Protein AF-F0W422-F1 (afdb_monomer_lite)

Sequence (513 aa):
MQECSKELQTQLQALGIQSTDQAFGTGSGKFDVDGLHSRIPQHVHFMNAELRRCEVEGVGMIVCLFSGSGHVYEFVRTLRKCIYGKVKHAVQLQLTARGTLVRTNVEVAIKIMSKEIIQEGN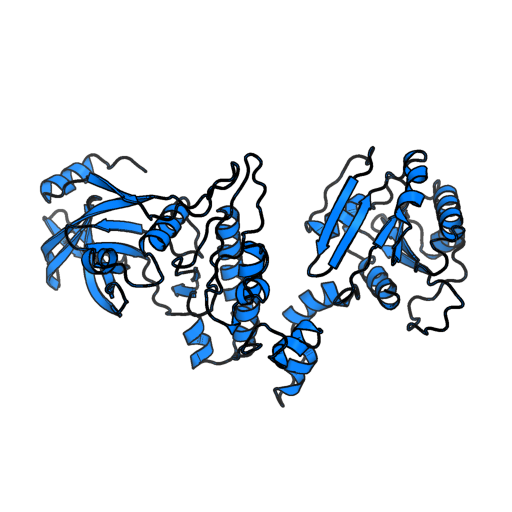LQENPLIELAAQQYLSDPGHPYVLTLIACLHDNNFIYAVLPFCNGGELFSIVETGGAMGENEARYWFAQILAGLSYLQSRFICHRDMSLENVLLHGDISKIIDFGLAIGIPVDAHGMTYSLPPAGAVGKIFYMPPEIYRNQVPFNGFSADIWSAGVMLFIMVTGVPPFERPDDADPRFRMIAAGRLSEMLDSNSHEQFETMFVFDWFYNVLGYLGLYHKNAKILFLGLDNAGKTTLLHMLKDDRVAVHQPTLHPNFEELIIGKLCLRTFDLGGHETARRLWRDYFATVDAVVFVVDALDRERFPESKRELDTLLGYDELTSVPFLVLGNKIDVARAASEEELRRALGLHETYGKQARGDRDGSIRPIELYMCSVVRRMGYADGFSWLAQFL

Foldseek 3Di:
DDPQDPVQVVLCVVVPHAWDKDKDFLPPPDPPPDQWDFLQDRIFIATAKDWDWDQEPPPGTDTWIATSSGKIKDFDAWPAADQFGTKTKIFIWDQDPVRHIYTDPFIKIKDKGWPVSQVVPPDDWRVRSQLSVLASCVVVHDQAAKHFPHWYDDPTIIITITGDFDQAFQLVCCVPVNADDPVVLCQQLVSVVVQLVSCVVSQKQQQADASNQWTHHPSYIHGHDSRVMTGFIAHPVRDTDFAQLPALDYQFLLFAPCNNVSHGTHDRSVRNVSSSVQRSVCNHGVDGQWNHCDPVTPSNVCVLVVNSVVVVVVPDPDDPPDDVVCCVVCCQCVLLLNPDDAFAEEEAEAWPLCSVQLVVCLAPVDGDDDDFDPDWDFDFGCDPPYGYGYIPQGRDPVSLVCVVVPLPRHQAYEYGGAQLCLVCLLVRLVSVVVVCPDPSCVQHAYQYEHEDVVDVNGHDPVRSCVSNVVPDAPDLPDQDDPPRPDHHYDYWYYYSVVVDTVSSSSSSNSSRD

InterPro domains:
  IPR000719 Protein kinase domain [PF00069] (102-304)
  IPR000719 Protein kinase domain [PS50011] (73-447)
  IPR005225 Small GTP-binding domain [TIGR00231] (341-461)
  IPR006687 Small GTPase superfamily, SAR1-type [PTHR45684] (323-512)
  IPR006689 Small GTPase superfamily, ARF/SAR type [PF00025] (330-511)
  IPR006689 Small GTPase superfamily, ARF/SAR type [PR00328] (344-367)
  IPR006689 Small GTPase superfamily, ARF/SAR type [PR00328] (372-396)
  IPR006689 Small GTPase superfamily, ARF/SAR type [PR00328] (399-424)
  IPR006689 Small GTPase superfamily, ARF/SAR type [PR00328] (444-465)
  IPR006689 Small GTPase superfamily, ARF/SAR type [PR00328] (487-511)
  IPR006689 Small GTPase superfamily, ARF/SAR type [SM00178] (326-513)
  IPR008266 Tyrosine-protein kinase, active site [PS00109] (204-216)
  IPR011009 Protein kinase-like domain superfamily [SSF56112] (73-304)
  IPR027417 P-loop containing nucleoside triphosphate hydrolase [G3DSA:3.40.50.300] (324-513)
  IPR027417 P-loop containing nucleoside triphosphate hydrolase [SSF52540] (339-512)

Organism: NCBI:txid890382

Radius of gyration: 29.95 Å; chains: 1; bounding box: 70×55×85 Å

pLDDT: mean 77.09, std 19.08, range [27.17, 98.56]

Structure (mmCIF, N/CA/C/O backbone):
data_AF-F0W422-F1
#
_entry.id   AF-F0W422-F1
#
loop_
_atom_site.group_PDB
_atom_site.id
_atom_site.type_symbol
_atom_site.label_atom_id
_atom_site.label_alt_id
_atom_site.label_comp_id
_atom_site.label_asym_id
_atom_site.label_entity_id
_atom_site.label_seq_id
_atom_site.pdbx_PDB_ins_code
_atom_site.Cartn_x
_atom_site.Cartn_y
_atom_site.Cartn_z
_atom_site.occupancy
_atom_site.B_iso_or_equiv
_atom_site.auth_seq_id
_atom_site.auth_comp_id
_atom_site.auth_asym_id
_atom_site.auth_atom_id
_atom_site.pdbx_PDB_model_num
ATOM 1 N N . MET A 1 1 ? -6.542 18.572 15.216 1.00 36.31 1 MET A N 1
ATOM 2 C CA . MET A 1 1 ? -7.451 18.230 16.335 1.00 36.31 1 MET A CA 1
ATOM 3 C C . MET A 1 1 ? -8.503 19.319 16.471 1.00 36.31 1 MET A C 1
ATOM 5 O O . MET A 1 1 ? -8.130 20.470 16.652 1.00 36.31 1 MET A O 1
ATOM 9 N N . GLN A 1 2 ? -9.786 18.982 16.321 1.00 29.45 2 GLN A N 1
ATOM 10 C CA . GLN A 1 2 ? -10.891 19.894 16.642 1.00 29.45 2 GLN A CA 1
ATOM 11 C C . GLN A 1 2 ? -11.059 19.960 18.165 1.00 29.45 2 GLN A C 1
ATOM 13 O O . GLN A 1 2 ? -11.023 18.924 18.827 1.00 29.45 2 GLN A O 1
ATOM 18 N N . GLU A 1 3 ? -11.226 21.164 18.717 1.00 35.56 3 GLU A N 1
ATOM 19 C CA . GLU A 1 3 ? -11.607 21.345 20.120 1.00 35.56 3 GLU A CA 1
ATOM 20 C C . GLU A 1 3 ? -12.898 20.568 20.418 1.00 35.56 3 GLU A C 1
ATOM 22 O O . GLU A 1 3 ? -13.874 20.635 19.668 1.00 35.56 3 GLU A O 1
ATOM 27 N N . CYS A 1 4 ? -12.892 19.818 21.520 1.00 45.69 4 CYS A N 1
ATOM 28 C CA . CYS A 1 4 ? -14.058 19.104 22.029 1.00 45.69 4 CYS A CA 1
ATOM 29 C C . CYS A 1 4 ? -15.208 20.105 22.248 1.00 45.69 4 CYS A C 1
ATOM 31 O O . CYS A 1 4 ? -15.040 21.089 22.972 1.00 45.69 4 CYS A O 1
ATOM 33 N N . SER A 1 5 ? -16.364 19.890 21.608 1.00 47.94 5 SER A N 1
ATOM 34 C CA . SER A 1 5 ? -17.501 20.809 21.734 1.00 47.94 5 SER A CA 1
ATOM 35 C C . SER A 1 5 ? -17.973 20.894 23.194 1.00 47.94 5 SER A C 1
ATOM 37 O O . SER A 1 5 ? -17.895 19.924 23.950 1.00 47.94 5 SER A O 1
ATOM 39 N N . LYS A 1 6 ? -18.498 22.053 23.617 1.00 52.44 6 LYS A N 1
ATOM 40 C CA . LYS A 1 6 ? -19.024 22.243 24.987 1.00 52.44 6 LYS A CA 1
ATOM 41 C C . LYS A 1 6 ? -20.118 21.229 25.352 1.00 52.44 6 LYS A C 1
ATOM 43 O O . LYS A 1 6 ? -20.248 20.841 26.511 1.00 52.44 6 LYS A O 1
ATOM 48 N N . GLU A 1 7 ? -20.882 20.779 24.360 1.00 46.41 7 GLU A N 1
ATOM 49 C CA . GLU A 1 7 ? -21.883 19.719 24.505 1.00 46.41 7 GLU A CA 1
ATOM 50 C C . GLU A 1 7 ? -21.237 18.376 24.854 1.00 46.41 7 GLU A C 1
ATOM 52 O O . GLU A 1 7 ? -21.654 17.721 25.810 1.00 46.41 7 GLU A O 1
ATOM 57 N N . LEU A 1 8 ? -20.164 18.012 24.150 1.00 45.91 8 LEU A N 1
ATOM 58 C CA . LEU A 1 8 ? -19.414 16.785 24.393 1.00 45.91 8 LEU A CA 1
ATOM 59 C C . LEU A 1 8 ? -18.713 16.811 25.761 1.00 45.91 8 LEU A C 1
ATOM 61 O O . LEU A 1 8 ? -18.757 15.823 26.486 1.00 45.91 8 LEU A O 1
ATOM 65 N N . GLN A 1 9 ? -18.161 17.956 26.180 1.00 53.53 9 GLN A N 1
ATOM 66 C CA . GLN A 1 9 ? -17.609 18.133 27.535 1.00 53.53 9 GLN A CA 1
ATOM 67 C C . GLN A 1 9 ? -18.665 17.952 28.635 1.00 53.53 9 GLN A C 1
ATOM 69 O O . GLN A 1 9 ? -18.384 17.348 29.671 1.00 53.53 9 GLN A O 1
ATOM 74 N N . THR A 1 10 ? -19.891 18.430 28.408 1.00 62.16 10 THR A N 1
ATOM 75 C CA . THR A 1 10 ? -21.000 18.271 29.363 1.00 62.16 10 THR A CA 1
ATOM 76 C C . THR A 1 10 ? -21.443 16.807 29.457 1.00 62.16 10 THR A C 1
ATOM 78 O O . THR A 1 10 ? -21.673 16.298 30.553 1.00 62.16 10 THR A O 1
ATOM 81 N N . GLN A 1 11 ? -21.498 16.098 28.324 1.00 55.12 11 GLN A N 1
ATOM 82 C CA . GLN A 1 11 ? -21.787 14.659 28.277 1.00 55.12 11 GLN A CA 1
ATOM 83 C C . GLN A 1 11 ? -20.692 13.832 28.963 1.00 55.12 11 GLN A C 1
ATOM 85 O O . GLN A 1 11 ? -20.997 12.937 29.749 1.00 55.12 11 GLN A O 1
ATOM 90 N N . LEU A 1 12 ? -19.423 14.170 28.725 1.00 53.41 12 LEU A N 1
ATOM 91 C CA . LEU A 1 12 ? -18.267 13.562 29.383 1.00 53.41 12 LEU A CA 1
ATOM 92 C C . LEU A 1 12 ? -18.317 13.746 30.905 1.00 53.41 12 LEU A C 1
ATOM 94 O O . LEU A 1 12 ? -18.121 12.777 31.633 1.00 53.41 12 LEU A O 1
ATOM 98 N N . GLN A 1 13 ? -18.650 14.946 31.395 1.00 64.31 13 GLN A N 1
ATOM 99 C CA . GLN A 1 13 ? -18.821 15.206 32.831 1.00 64.31 13 GLN A CA 1
ATOM 100 C C . GLN A 1 13 ? -20.015 14.464 33.436 1.00 64.31 13 GLN A C 1
ATOM 102 O O . GLN A 1 13 ? -19.880 13.901 34.521 1.00 64.31 13 GLN A O 1
ATOM 107 N N . ALA A 1 14 ? -21.160 14.414 32.747 1.00 62.31 14 ALA A N 1
ATOM 108 C CA . ALA A 1 14 ? -22.325 13.645 33.195 1.00 62.31 14 ALA A CA 1
ATOM 109 C C . ALA A 1 14 ? -22.014 12.144 33.301 1.00 62.31 14 ALA A C 1
ATOM 111 O O . ALA A 1 14 ? -22.524 11.453 34.181 1.00 62.31 14 ALA A O 1
ATOM 112 N N . LEU A 1 15 ? -21.128 11.657 32.432 1.00 56.47 15 LEU A N 1
ATOM 113 C CA . LEU A 1 15 ? -20.589 10.306 32.470 1.00 56.47 15 LEU A CA 1
ATOM 114 C C . LEU A 1 15 ? -19.340 10.192 33.352 1.00 56.47 15 LEU A C 1
ATOM 116 O O . LEU A 1 15 ? -18.777 9.114 33.411 1.00 56.47 15 LEU A O 1
ATOM 120 N N . GLY A 1 16 ? -18.873 11.233 34.044 1.00 58.62 16 GLY A N 1
ATOM 121 C CA . GLY A 1 16 ? -17.685 11.186 34.906 1.00 58.62 16 GLY A CA 1
ATOM 122 C C . GLY A 1 16 ? -16.379 10.785 34.201 1.00 58.62 16 GLY A C 1
ATOM 123 O O . GLY A 1 16 ? -15.548 10.131 34.826 1.00 58.62 16 GLY A O 1
ATOM 124 N N . ILE A 1 17 ? -16.213 11.103 32.915 1.00 58.44 17 ILE A N 1
ATOM 125 C CA . ILE A 1 17 ? -15.037 10.777 32.092 1.00 58.44 17 ILE A CA 1
ATOM 126 C C . ILE A 1 17 ? -14.112 12.000 32.021 1.00 58.44 17 ILE A C 1
ATOM 128 O O . ILE A 1 17 ? -14.562 13.108 31.731 1.00 58.44 17 ILE A O 1
ATOM 132 N N . GLN A 1 18 ? -12.810 11.808 32.255 1.00 61.25 18 GLN A N 1
ATOM 133 C CA . GLN A 1 18 ? -11.805 12.873 32.148 1.00 61.25 18 GLN A CA 1
ATOM 134 C C . GLN A 1 18 ? -11.153 12.890 30.759 1.00 61.25 18 GLN A C 1
ATOM 136 O O . GLN A 1 18 ? -10.519 11.912 30.359 1.00 61.25 18 GLN A O 1
ATOM 141 N N . SER A 1 19 ? -11.247 14.018 30.049 1.00 58.50 19 SER A N 1
ATOM 142 C CA . SER A 1 19 ? -10.512 14.258 28.803 1.00 58.50 19 SER A CA 1
ATOM 143 C C . SER A 1 19 ? -9.082 14.716 29.118 1.00 58.50 19 SER A C 1
ATOM 145 O O . SER A 1 19 ? -8.846 15.903 29.343 1.00 58.50 19 SER A O 1
ATOM 147 N N . THR A 1 20 ? -8.121 13.796 29.166 1.00 63.25 20 THR A N 1
ATOM 148 C CA . THR A 1 20 ? -6.695 14.157 29.162 1.00 63.25 20 THR A CA 1
ATOM 149 C C . THR A 1 20 ? -5.971 13.337 28.113 1.00 63.25 20 THR A C 1
ATOM 151 O O . THR A 1 20 ? -6.170 12.122 28.057 1.00 63.25 20 THR A O 1
ATOM 154 N N . ASP A 1 21 ? -5.120 13.997 27.332 1.00 66.31 21 ASP A N 1
ATOM 155 C CA . ASP A 1 21 ? -4.254 13.333 26.367 1.00 66.31 21 ASP A CA 1
ATOM 156 C C . ASP A 1 21 ? -2.883 13.057 26.989 1.00 66.31 21 ASP A C 1
ATOM 158 O O . ASP A 1 21 ? -2.301 13.910 27.664 1.00 66.31 21 ASP A O 1
ATOM 162 N N . GLN A 1 22 ? -2.355 11.862 26.740 1.00 72.12 22 GLN A N 1
ATOM 163 C CA . GLN A 1 22 ? -0.991 11.476 27.097 1.00 72.12 22 GLN A CA 1
ATOM 164 C C . GLN A 1 22 ? -0.204 11.123 25.836 1.00 72.12 22 GLN A C 1
ATOM 166 O O . GLN A 1 22 ? -0.736 10.509 24.912 1.00 72.12 22 GLN A O 1
ATOM 171 N N . ALA A 1 23 ? 1.076 11.493 25.797 1.00 71.19 23 ALA A N 1
ATOM 172 C CA . ALA A 1 23 ? 1.993 11.107 24.728 1.00 71.19 23 ALA A CA 1
ATOM 173 C C . ALA A 1 23 ? 2.965 10.038 25.242 1.00 71.19 23 ALA A C 1
ATOM 175 O O . ALA A 1 23 ? 3.628 10.245 26.259 1.00 71.19 23 ALA A O 1
ATOM 176 N N . PHE A 1 24 ? 3.077 8.913 24.534 1.00 72.56 24 PHE A N 1
ATOM 177 C CA . PHE A 1 24 ? 4.062 7.868 24.841 1.00 72.56 24 PHE A CA 1
ATOM 178 C C . PHE A 1 24 ? 5.107 7.815 23.733 1.00 72.56 24 PHE A C 1
ATOM 180 O O . PHE A 1 24 ? 4.774 7.883 22.551 1.00 72.56 24 PHE A O 1
ATOM 187 N N . GLY A 1 25 ? 6.380 7.704 24.112 1.00 65.31 25 GLY A N 1
ATOM 188 C CA . GLY A 1 25 ? 7.475 7.534 23.163 1.00 65.31 25 GLY A CA 1
ATOM 189 C C . GLY A 1 25 ? 7.469 6.142 22.535 1.00 65.31 25 GLY A C 1
ATOM 190 O O . GLY A 1 25 ? 7.333 5.139 23.226 1.00 65.31 25 GLY A O 1
ATOM 191 N N . THR A 1 26 ? 7.674 6.090 21.226 1.00 66.75 26 THR A N 1
ATOM 192 C CA . THR A 1 26 ? 7.876 4.856 20.448 1.00 66.75 26 THR A CA 1
ATOM 193 C C . THR A 1 26 ? 9.252 4.229 20.687 1.00 66.75 26 THR A C 1
ATOM 195 O O . THR A 1 26 ? 9.478 3.083 20.320 1.00 66.75 26 THR A O 1
ATOM 198 N N . GLY A 1 27 ? 10.213 4.970 21.253 1.00 57.09 27 GLY A N 1
ATOM 199 C CA . GLY A 1 27 ? 11.599 4.510 21.403 1.00 57.09 27 GLY A CA 1
ATOM 200 C C . GLY A 1 27 ? 12.360 4.341 20.077 1.00 57.09 27 GLY A C 1
ATOM 201 O O . GLY A 1 27 ? 13.504 3.888 20.087 1.00 57.09 27 GLY A O 1
ATOM 202 N N . SER A 1 28 ? 11.771 4.709 18.931 1.00 56.84 28 SER A N 1
ATOM 203 C CA . SER A 1 28 ? 12.393 4.593 17.610 1.00 56.84 28 SER A CA 1
ATOM 204 C C . SER A 1 28 ? 13.162 5.867 17.239 1.00 56.84 28 SER A C 1
ATOM 206 O O . SER A 1 28 ? 12.693 6.688 16.458 1.00 56.84 28 SER A O 1
ATOM 208 N N . GLY A 1 29 ? 14.369 6.031 17.783 1.00 54.94 29 GLY A N 1
ATOM 209 C CA . GLY A 1 29 ? 15.287 7.125 17.415 1.00 54.94 29 GLY A CA 1
ATOM 210 C C . GLY A 1 29 ? 16.180 6.828 16.199 1.00 54.94 29 GLY A C 1
ATOM 211 O O . GLY A 1 29 ? 17.205 7.472 16.025 1.00 54.94 29 GLY A O 1
ATOM 212 N N . LYS A 1 30 ? 15.871 5.794 15.403 1.00 52.41 30 LYS A N 1
ATOM 213 C CA . LYS A 1 30 ? 16.863 5.129 14.533 1.00 52.41 30 LYS A CA 1
ATOM 214 C C . LYS A 1 30 ? 17.145 5.777 13.167 1.00 52.41 30 LYS A C 1
ATOM 216 O O . LYS A 1 30 ? 18.042 5.289 12.492 1.00 52.41 30 LYS A O 1
ATOM 221 N N . PHE A 1 31 ? 16.451 6.841 12.756 1.00 53.19 31 PHE A N 1
ATOM 222 C CA . PHE A 1 31 ? 16.592 7.388 11.391 1.00 53.19 31 PHE A CA 1
ATOM 223 C C . PHE A 1 31 ? 16.548 8.920 11.319 1.00 53.19 31 PHE A C 1
ATOM 225 O O . PHE A 1 31 ? 15.953 9.480 10.404 1.00 53.19 31 PHE A O 1
ATOM 232 N N . ASP A 1 32 ? 17.176 9.585 12.287 1.00 53.94 32 ASP A N 1
ATOM 233 C CA . ASP A 1 32 ? 17.520 11.008 12.190 1.00 53.94 32 ASP A CA 1
ATOM 234 C C . ASP A 1 32 ? 19.017 11.079 11.862 1.00 53.94 32 ASP A C 1
ATOM 236 O O . ASP A 1 32 ? 19.863 10.859 12.731 1.00 53.94 32 ASP A O 1
ATOM 240 N N . VAL A 1 33 ? 19.354 11.257 10.583 1.00 53.81 33 VAL A N 1
ATOM 241 C CA . VAL A 1 33 ? 20.742 11.217 10.089 1.00 53.81 33 VAL A CA 1
ATOM 242 C C . VAL A 1 33 ? 21.008 12.498 9.309 1.00 53.81 33 VAL A C 1
ATOM 244 O O . VAL A 1 33 ? 20.258 12.818 8.394 1.00 53.81 33 VAL A O 1
ATOM 247 N N . ASP A 1 34 ? 22.054 13.239 9.678 1.00 57.53 34 ASP A N 1
ATOM 248 C CA . ASP A 1 34 ? 22.607 14.365 8.907 1.00 57.53 34 ASP A CA 1
ATOM 249 C C . ASP A 1 34 ? 21.587 15.421 8.419 1.00 57.53 34 ASP A C 1
ATOM 251 O O . ASP A 1 34 ? 21.686 15.942 7.311 1.00 57.53 34 ASP A O 1
ATOM 255 N N . GLY A 1 35 ? 20.593 15.763 9.250 1.00 59.75 35 GLY A N 1
ATOM 256 C CA . GLY A 1 35 ? 19.567 16.766 8.919 1.00 59.75 35 GLY A CA 1
ATOM 257 C C . GLY A 1 35 ? 18.397 16.244 8.076 1.00 59.75 35 GLY A C 1
ATOM 258 O O . GLY A 1 35 ? 17.540 17.031 7.674 1.00 59.75 35 GLY A O 1
ATOM 259 N N . LEU A 1 36 ? 18.339 14.933 7.826 1.00 66.50 36 LEU A N 1
ATOM 260 C CA . LEU A 1 36 ? 17.176 14.252 7.269 1.00 66.50 36 LEU A CA 1
ATOM 261 C C . LEU A 1 36 ? 16.268 13.751 8.387 1.00 66.50 36 LEU A C 1
ATOM 263 O O . LEU A 1 36 ? 16.738 13.090 9.313 1.00 66.50 36 LEU A O 1
ATOM 267 N N . HIS A 1 37 ? 14.968 14.002 8.243 1.00 69.88 37 HIS A N 1
ATOM 268 C CA . HIS A 1 37 ? 13.982 13.668 9.265 1.00 69.88 37 HIS A CA 1
ATOM 269 C C . HIS A 1 37 ? 12.978 12.629 8.769 1.00 69.88 37 HIS A C 1
ATOM 271 O O . HIS A 1 37 ? 12.345 12.796 7.722 1.00 69.88 37 HIS A O 1
ATOM 277 N N . SER A 1 38 ? 12.783 11.572 9.561 1.00 79.56 38 SER A N 1
ATOM 278 C CA . SER A 1 38 ? 11.641 10.668 9.399 1.00 79.56 38 SER A CA 1
ATOM 279 C C . SER A 1 38 ? 10.338 11.411 9.696 1.00 79.56 38 SER A C 1
ATOM 281 O O . SER A 1 38 ? 10.216 12.119 10.697 1.00 79.56 38 SER A O 1
ATOM 283 N N . ARG A 1 39 ? 9.331 11.215 8.841 1.00 82.44 39 ARG A N 1
ATOM 284 C CA . ARG A 1 39 ? 7.995 11.801 9.022 1.00 82.44 39 ARG A CA 1
ATOM 285 C C . ARG A 1 39 ? 7.098 11.015 9.975 1.00 82.44 39 ARG A C 1
ATOM 287 O O . ARG A 1 39 ? 6.107 11.577 10.436 1.00 82.44 39 ARG A O 1
ATOM 294 N N . ILE A 1 40 ? 7.436 9.762 10.291 1.00 85.69 40 ILE A N 1
ATOM 295 C CA . ILE A 1 40 ? 6.702 8.992 11.302 1.00 85.69 40 ILE A CA 1
ATOM 296 C C . ILE A 1 40 ? 7.006 9.599 12.681 1.00 85.69 40 ILE A C 1
ATOM 298 O O . ILE A 1 40 ? 8.177 9.638 13.070 1.00 85.69 40 ILE A O 1
ATOM 302 N N . PRO A 1 41 ? 5.989 10.065 13.429 1.00 84.62 41 PRO A N 1
ATOM 303 C CA . PRO A 1 41 ? 6.189 10.652 14.745 1.00 84.62 41 PRO A CA 1
ATOM 304 C C . PRO A 1 41 ? 6.835 9.672 15.722 1.00 84.62 41 PRO A C 1
ATOM 306 O O . PRO A 1 41 ? 6.488 8.495 15.776 1.00 84.62 41 PRO A O 1
ATOM 309 N N . GLN A 1 42 ? 7.725 10.183 16.572 1.00 81.19 42 GLN A N 1
ATOM 310 C CA . GLN A 1 42 ? 8.331 9.387 17.641 1.00 81.19 42 GLN A CA 1
ATOM 311 C C . GLN A 1 42 ? 7.416 9.220 18.861 1.00 81.19 42 GLN A C 1
ATOM 313 O O . GLN A 1 42 ? 7.779 8.510 19.800 1.00 81.19 42 GLN A O 1
ATOM 318 N N . HIS A 1 43 ? 6.235 9.838 18.855 1.00 81.88 43 HIS A N 1
ATOM 319 C CA . HIS A 1 43 ? 5.262 9.765 19.935 1.00 81.88 43 HIS A CA 1
ATOM 320 C C . HIS A 1 43 ? 3.891 9.366 19.401 1.00 81.88 43 HIS A C 1
ATOM 322 O O . HIS A 1 43 ? 3.498 9.784 18.314 1.00 81.88 43 HIS A O 1
ATOM 328 N N . VAL A 1 44 ? 3.158 8.600 20.203 1.00 85.81 44 VAL A N 1
ATOM 329 C CA . VAL A 1 44 ? 1.745 8.291 19.975 1.00 85.81 44 VAL A CA 1
ATOM 330 C C . VAL A 1 44 ? 0.926 9.068 20.992 1.00 85.81 44 VAL A C 1
ATOM 332 O O . VAL A 1 44 ? 1.242 9.048 22.185 1.00 85.81 44 VAL A O 1
ATOM 335 N N . HIS A 1 45 ? -0.118 9.745 20.526 1.00 89.12 45 HIS A N 1
ATOM 336 C CA . HIS A 1 45 ? -1.071 10.442 21.381 1.00 89.12 45 HIS A CA 1
ATOM 337 C C . HIS A 1 45 ? -2.238 9.521 21.721 1.00 89.12 45 HIS A C 1
ATOM 339 O O . HIS A 1 45 ? -2.857 8.940 20.826 1.00 89.12 45 HIS A O 1
ATOM 345 N N . PHE A 1 46 ? -2.556 9.423 23.007 1.00 87.12 46 PHE A N 1
ATOM 346 C CA . PHE A 1 46 ? -3.652 8.610 23.514 1.00 87.12 46 PHE A CA 1
ATOM 347 C C . PHE A 1 46 ? -4.638 9.461 24.292 1.00 87.12 46 PHE A C 1
ATOM 349 O O . PHE A 1 46 ? -4.232 10.340 25.048 1.00 87.12 46 PHE A O 1
ATOM 356 N N . MET A 1 47 ? -5.914 9.111 24.173 1.00 90.44 47 MET A N 1
ATOM 357 C CA . MET A 1 47 ? -6.968 9.600 25.055 1.00 90.44 47 MET A CA 1
ATOM 358 C C . MET A 1 47 ? -7.178 8.607 26.202 1.00 90.44 47 MET A C 1
ATOM 360 O O . MET A 1 47 ? -7.035 7.394 26.023 1.00 90.44 47 MET A O 1
ATOM 364 N N . ASN A 1 48 ? -7.595 9.090 27.369 1.00 89.12 48 ASN A N 1
ATOM 365 C CA . ASN A 1 48 ? -8.028 8.191 28.438 1.00 89.12 48 ASN A CA 1
ATOM 366 C C . ASN A 1 48 ? -9.186 7.293 27.986 1.00 89.12 48 ASN A C 1
ATOM 368 O O . ASN A 1 48 ? -10.057 7.703 27.216 1.00 89.12 48 ASN A O 1
ATOM 372 N N . ALA A 1 49 ? -9.235 6.089 28.537 1.00 91.88 49 ALA A N 1
ATOM 373 C CA . ALA A 1 49 ? -10.381 5.209 28.469 1.00 91.88 49 ALA A CA 1
ATOM 374 C C . ALA A 1 49 ? -10.702 4.602 29.831 1.00 91.88 49 ALA A C 1
ATOM 376 O O . ALA A 1 49 ? -9.845 4.476 30.704 1.00 91.88 49 ALA A O 1
ATOM 377 N N . GLU A 1 50 ? -11.954 4.187 29.984 1.00 91.94 50 GLU A N 1
ATOM 378 C CA . GLU A 1 50 ? -12.423 3.503 31.178 1.00 91.94 50 GLU A CA 1
ATOM 379 C C . GLU A 1 50 ? -13.391 2.376 30.823 1.00 91.94 50 GLU A C 1
ATOM 381 O O . GLU A 1 50 ? -14.277 2.527 29.981 1.00 91.94 50 GLU A O 1
ATOM 386 N N . LEU A 1 51 ? -13.237 1.232 31.489 1.00 92.62 51 LEU A N 1
ATOM 387 C CA . LEU A 1 51 ? -14.190 0.132 31.407 1.00 92.62 51 LEU A CA 1
ATOM 388 C C . LEU A 1 51 ? -15.242 0.290 32.500 1.00 92.62 51 LEU A C 1
ATOM 390 O O . LEU A 1 51 ? -14.915 0.266 33.686 1.00 92.62 51 LEU A O 1
ATOM 394 N N . ARG A 1 52 ? -16.517 0.385 32.117 1.00 91.62 52 ARG A N 1
ATOM 395 C CA . ARG A 1 52 ? -17.626 0.492 33.076 1.00 91.62 52 ARG A CA 1
ATOM 396 C C . ARG A 1 52 ? -18.754 -0.461 32.748 1.00 91.62 52 ARG A C 1
ATOM 398 O O . ARG A 1 52 ? -19.026 -0.741 31.583 1.00 91.62 52 ARG A O 1
ATOM 405 N N . ARG A 1 53 ? -19.433 -0.938 33.794 1.00 91.88 53 ARG A N 1
ATOM 406 C CA . ARG A 1 53 ? -20.704 -1.647 33.644 1.00 91.88 53 ARG A CA 1
ATOM 407 C C . ARG A 1 53 ? -21.829 -0.643 33.420 1.00 91.88 53 ARG A C 1
ATOM 409 O O . ARG A 1 53 ? -22.007 0.249 34.244 1.00 91.88 53 ARG A O 1
ATOM 416 N N . CYS A 1 54 ? -22.591 -0.815 32.351 1.00 89.69 54 CYS A N 1
ATOM 417 C CA . CYS A 1 54 ? -23.760 0.001 32.045 1.00 89.69 54 CYS A CA 1
ATOM 418 C C . CYS A 1 54 ? -24.862 -0.839 31.395 1.00 89.69 54 CYS A C 1
ATOM 420 O O . CYS A 1 54 ? -24.612 -1.930 30.876 1.00 89.69 54 CYS A O 1
ATOM 422 N N . GLU A 1 55 ? -26.088 -0.328 31.465 1.00 91.69 55 GLU A N 1
ATOM 423 C CA . GLU A 1 55 ? -27.245 -0.932 30.816 1.00 91.69 55 GLU A CA 1
ATOM 424 C C . GLU A 1 55 ? -27.301 -0.482 29.356 1.00 91.69 55 GLU A C 1
ATOM 426 O O . GLU A 1 55 ? -27.283 0.718 29.064 1.00 91.69 55 GLU A O 1
ATOM 431 N N . VAL A 1 56 ? -27.357 -1.451 28.443 1.00 94.00 56 VAL A N 1
ATOM 432 C CA . VAL A 1 56 ? -27.518 -1.216 27.007 1.00 94.00 56 VAL A CA 1
ATOM 433 C C . VAL A 1 56 ? -28.866 -1.771 26.572 1.00 94.00 56 VAL A C 1
ATOM 435 O O . VAL A 1 56 ? -29.184 -2.939 26.812 1.00 94.00 56 VAL A O 1
ATOM 438 N N . GLU A 1 57 ? -29.676 -0.926 25.942 1.00 93.38 57 GLU A N 1
ATOM 439 C CA . GLU A 1 57 ? -31.033 -1.268 25.528 1.00 93.38 57 GLU A CA 1
ATOM 440 C C . GLU A 1 57 ? -31.026 -2.480 24.586 1.00 93.38 57 GLU A C 1
ATOM 442 O O . GLU A 1 57 ? -30.259 -2.543 23.625 1.00 93.38 57 GLU A O 1
ATOM 447 N N . GLY A 1 58 ? -31.863 -3.474 24.888 1.00 91.19 58 GLY A N 1
ATOM 448 C CA . GLY A 1 58 ? -31.941 -4.722 24.123 1.00 91.19 58 GLY A CA 1
ATOM 449 C C . GLY A 1 58 ? -30.797 -5.718 24.365 1.00 91.19 58 GLY A C 1
ATOM 450 O O . GLY A 1 58 ? -30.860 -6.827 23.840 1.00 91.19 58 GLY A O 1
ATOM 451 N N . VAL A 1 59 ? -29.786 -5.371 25.169 1.00 92.75 59 VAL A N 1
ATOM 452 C CA . VAL A 1 59 ? -28.648 -6.252 25.505 1.00 92.75 59 VAL A CA 1
ATOM 453 C C . VAL A 1 59 ? -28.595 -6.564 27.005 1.00 92.75 59 VAL A C 1
ATOM 455 O O . VAL A 1 59 ? -28.341 -7.705 27.389 1.00 92.75 59 VAL A O 1
ATOM 458 N N . GLY A 1 60 ? -28.871 -5.574 27.857 1.00 92.62 60 GLY A N 1
ATOM 459 C CA . GLY A 1 60 ? -28.799 -5.668 29.316 1.00 92.62 60 GLY A CA 1
ATOM 460 C C . GLY A 1 60 ? -27.515 -5.069 29.898 1.00 92.62 60 GLY A C 1
ATOM 461 O O . GLY A 1 60 ? -26.855 -4.239 29.275 1.00 92.62 60 GLY A O 1
ATOM 462 N N . MET A 1 61 ? -27.169 -5.469 31.125 1.00 94.12 61 MET A N 1
ATOM 463 C CA . MET A 1 61 ? -25.985 -4.969 31.834 1.00 94.12 61 MET A CA 1
ATOM 464 C C . MET A 1 61 ? -24.699 -5.615 31.315 1.00 94.12 61 MET A C 1
ATOM 466 O O . MET A 1 61 ? -24.452 -6.800 31.550 1.00 94.12 61 MET A O 1
ATOM 470 N N . ILE A 1 62 ? -23.839 -4.821 30.679 1.00 95.12 62 ILE A N 1
ATOM 471 C CA . ILE A 1 62 ? -22.568 -5.272 30.094 1.00 95.12 62 ILE A CA 1
ATOM 472 C C . ILE A 1 62 ? -21.417 -4.321 30.441 1.00 95.12 62 ILE A C 1
ATOM 474 O O . ILE A 1 62 ? -21.637 -3.237 30.971 1.00 95.12 62 ILE A O 1
ATOM 478 N N . VAL A 1 63 ? -20.173 -4.744 30.189 1.00 93.81 63 VAL A N 1
ATOM 479 C CA . VAL A 1 63 ? -18.984 -3.884 30.330 1.00 93.81 63 VAL A CA 1
ATOM 480 C C . VAL A 1 63 ? -18.692 -3.208 28.993 1.00 93.81 63 VAL A C 1
ATOM 482 O O . VAL A 1 63 ? -18.415 -3.896 28.009 1.00 93.81 63 VAL A O 1
ATOM 485 N N . CYS A 1 64 ? -18.691 -1.879 28.986 1.00 95.12 64 CYS A N 1
ATOM 486 C CA . CYS A 1 64 ? -18.409 -1.049 27.819 1.00 95.12 64 CYS A CA 1
ATOM 487 C C . CYS A 1 64 ? -17.114 -0.254 28.007 1.00 95.12 64 CYS A C 1
ATOM 489 O O . CYS A 1 64 ? -16.722 0.056 29.136 1.00 95.12 64 CYS A O 1
ATOM 491 N N . LEU A 1 65 ? -16.460 0.076 26.894 1.00 96.12 65 LEU A N 1
ATOM 492 C CA . LEU A 1 65 ? -15.284 0.943 26.847 1.00 96.12 65 LEU A CA 1
ATOM 493 C C . LEU A 1 65 ? -15.724 2.383 26.586 1.00 96.12 65 LEU A C 1
ATOM 495 O O . LEU A 1 65 ? -16.263 2.678 25.522 1.00 96.12 65 LEU A O 1
ATOM 499 N N . PHE A 1 66 ? -15.476 3.270 27.540 1.00 93.94 66 PHE A N 1
ATOM 500 C CA . PHE A 1 66 ? -15.746 4.699 27.439 1.00 93.94 66 PHE A CA 1
ATOM 501 C C . PHE A 1 66 ? -14.461 5.430 27.059 1.00 93.94 66 PHE A C 1
ATOM 503 O O . PHE A 1 66 ? -13.432 5.236 27.698 1.00 93.94 66 PHE A O 1
ATOM 510 N N . SER A 1 67 ? -14.520 6.259 26.023 1.00 91.19 67 SER A N 1
ATOM 511 C CA . SER A 1 67 ? -13.411 7.083 25.540 1.00 91.19 67 SER A CA 1
ATOM 512 C C . SER A 1 67 ? -13.458 8.486 26.145 1.00 91.19 67 SER A C 1
ATOM 514 O O . SER A 1 67 ? -14.536 9.063 26.290 1.00 91.19 67 SER A O 1
ATOM 516 N N . GLY A 1 68 ? -12.292 9.092 26.376 1.00 82.25 68 GLY A N 1
ATOM 517 C CA . GLY A 1 68 ? -12.130 10.505 26.736 1.00 82.25 68 GLY A CA 1
ATOM 518 C C . GLY A 1 68 ? -12.690 11.491 25.703 1.00 82.25 68 GLY A C 1
ATOM 519 O O . GLY A 1 68 ? -12.903 12.653 26.031 1.00 82.25 68 GLY A O 1
ATOM 520 N N . SER A 1 69 ? -12.984 11.024 24.483 1.00 82.88 69 SER A N 1
ATOM 521 C CA . SER A 1 69 ? -13.717 11.769 23.445 1.00 82.88 69 SER A CA 1
ATOM 522 C C . SER A 1 69 ? -15.240 11.589 23.482 1.00 82.88 69 SER A C 1
ATOM 524 O O . SER A 1 69 ? -15.925 12.092 22.603 1.00 82.88 69 SER A O 1
ATOM 526 N N . GLY A 1 70 ? -15.788 10.856 24.451 1.00 84.44 70 GLY A N 1
ATOM 527 C CA . GLY A 1 70 ? -17.233 10.689 24.666 1.00 84.44 70 GLY A CA 1
ATOM 528 C C . GLY A 1 70 ? -17.854 9.514 23.915 1.00 84.44 70 GLY A C 1
ATOM 529 O O . GLY A 1 70 ? -19.002 9.157 24.164 1.00 84.44 70 GLY A O 1
ATOM 530 N N . HIS A 1 71 ? -17.090 8.860 23.041 1.00 91.19 71 HIS A N 1
ATOM 531 C CA . HIS A 1 71 ? -17.503 7.623 22.388 1.00 91.19 71 HIS A CA 1
ATOM 532 C C . HIS A 1 71 ? -17.567 6.453 23.376 1.00 91.19 71 HIS A C 1
ATOM 534 O O . HIS A 1 71 ? -16.715 6.324 24.256 1.00 91.19 71 HIS A O 1
ATOM 540 N N . VAL A 1 72 ? -18.549 5.571 23.195 1.00 94.88 72 VAL A N 1
ATOM 541 C CA . VAL A 1 72 ? -18.740 4.374 24.020 1.00 94.88 72 VAL A CA 1
ATOM 542 C C . VAL A 1 72 ? -18.811 3.158 23.109 1.00 94.88 72 VAL A C 1
ATOM 544 O O . VAL A 1 72 ? -19.467 3.214 22.073 1.00 94.88 72 VAL A O 1
ATOM 547 N N . TYR A 1 73 ? -18.155 2.063 23.483 1.00 97.25 73 TYR A N 1
ATOM 548 C CA . TYR A 1 73 ? -18.096 0.849 22.672 1.00 97.25 73 TYR A CA 1
ATOM 549 C C . TYR A 1 73 ? -18.515 -0.383 23.468 1.00 97.25 73 TYR A C 1
ATOM 551 O O . TYR A 1 73 ? -17.998 -0.649 24.556 1.00 97.25 73 TYR A O 1
ATOM 559 N N . GLU A 1 74 ? -19.411 -1.172 22.888 1.00 97.12 74 GLU A N 1
ATOM 560 C CA . GLU A 1 74 ? -19.741 -2.518 23.343 1.00 97.12 74 GLU A CA 1
ATOM 561 C C . GLU A 1 74 ? -18.820 -3.535 22.665 1.00 97.12 74 GLU A C 1
ATOM 563 O O . GLU A 1 74 ? -18.757 -3.593 21.440 1.00 97.12 74 GLU A O 1
ATOM 568 N N . PHE A 1 75 ? -18.164 -4.404 23.437 1.00 97.12 75 PHE A N 1
ATOM 569 C CA . PHE A 1 75 ? -17.428 -5.536 22.872 1.00 97.12 75 PHE A CA 1
ATOM 570 C C . PHE A 1 75 ? -18.366 -6.696 22.528 1.00 97.12 75 PHE A C 1
ATOM 572 O O . PHE A 1 75 ? -18.935 -7.311 23.426 1.00 97.12 75 PHE A O 1
ATOM 579 N N . VAL A 1 76 ? -18.433 -7.073 21.252 1.00 95.19 76 VAL A N 1
ATOM 580 C CA . VAL A 1 76 ? -19.327 -8.134 20.766 1.00 95.19 76 VAL A CA 1
ATOM 581 C C . VAL A 1 76 ? -18.651 -9.505 20.804 1.00 95.19 76 VAL A C 1
ATOM 583 O O . VAL A 1 76 ? -19.142 -10.434 21.439 1.00 95.19 76 VAL A O 1
ATOM 586 N N . ARG A 1 77 ? -17.507 -9.663 20.127 1.00 95.56 77 ARG A N 1
ATOM 587 C CA . ARG A 1 77 ? -16.786 -10.949 20.043 1.00 95.56 77 ARG A CA 1
ATOM 588 C C . ARG A 1 77 ? -15.292 -10.758 19.823 1.00 95.56 77 ARG A C 1
ATOM 590 O O . ARG A 1 77 ? -14.861 -9.729 19.315 1.00 95.56 77 ARG A O 1
ATOM 597 N N . THR A 1 78 ? -14.484 -11.753 20.178 1.00 96.25 78 THR A N 1
ATOM 598 C CA . THR A 1 78 ? -13.059 -11.771 19.810 1.00 96.25 78 THR A CA 1
ATOM 599 C C . THR A 1 78 ? -12.908 -12.196 18.353 1.00 96.25 78 THR A C 1
ATOM 601 O O . THR A 1 78 ? -13.453 -13.221 17.962 1.00 96.25 78 THR A O 1
ATOM 604 N N . LEU A 1 79 ? -12.173 -11.400 17.574 1.00 91.69 79 LEU A N 1
ATOM 605 C CA . LEU A 1 79 ? -11.840 -11.686 16.178 1.00 91.69 79 LEU A CA 1
ATOM 606 C C . LEU A 1 79 ? -10.539 -12.483 16.084 1.00 91.69 79 LEU A C 1
ATOM 608 O O . LEU A 1 79 ? -10.476 -13.485 15.384 1.00 91.69 79 LEU A O 1
ATOM 612 N N . ARG A 1 80 ? -9.506 -12.055 16.820 1.00 89.00 80 ARG A N 1
ATOM 613 C CA . ARG A 1 80 ? -8.161 -12.641 16.750 1.00 89.00 80 ARG A CA 1
ATOM 614 C C . ARG A 1 80 ? -7.441 -12.527 18.096 1.00 89.00 80 ARG A C 1
ATOM 616 O O . ARG A 1 80 ? -7.630 -11.550 18.824 1.00 89.00 80 ARG A O 1
ATOM 623 N N . LYS A 1 81 ? -6.616 -13.521 18.437 1.00 88.56 81 LYS A N 1
ATOM 624 C CA . LYS A 1 81 ? -5.634 -13.436 19.534 1.00 88.56 81 LYS A CA 1
ATOM 625 C C . LYS A 1 81 ? -4.301 -12.943 18.970 1.00 88.56 81 LYS A C 1
ATOM 627 O O . LYS A 1 81 ? -3.913 -13.364 17.888 1.00 88.56 81 LYS A O 1
ATOM 632 N N . CYS A 1 82 ? -3.620 -12.068 19.697 1.00 81.94 82 CYS A N 1
ATOM 633 C CA . CYS A 1 82 ? -2.371 -11.433 19.282 1.00 81.94 82 CYS A CA 1
ATOM 634 C C . CYS A 1 82 ? -1.302 -11.626 20.359 1.00 81.94 82 CYS A C 1
ATOM 636 O O . CYS A 1 82 ? -1.630 -11.892 21.513 1.00 81.94 82 CYS A O 1
ATOM 638 N N . ILE A 1 83 ? -0.038 -11.414 19.996 1.00 77.88 83 ILE A N 1
ATOM 639 C CA . ILE A 1 83 ? 1.111 -11.536 20.907 1.00 77.88 83 ILE A CA 1
ATOM 640 C C . ILE A 1 83 ? 0.926 -10.653 22.153 1.00 77.88 83 ILE A C 1
ATOM 642 O O . ILE A 1 83 ? 1.028 -11.132 23.276 1.00 77.88 83 ILE A O 1
ATOM 646 N N . TYR A 1 84 ? 0.551 -9.386 21.956 1.00 76.69 84 TYR A N 1
ATOM 647 C CA . TYR A 1 84 ? 0.358 -8.418 23.044 1.00 76.69 84 TYR A CA 1
ATOM 648 C C . TYR A 1 84 ? -1.068 -8.392 23.617 1.00 76.69 84 TYR A C 1
ATOM 650 O O . TYR A 1 84 ? -1.359 -7.587 24.502 1.00 76.69 84 TYR A O 1
ATOM 658 N N . GLY A 1 85 ? -1.988 -9.224 23.113 1.00 87.00 85 GLY A N 1
ATOM 659 C CA . GLY A 1 85 ? -3.383 -9.205 23.554 1.00 87.00 85 GLY A CA 1
ATOM 660 C C . GLY A 1 85 ? -4.373 -9.797 22.554 1.00 87.00 85 GLY A C 1
ATOM 661 O O . GLY A 1 85 ? -4.311 -10.978 22.219 1.00 87.00 85 GLY A O 1
ATOM 662 N N . LYS A 1 86 ? -5.379 -9.025 22.134 1.00 94.62 86 LYS A N 1
ATOM 663 C CA . LYS A 1 86 ? -6.468 -9.529 21.272 1.00 94.62 86 LYS A CA 1
ATOM 664 C C . LYS A 1 86 ? -7.165 -8.422 20.496 1.00 94.62 86 LYS A C 1
ATOM 666 O O . LYS A 1 86 ? -7.316 -7.315 21.001 1.00 94.62 86 LYS A O 1
ATOM 671 N N . VAL A 1 87 ? -7.691 -8.761 19.326 1.00 94.44 87 VAL A N 1
ATOM 672 C CA . VAL A 1 87 ? -8.602 -7.910 18.552 1.00 94.44 87 VAL A CA 1
ATOM 673 C C . VAL A 1 87 ? -10.035 -8.357 18.806 1.00 94.44 87 VAL A C 1
ATOM 675 O O . VAL A 1 87 ? -10.354 -9.550 18.733 1.00 94.44 87 VAL A O 1
ATOM 678 N N . LYS A 1 88 ? -10.915 -7.409 19.115 1.00 97.38 88 LYS A N 1
ATOM 679 C CA . LYS A 1 88 ? -12.348 -7.645 19.299 1.00 97.38 88 LYS A CA 1
ATOM 680 C C . LYS A 1 88 ? -13.173 -6.854 18.293 1.00 97.38 88 LYS A C 1
ATOM 682 O O . LYS A 1 88 ? -12.872 -5.697 18.037 1.00 97.38 88 LYS A O 1
ATOM 687 N N . HIS A 1 89 ? -14.240 -7.465 17.796 1.00 97.56 89 HIS A N 1
ATOM 688 C CA . HIS A 1 89 ? -15.340 -6.750 17.164 1.00 97.56 89 HIS A CA 1
ATOM 689 C C . HIS A 1 89 ? -16.120 -6.008 18.248 1.00 97.56 89 HIS A C 1
ATOM 691 O O . HIS A 1 89 ? -16.422 -6.590 19.299 1.00 97.56 89 HIS A O 1
ATOM 697 N N . ALA A 1 90 ? -16.437 -4.748 17.994 1.00 98.06 90 ALA A N 1
ATOM 698 C CA . ALA A 1 90 ? -17.203 -3.901 18.882 1.00 98.06 90 ALA A CA 1
ATOM 699 C C . ALA A 1 90 ? -18.164 -3.008 18.091 1.00 98.06 90 ALA A C 1
ATOM 701 O O . ALA A 1 90 ? -17.961 -2.750 16.909 1.00 98.06 90 ALA A O 1
ATOM 702 N N . VAL A 1 91 ? -19.210 -2.539 18.761 1.00 97.50 91 VAL A N 1
ATOM 703 C CA . VAL A 1 91 ? -20.219 -1.640 18.192 1.00 97.50 91 VAL A CA 1
ATOM 704 C C . VAL A 1 91 ? -20.195 -0.342 18.977 1.00 97.50 91 VAL A C 1
ATOM 706 O O . VAL A 1 91 ? -20.179 -0.355 20.212 1.00 97.50 91 VAL A O 1
ATOM 709 N N . GLN A 1 92 ? -20.177 0.785 18.272 1.00 96.75 92 GLN A N 1
ATOM 710 C CA . GLN A 1 92 ? -20.303 2.089 18.904 1.00 96.75 92 GLN A CA 1
ATOM 711 C C . GLN A 1 92 ? -21.724 2.260 19.448 1.00 96.75 92 GLN A C 1
ATOM 713 O O . GLN A 1 92 ? -22.713 1.986 18.763 1.00 96.75 92 GLN A O 1
ATOM 718 N N . LEU A 1 93 ? -21.822 2.733 20.683 1.00 95.31 93 LEU A N 1
ATOM 719 C CA . LEU A 1 93 ? -23.072 3.042 21.357 1.00 95.31 93 LEU A CA 1
ATOM 720 C C . LEU A 1 93 ? -23.336 4.548 21.330 1.00 95.31 93 LEU A C 1
ATOM 722 O O . LEU A 1 93 ? -22.410 5.362 21.314 1.00 95.31 93 LEU A O 1
ATOM 726 N N . GLN A 1 94 ? -24.612 4.909 21.385 1.00 92.06 94 GLN A N 1
ATOM 727 C CA . GLN A 1 94 ? -25.073 6.287 21.501 1.00 92.06 94 GLN A CA 1
ATOM 728 C C . GLN A 1 94 ? -25.952 6.439 22.742 1.00 92.06 94 GLN A C 1
ATOM 730 O O . GLN A 1 94 ? -26.809 5.598 23.012 1.00 92.06 94 GLN A O 1
ATOM 735 N N . LEU A 1 95 ? -25.743 7.519 23.497 1.00 87.38 95 LEU A N 1
ATOM 736 C CA . LEU A 1 95 ? -26.606 7.879 24.618 1.00 87.38 95 LEU A CA 1
ATOM 737 C C . LEU A 1 95 ? -27.887 8.534 24.089 1.00 87.38 95 LEU A C 1
ATOM 739 O O . LEU A 1 95 ? -27.833 9.526 23.360 1.00 87.38 95 LEU A O 1
ATOM 743 N N . THR A 1 96 ? -29.041 7.988 24.454 1.00 85.38 96 THR A N 1
ATOM 744 C CA . THR A 1 96 ? -30.343 8.557 24.098 1.00 85.38 96 THR A CA 1
ATOM 745 C C . THR A 1 96 ? -30.705 9.717 25.024 1.00 85.38 96 THR A C 1
ATOM 747 O O . THR A 1 96 ? -30.193 9.842 26.137 1.00 85.38 96 THR A O 1
ATOM 750 N N . ALA A 1 97 ? -31.682 10.533 24.618 1.00 81.06 97 ALA A N 1
ATOM 751 C CA . ALA A 1 97 ? -32.240 11.593 25.465 1.00 81.06 97 ALA A CA 1
ATOM 752 C C . ALA A 1 97 ? -32.851 11.077 26.786 1.00 81.06 97 ALA A C 1
ATOM 754 O O . ALA A 1 97 ? -33.067 11.854 27.712 1.00 81.06 97 ALA A O 1
ATOM 755 N N . ARG A 1 98 ? -33.138 9.772 26.883 1.00 79.56 98 ARG A N 1
ATOM 756 C CA . ARG A 1 98 ? -33.660 9.118 28.092 1.00 79.56 98 ARG A CA 1
ATOM 757 C C . ARG A 1 98 ? -32.553 8.609 29.021 1.00 79.56 98 ARG A C 1
ATOM 759 O O . ARG A 1 98 ? -32.864 8.019 30.048 1.00 79.56 98 ARG A O 1
ATOM 766 N N . GLY A 1 99 ? -31.283 8.822 28.669 1.00 80.50 99 GLY A N 1
ATOM 767 C CA . GLY A 1 99 ? -30.128 8.380 29.451 1.00 80.50 99 GLY A CA 1
ATOM 768 C C . GLY A 1 99 ? -29.766 6.902 29.274 1.00 80.50 99 GLY A C 1
ATOM 769 O O . GLY A 1 99 ? -28.937 6.400 30.026 1.00 80.50 99 GLY A O 1
ATOM 770 N N . THR A 1 100 ? -30.357 6.201 28.300 1.00 86.31 100 THR A N 1
ATOM 771 C CA . THR A 1 100 ? -30.020 4.804 27.970 1.00 86.31 100 THR A CA 1
ATOM 772 C C . THR A 1 100 ? -29.011 4.738 26.828 1.00 86.31 100 THR A C 1
ATOM 774 O O . THR A 1 100 ? -29.027 5.586 25.936 1.00 86.31 100 THR A O 1
ATOM 777 N N . LEU A 1 101 ? -28.127 3.738 26.836 1.00 93.00 101 LEU A N 1
ATOM 778 C CA . LEU A 1 101 ? -27.214 3.479 25.721 1.00 93.00 101 LEU A CA 1
ATOM 779 C C . LEU A 1 101 ? -27.865 2.529 24.717 1.00 93.00 101 LEU A C 1
ATOM 781 O O . LEU A 1 101 ? -28.402 1.493 25.103 1.00 93.00 101 LEU A O 1
ATOM 785 N N . VAL A 1 102 ? -27.772 2.858 23.431 1.00 94.75 102 VAL A N 1
ATOM 786 C CA . VAL A 1 102 ? -28.279 2.032 22.325 1.00 94.75 102 VAL A CA 1
ATOM 787 C C . VAL A 1 102 ? -27.168 1.740 21.323 1.00 94.75 102 VAL A C 1
ATOM 789 O O . VAL A 1 102 ? -26.271 2.564 21.129 1.00 94.75 102 VAL A O 1
ATOM 792 N N . ARG A 1 103 ? -27.218 0.574 20.672 1.00 95.75 103 ARG A N 1
ATOM 793 C CA . ARG A 1 103 ? -26.299 0.238 19.576 1.00 95.75 103 ARG A CA 1
ATOM 794 C C . ARG A 1 103 ? -26.541 1.149 18.375 1.00 95.75 103 ARG A C 1
ATOM 796 O O . ARG A 1 103 ? -27.684 1.382 17.991 1.00 95.75 103 ARG A O 1
ATOM 803 N N . THR A 1 104 ? -25.459 1.620 17.768 1.00 95.31 104 THR A N 1
ATOM 804 C CA . THR A 1 104 ? -25.490 2.255 16.445 1.00 95.31 104 THR A CA 1
ATOM 805 C C . THR A 1 104 ? -25.150 1.230 15.358 1.00 95.31 104 THR A C 1
ATOM 807 O O . THR A 1 104 ? -24.825 0.083 15.657 1.00 95.31 104 THR A O 1
ATOM 810 N N . ASN A 1 105 ? -25.175 1.655 14.093 1.00 93.62 105 ASN A N 1
ATOM 811 C CA . ASN A 1 105 ? -24.705 0.842 12.965 1.00 93.62 105 ASN A CA 1
ATOM 812 C C . ASN A 1 105 ? -23.186 0.952 12.732 1.00 93.62 105 ASN A C 1
ATOM 814 O O . ASN A 1 105 ? -22.686 0.455 11.726 1.00 93.62 105 ASN A O 1
ATOM 818 N N . VAL A 1 106 ? -22.452 1.644 13.609 1.00 95.38 106 VAL A N 1
ATOM 819 C CA . VAL A 1 106 ? -21.006 1.825 13.459 1.00 95.38 106 VAL A CA 1
ATOM 820 C C . VAL A 1 106 ? -20.282 0.666 14.135 1.00 95.38 106 VAL A C 1
ATOM 822 O O . VAL A 1 106 ? -20.174 0.595 15.363 1.00 95.38 106 VAL A O 1
ATOM 825 N N . GLU A 1 107 ? -19.788 -0.250 13.308 1.00 96.94 107 GLU A N 1
ATOM 826 C CA . GLU A 1 107 ? -18.953 -1.375 13.721 1.00 96.94 107 GLU A CA 1
ATOM 827 C C . GLU A 1 107 ? -17.467 -0.993 13.701 1.00 96.94 107 GLU A C 1
ATOM 829 O O . GLU A 1 107 ? -16.970 -0.351 12.772 1.00 96.94 107 GLU A O 1
ATOM 834 N N . VAL A 1 108 ? -16.736 -1.416 14.731 1.00 97.81 108 VAL A N 1
ATOM 835 C CA . VAL A 1 108 ? -15.300 -1.162 14.887 1.00 97.81 108 VAL A CA 1
ATOM 836 C C . VAL A 1 108 ? -14.555 -2.431 15.301 1.00 97.81 108 VAL A C 1
ATOM 838 O O . VAL A 1 108 ? -15.104 -3.351 15.913 1.00 97.81 108 VAL A O 1
ATOM 841 N N . ALA A 1 109 ? -13.269 -2.483 14.980 1.00 97.75 109 ALA A N 1
ATOM 842 C CA . ALA A 1 109 ? -12.334 -3.448 15.531 1.00 97.75 109 ALA A CA 1
ATOM 843 C C . ALA A 1 109 ? -11.486 -2.752 16.602 1.00 97.75 109 ALA A C 1
ATOM 845 O O . ALA A 1 109 ? -10.883 -1.715 16.347 1.00 97.75 109 ALA A O 1
ATOM 846 N N . ILE A 1 110 ? -11.424 -3.314 17.807 1.00 97.94 110 ILE A N 1
ATOM 847 C CA . ILE A 1 110 ? -10.616 -2.775 18.905 1.00 97.94 110 ILE A CA 1
ATOM 848 C C . ILE A 1 110 ? -9.492 -3.759 19.214 1.00 97.94 110 ILE A C 1
ATOM 850 O O . ILE A 1 110 ? -9.737 -4.854 19.735 1.00 97.94 110 ILE A O 1
ATOM 854 N N . LYS A 1 111 ? -8.256 -3.368 18.892 1.00 95.56 111 LYS A N 1
ATOM 855 C CA . LYS A 1 111 ? -7.031 -4.091 19.263 1.00 95.56 111 LYS A CA 1
ATOM 856 C C . LYS A 1 111 ? -6.645 -3.678 20.684 1.00 95.56 111 LYS A C 1
ATOM 858 O O . LYS A 1 111 ? -6.346 -2.517 20.941 1.00 95.56 111 LYS A O 1
ATOM 863 N N . ILE A 1 112 ? -6.711 -4.635 21.606 1.00 95.44 112 ILE A N 1
ATOM 864 C CA . ILE A 1 112 ? -6.450 -4.468 23.039 1.00 95.44 112 ILE A CA 1
ATOM 865 C C . ILE A 1 112 ? -5.070 -5.049 23.335 1.00 95.44 112 ILE A C 1
ATOM 867 O O . ILE A 1 112 ? -4.845 -6.233 23.068 1.00 95.44 112 ILE A O 1
ATOM 871 N N . MET A 1 113 ? -4.174 -4.241 23.896 1.00 92.06 113 MET A N 1
ATOM 872 C CA . MET A 1 113 ? -2.776 -4.601 24.145 1.00 92.06 113 MET A CA 1
ATOM 873 C C . MET A 1 113 ? -2.402 -4.352 25.607 1.00 92.06 113 MET A C 1
ATOM 875 O O . MET A 1 113 ? -2.710 -3.290 26.144 1.00 92.06 113 MET A O 1
ATOM 879 N N . SER A 1 114 ? -1.762 -5.325 26.257 1.00 90.19 114 SER A N 1
ATOM 880 C CA . SER A 1 114 ? -1.312 -5.210 27.652 1.00 90.19 114 SER A CA 1
ATOM 881 C C . SER A 1 114 ? -0.050 -4.358 27.753 1.00 90.19 114 SER A C 1
ATOM 883 O O . SER A 1 114 ? 0.943 -4.648 27.085 1.00 90.19 114 SER A O 1
ATOM 885 N N . LYS A 1 115 ? -0.063 -3.338 28.617 1.00 87.31 115 LYS A N 1
ATOM 886 C CA . LYS A 1 115 ? 1.118 -2.503 28.886 1.00 87.31 115 LYS A CA 1
ATOM 887 C C . LYS A 1 115 ? 2.234 -3.291 29.566 1.00 87.31 115 LYS A C 1
ATOM 889 O O . LYS A 1 115 ? 3.395 -3.049 29.263 1.00 87.31 115 LYS A O 1
ATOM 894 N N . GLU A 1 116 ? 1.880 -4.245 30.422 1.00 84.81 116 GLU A N 1
ATOM 895 C CA . GLU A 1 116 ? 2.830 -5.132 31.106 1.00 84.81 116 GLU A CA 1
ATOM 896 C C . GLU A 1 116 ? 3.622 -5.969 30.091 1.00 84.81 116 GLU A C 1
ATOM 898 O O . GLU A 1 116 ? 4.844 -5.881 30.047 1.00 84.81 116 GLU A O 1
ATOM 903 N N . ILE A 1 117 ? 2.930 -6.657 29.173 1.00 80.44 117 ILE A N 1
ATOM 904 C CA . ILE A 1 117 ? 3.571 -7.492 28.137 1.00 80.44 117 ILE A CA 1
ATOM 905 C C . ILE A 1 117 ? 4.461 -6.645 27.212 1.00 80.44 117 ILE A C 1
ATOM 907 O O . ILE A 1 117 ? 5.523 -7.092 26.784 1.00 80.44 117 ILE A O 1
ATOM 911 N N . ILE A 1 118 ? 4.046 -5.413 26.897 1.00 78.62 118 ILE A N 1
ATOM 912 C CA . ILE A 1 118 ? 4.858 -4.484 26.096 1.00 78.62 118 ILE A CA 1
ATOM 913 C C . ILE A 1 118 ? 6.143 -4.090 26.846 1.00 78.62 118 ILE A C 1
ATOM 915 O O . ILE A 1 118 ? 7.208 -4.026 26.236 1.00 78.62 118 ILE A O 1
ATOM 919 N N . GLN A 1 119 ? 6.059 -3.834 28.156 1.00 75.56 119 GLN A N 1
ATOM 920 C CA . GLN A 1 119 ? 7.195 -3.422 28.991 1.00 75.56 119 GLN A CA 1
ATOM 921 C C . GLN A 1 119 ? 8.181 -4.559 29.281 1.00 75.56 119 GLN A C 1
ATOM 923 O O . GLN A 1 119 ? 9.379 -4.304 29.379 1.00 75.56 119 GLN A O 1
ATOM 928 N N . GLU A 1 120 ? 7.707 -5.803 29.373 1.00 70.38 120 GLU A N 1
ATOM 929 C CA . GLU A 1 120 ? 8.550 -6.997 29.539 1.00 70.38 120 GLU A CA 1
ATOM 930 C C . GLU A 1 120 ? 9.481 -7.255 28.334 1.00 70.38 120 GLU A C 1
ATOM 932 O O . GLU A 1 120 ? 10.436 -8.024 28.439 1.00 70.38 120 GLU A O 1
ATOM 937 N N . GLY A 1 121 ? 9.263 -6.555 27.212 1.00 56.59 121 GLY A N 1
ATOM 938 C CA . GLY A 1 121 ? 10.334 -6.133 26.303 1.00 56.59 121 GLY A CA 1
ATOM 939 C C . GLY A 1 121 ? 11.027 -7.218 25.479 1.00 56.59 121 GLY A C 1
ATOM 940 O O . GLY A 1 121 ? 12.135 -6.981 25.005 1.00 56.59 121 GLY A O 1
ATOM 941 N N . ASN A 1 122 ? 10.417 -8.389 25.282 1.00 48.72 122 ASN A N 1
ATOM 942 C CA . ASN A 1 122 ? 11.160 -9.556 24.791 1.00 48.72 122 ASN A CA 1
ATOM 943 C C . ASN A 1 122 ? 10.865 -10.030 23.355 1.00 48.72 122 ASN A C 1
ATOM 945 O O . ASN A 1 122 ? 11.142 -11.185 23.045 1.00 48.72 122 ASN A O 1
ATOM 949 N N . LEU A 1 123 ? 10.319 -9.199 22.458 1.00 52.19 123 LEU A N 1
ATOM 950 C CA . LEU A 1 123 ? 10.029 -9.611 21.071 1.00 52.19 123 LEU A CA 1
ATOM 951 C C . LEU A 1 123 ? 10.291 -8.487 20.052 1.00 52.19 123 LEU A C 1
ATOM 953 O O . LEU A 1 123 ? 10.265 -7.309 20.390 1.00 52.19 123 LEU A O 1
ATOM 957 N N . GLN A 1 124 ? 10.577 -8.885 18.808 1.00 53.59 124 GLN A N 1
ATOM 958 C CA . GLN A 1 124 ? 11.180 -8.095 17.719 1.00 53.59 124 GLN A CA 1
ATOM 959 C C . GLN A 1 124 ? 10.392 -6.856 17.237 1.00 53.59 124 GLN A C 1
ATOM 961 O O . GLN A 1 124 ? 10.940 -6.069 16.466 1.00 53.59 124 GLN A O 1
ATOM 966 N N . GLU A 1 125 ? 9.153 -6.651 17.689 1.00 61.88 125 GLU A N 1
ATOM 967 C CA . GLU A 1 125 ? 8.249 -5.606 17.197 1.00 61.88 125 GLU A CA 1
ATOM 968 C C . GLU A 1 125 ? 7.760 -4.706 18.342 1.00 61.88 125 GLU A C 1
ATOM 970 O O . GLU A 1 125 ? 7.403 -5.176 19.422 1.00 61.88 125 GLU A O 1
ATOM 975 N N . ASN A 1 126 ? 7.738 -3.390 18.119 1.00 71.25 126 ASN A N 1
ATOM 976 C CA . ASN A 1 126 ? 7.173 -2.438 19.072 1.00 71.25 126 ASN A CA 1
ATOM 977 C C . ASN A 1 126 ? 5.799 -1.964 18.567 1.00 71.25 126 ASN A C 1
ATOM 979 O O . ASN A 1 126 ? 5.757 -1.203 17.597 1.00 71.25 126 ASN A O 1
ATOM 983 N N . PRO A 1 127 ? 4.682 -2.324 19.232 1.00 79.88 127 PRO A N 1
ATOM 984 C CA . PRO A 1 127 ? 3.343 -1.951 18.774 1.00 79.88 127 PRO A CA 1
ATOM 985 C C . PRO A 1 127 ? 3.110 -0.435 18.755 1.00 79.88 127 PRO A C 1
ATOM 987 O O . PRO A 1 127 ? 2.224 0.041 18.055 1.00 79.88 127 PRO A O 1
ATOM 990 N N . LEU A 1 128 ? 3.907 0.355 19.480 1.00 83.38 128 LEU A N 1
ATOM 991 C CA . LEU A 1 128 ? 3.815 1.814 19.427 1.00 83.38 128 LEU A CA 1
ATOM 992 C C . LEU A 1 128 ? 4.240 2.381 18.064 1.00 83.38 128 LEU A C 1
ATOM 994 O O . LEU A 1 128 ? 3.746 3.440 17.690 1.00 83.38 128 LEU A O 1
ATOM 998 N N . ILE A 1 129 ? 5.110 1.693 17.315 1.00 80.38 129 ILE A N 1
ATOM 999 C CA . ILE A 1 129 ? 5.511 2.114 15.961 1.00 80.38 129 ILE A CA 1
ATOM 1000 C C . ILE A 1 129 ? 4.319 2.004 15.006 1.00 80.38 129 ILE A C 1
ATOM 1002 O O . ILE A 1 129 ? 4.007 2.966 14.304 1.00 80.38 129 ILE A O 1
ATOM 1006 N N . GLU A 1 130 ? 3.606 0.873 15.047 1.00 88.44 130 GLU A N 1
ATOM 1007 C CA . GLU A 1 130 ? 2.381 0.650 14.269 1.00 88.44 130 GLU A CA 1
ATOM 1008 C C . GLU A 1 130 ? 1.347 1.750 14.559 1.00 88.44 130 GLU A C 1
ATOM 1010 O O . GLU A 1 130 ? 0.819 2.374 13.637 1.00 88.44 130 GLU A O 1
ATOM 1015 N N . LEU A 1 131 ? 1.110 2.050 15.842 1.00 91.12 131 LEU A N 1
ATOM 1016 C CA . LEU A 1 131 ? 0.157 3.085 16.248 1.00 91.12 131 LEU A CA 1
ATOM 1017 C C . LEU A 1 131 ? 0.588 4.488 15.813 1.00 91.12 131 LEU A C 1
ATOM 1019 O O . LEU A 1 131 ? -0.258 5.271 15.382 1.00 91.12 131 LEU A O 1
ATOM 1023 N N . ALA A 1 132 ? 1.882 4.810 15.895 1.00 90.19 132 ALA A N 1
ATOM 1024 C CA . ALA A 1 132 ? 2.407 6.102 15.455 1.00 90.19 132 ALA A CA 1
ATOM 1025 C C . ALA A 1 132 ? 2.203 6.300 13.953 1.00 90.19 132 ALA A C 1
ATOM 1027 O O . ALA A 1 132 ? 1.722 7.353 13.529 1.00 90.19 132 ALA A O 1
ATOM 1028 N N . ALA A 1 133 ? 2.509 5.276 13.153 1.00 91.69 133 ALA A N 1
ATOM 1029 C CA . ALA A 1 133 ? 2.286 5.298 11.714 1.00 91.69 133 ALA A CA 1
ATOM 1030 C C . ALA A 1 133 ? 0.793 5.456 11.390 1.00 91.69 133 ALA A C 1
ATOM 1032 O O . ALA A 1 133 ? 0.417 6.371 10.659 1.00 91.69 133 ALA A O 1
ATOM 1033 N N . GLN A 1 134 ? -0.081 4.637 11.981 1.00 94.62 134 GLN A N 1
ATOM 1034 C CA . GLN A 1 134 ? -1.522 4.702 11.712 1.00 94.62 134 GLN A CA 1
ATOM 1035 C C . GLN A 1 134 ? -2.171 6.013 12.172 1.00 94.62 134 GLN A C 1
ATOM 1037 O O . GLN A 1 134 ? -3.117 6.474 11.532 1.00 94.62 134 GLN A O 1
ATOM 1042 N N . GLN A 1 135 ? -1.685 6.617 13.262 1.00 93.50 135 GLN A N 1
ATOM 1043 C CA . GLN A 1 135 ? -2.139 7.932 13.722 1.00 93.50 135 GLN A CA 1
ATOM 1044 C C . GLN A 1 135 ? -1.640 9.047 12.798 1.00 93.50 135 GLN A C 1
ATOM 1046 O O . GLN A 1 135 ? -2.386 9.963 12.478 1.00 93.50 135 GLN A O 1
ATOM 1051 N N . TYR A 1 136 ? -0.401 8.970 12.317 1.00 93.94 136 TYR A N 1
ATOM 1052 C CA . TYR A 1 136 ? 0.144 9.937 11.361 1.00 93.94 136 TYR A CA 1
ATOM 1053 C C . TYR A 1 136 ? -0.530 9.876 9.981 1.00 93.94 136 TYR A C 1
ATOM 1055 O O . TYR A 1 136 ? -0.643 10.888 9.280 1.00 93.94 136 TYR A O 1
ATOM 1063 N N . LEU A 1 137 ? -0.977 8.683 9.593 1.00 95.69 137 LEU A N 1
ATOM 1064 C CA . LEU A 1 137 ? -1.721 8.435 8.366 1.00 95.69 137 LEU A CA 1
ATOM 1065 C C . LEU A 1 137 ? -3.212 8.774 8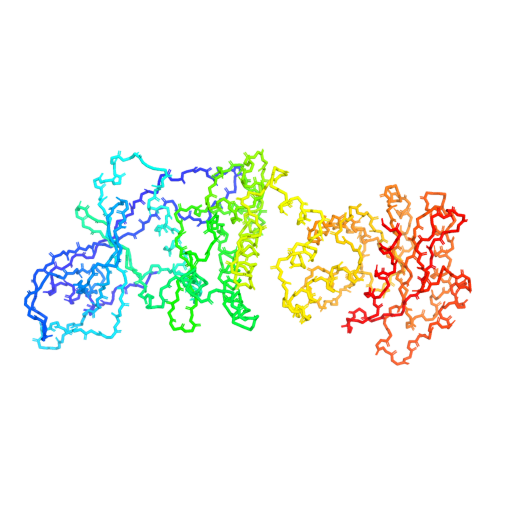.496 1.00 95.69 137 LEU A C 1
ATOM 1067 O O . LEU A 1 137 ? -3.889 8.819 7.479 1.00 95.69 137 LEU A O 1
ATOM 1071 N N . SER A 1 138 ? -3.761 9.007 9.695 1.00 94.94 138 SER A N 1
ATOM 1072 C CA . SER A 1 138 ? -5.206 9.240 9.852 1.00 94.94 138 SER A CA 1
ATOM 1073 C C . SER A 1 138 ? -5.670 10.640 9.443 1.00 94.94 138 SER A C 1
ATOM 1075 O O . SER A 1 138 ? -6.861 10.820 9.204 1.00 94.94 138 SER A O 1
ATOM 1077 N N . ASP A 1 139 ? -4.754 11.604 9.303 1.00 90.88 139 ASP A N 1
ATOM 1078 C CA . ASP A 1 139 ? -5.050 12.978 8.887 1.00 90.88 139 ASP A CA 1
ATOM 1079 C C . ASP A 1 139 ? -4.215 13.357 7.642 1.00 90.88 139 ASP A C 1
ATOM 1081 O O . ASP A 1 139 ? -2.985 13.470 7.732 1.00 90.88 139 ASP A O 1
ATOM 1085 N N . PRO A 1 140 ? -4.836 13.497 6.452 1.00 93.12 140 PRO A N 1
ATOM 1086 C CA . PRO A 1 140 ? -6.284 13.449 6.194 1.00 93.12 140 PRO A CA 1
ATOM 1087 C C . PRO A 1 140 ? -6.883 12.032 6.053 1.00 93.12 140 PRO A C 1
ATOM 1089 O O . PRO A 1 140 ? -8.089 11.907 5.852 1.00 93.12 140 PRO A O 1
ATOM 1092 N N . GLY A 1 141 ? -6.077 10.965 6.116 1.00 94.62 141 GLY A N 1
ATOM 1093 C CA . GLY A 1 141 ? -6.536 9.602 5.828 1.00 94.62 141 GLY A CA 1
ATOM 1094 C C . GLY A 1 141 ? -6.605 9.270 4.334 1.00 94.62 141 GLY A C 1
ATOM 1095 O O . GLY A 1 141 ? -6.456 10.134 3.469 1.00 94.62 141 GLY A O 1
ATOM 1096 N N . HIS A 1 142 ? -6.830 7.988 4.025 1.00 97.25 142 HIS A N 1
ATOM 1097 C CA . HIS A 1 142 ? -7.009 7.497 2.657 1.00 97.25 142 HIS A CA 1
ATOM 1098 C C . HIS A 1 142 ? -7.934 6.266 2.620 1.00 97.25 142 HIS A C 1
ATOM 1100 O O . HIS A 1 142 ? -7.828 5.407 3.497 1.00 97.25 142 HIS A O 1
ATOM 1106 N N . PRO A 1 143 ? -8.830 6.118 1.620 1.00 96.94 143 PRO A N 1
ATOM 1107 C CA . PRO A 1 143 ? -9.797 5.017 1.572 1.00 96.94 143 PRO A CA 1
ATOM 1108 C C . PRO A 1 143 ? -9.162 3.621 1.555 1.00 96.94 143 PRO A C 1
ATOM 1110 O O . PRO A 1 143 ? -9.743 2.708 2.138 1.00 96.94 143 PRO A O 1
ATOM 1113 N N . TYR A 1 144 ? -7.976 3.462 0.962 1.00 98.25 144 TYR A N 1
ATOM 1114 C CA . TYR A 1 144 ? -7.302 2.160 0.822 1.00 98.25 144 TYR A CA 1
ATOM 1115 C C . TYR A 1 144 ? -6.208 1.894 1.864 1.00 98.25 144 TYR A C 1
ATOM 1117 O O . TYR A 1 144 ? -5.410 0.973 1.717 1.00 98.25 144 TYR A O 1
ATOM 1125 N N . VAL A 1 145 ? -6.157 2.694 2.931 1.00 98.19 145 VAL A N 1
ATOM 1126 C CA . VAL A 1 145 ? -5.241 2.493 4.060 1.00 98.19 145 VAL A CA 1
ATOM 1127 C C . VAL A 1 145 ? -6.047 2.479 5.355 1.00 98.19 145 VAL A C 1
ATOM 1129 O O . VAL A 1 145 ? -6.886 3.352 5.581 1.00 98.19 145 VAL A O 1
ATOM 1132 N N . LEU A 1 146 ? -5.843 1.469 6.203 1.00 97.12 146 LEU A N 1
ATOM 1133 C CA . LEU A 1 146 ? -6.520 1.386 7.495 1.00 97.12 146 LEU A CA 1
ATOM 1134 C C . LEU A 1 146 ? -5.809 2.277 8.517 1.00 97.12 146 LEU A C 1
ATOM 1136 O O . LEU A 1 146 ? -4.661 2.033 8.887 1.00 97.12 146 LEU A O 1
ATOM 1140 N N . THR A 1 147 ? -6.517 3.293 8.995 1.00 95.88 147 THR A N 1
ATOM 1141 C CA . THR A 1 147 ? -6.017 4.266 9.969 1.00 95.88 147 THR A CA 1
ATOM 1142 C C . THR A 1 147 ? -6.820 4.204 11.268 1.00 95.88 147 THR A C 1
ATOM 1144 O O . THR A 1 147 ? -7.909 3.622 11.325 1.00 95.88 147 THR A O 1
ATOM 1147 N N . LEU A 1 148 ? -6.268 4.778 12.340 1.00 94.50 148 LEU A N 1
ATOM 1148 C CA . LEU A 1 148 ? -6.925 4.806 13.648 1.00 94.50 148 LEU A CA 1
ATOM 1149 C C . LEU A 1 148 ? -8.128 5.755 13.638 1.00 94.50 148 LEU A C 1
ATOM 1151 O O . LEU A 1 148 ? -8.004 6.915 13.251 1.00 94.50 148 LEU A O 1
ATOM 1155 N N . ILE A 1 149 ? -9.261 5.280 14.161 1.00 94.75 149 ILE A N 1
ATOM 1156 C CA . ILE A 1 149 ? -10.378 6.140 14.584 1.00 94.75 149 ILE A CA 1
ATOM 1157 C C . ILE A 1 149 ? -9.995 6.832 15.894 1.00 94.75 149 ILE A C 1
ATOM 1159 O O . ILE A 1 149 ? -10.184 8.035 16.056 1.00 94.75 149 ILE A O 1
ATOM 1163 N N . ALA A 1 150 ? -9.452 6.063 16.840 1.00 93.19 150 ALA A N 1
ATOM 1164 C CA . ALA A 1 150 ? -8.973 6.570 18.116 1.00 93.19 150 ALA A CA 1
ATOM 1165 C C . ALA A 1 150 ? -7.890 5.657 18.700 1.00 93.19 150 ALA A C 1
ATOM 1167 O O . ALA A 1 150 ? -7.912 4.440 18.510 1.00 93.19 150 ALA A O 1
ATOM 1168 N N . CYS A 1 151 ? -6.975 6.251 19.460 1.00 93.69 151 CYS A N 1
ATOM 1169 C CA . CYS A 1 151 ? -5.990 5.537 20.258 1.00 93.69 151 CYS A CA 1
ATOM 1170 C C . CYS A 1 151 ? -6.248 5.864 21.728 1.00 93.69 151 CYS A C 1
ATOM 1172 O O . CYS A 1 151 ? -6.209 7.034 22.111 1.00 93.69 151 CYS A O 1
ATOM 1174 N N . LEU A 1 152 ? -6.578 4.857 22.534 1.00 95.00 152 LEU A N 1
ATOM 1175 C CA . LEU A 1 152 ? -7.003 5.034 23.920 1.00 95.00 152 LEU A CA 1
ATOM 1176 C C . LEU A 1 152 ? -6.126 4.237 24.883 1.00 95.00 152 LEU A C 1
ATOM 1178 O O . LEU A 1 152 ? -5.467 3.274 24.487 1.00 95.00 152 LEU A O 1
ATOM 1182 N N . HIS A 1 153 ? -6.159 4.581 26.166 1.00 93.62 153 HIS A N 1
ATOM 1183 C CA . HIS A 1 153 ? -5.495 3.790 27.198 1.00 93.62 153 HIS A CA 1
ATOM 1184 C C . HIS A 1 153 ? -6.173 3.890 28.564 1.00 93.62 153 HIS A C 1
ATOM 1186 O O . HIS A 1 153 ? -6.768 4.906 28.902 1.00 93.62 153 HIS A O 1
ATOM 1192 N N . ASP A 1 154 ? -5.997 2.856 29.382 1.00 90.56 154 ASP A N 1
ATOM 1193 C CA . ASP A 1 154 ? -6.246 2.906 30.825 1.00 90.56 154 ASP A CA 1
ATOM 1194 C C . ASP A 1 154 ? -4.943 2.601 31.594 1.00 90.56 154 ASP A C 1
ATOM 1196 O O . ASP A 1 154 ? -3.841 2.763 31.053 1.00 90.56 154 ASP A O 1
ATOM 1200 N N . ASN A 1 155 ? -5.035 2.200 32.863 1.00 87.62 155 ASN A N 1
ATOM 1201 C CA . ASN A 1 155 ? -3.865 1.860 33.678 1.00 87.62 155 ASN A CA 1
ATOM 1202 C C . ASN A 1 155 ? -3.111 0.618 33.170 1.00 87.62 155 ASN A C 1
ATOM 1204 O O . ASN A 1 155 ? -1.894 0.552 33.307 1.00 87.62 155 ASN A O 1
ATOM 1208 N N . ASN A 1 156 ? -3.810 -0.335 32.552 1.00 89.31 156 ASN A N 1
ATOM 1209 C CA . ASN A 1 156 ? -3.295 -1.667 32.233 1.00 89.31 156 ASN A CA 1
ATOM 1210 C C . ASN A 1 156 ? -3.185 -1.924 30.723 1.00 89.31 156 ASN A C 1
ATOM 1212 O O . ASN A 1 156 ? -2.341 -2.707 30.289 1.00 89.31 156 ASN A O 1
ATOM 1216 N N . PHE A 1 157 ? -4.026 -1.280 29.913 1.00 93.00 157 PHE A N 1
ATOM 1217 C CA . PHE A 1 157 ? -4.196 -1.592 28.498 1.00 93.00 157 PHE A CA 1
ATOM 1218 C C . PHE A 1 157 ? -4.101 -0.362 27.596 1.00 93.00 157 PHE A C 1
ATOM 1220 O O . PHE A 1 157 ? -4.397 0.770 27.985 1.00 93.00 157 PHE A O 1
ATOM 1227 N N . ILE A 1 158 ? -3.706 -0.627 26.355 1.00 93.06 158 ILE A N 1
ATOM 1228 C CA . ILE A 1 158 ? -3.836 0.259 25.200 1.00 93.06 158 ILE A CA 1
ATOM 1229 C C . ILE A 1 158 ? -4.942 -0.297 24.296 1.00 93.06 158 ILE A C 1
ATOM 1231 O O . ILE A 1 158 ? -5.025 -1.509 24.081 1.00 93.06 158 ILE A O 1
ATOM 1235 N N . TYR A 1 159 ? -5.765 0.591 23.742 1.00 96.06 159 TYR A N 1
ATOM 1236 C CA . TYR A 1 159 ? -6.872 0.273 22.848 1.00 96.06 159 TYR A CA 1
ATOM 1237 C C . TYR A 1 159 ? -6.722 1.043 21.534 1.00 96.06 159 TYR A C 1
ATOM 1239 O O . TYR A 1 159 ? -6.878 2.261 21.500 1.00 96.06 159 TYR A O 1
ATOM 1247 N N . ALA A 1 160 ? -6.468 0.336 20.441 1.00 95.88 160 ALA A N 1
ATOM 1248 C CA . ALA A 1 160 ? -6.505 0.906 19.100 1.00 95.88 160 ALA A CA 1
ATOM 1249 C C . ALA A 1 160 ? -7.873 0.635 18.472 1.00 95.88 160 ALA A C 1
ATOM 1251 O O . ALA A 1 160 ? -8.225 -0.521 18.225 1.00 95.88 160 ALA A O 1
ATOM 1252 N N . VAL A 1 161 ? -8.653 1.696 18.266 1.00 97.56 161 VAL A N 1
ATOM 1253 C CA . VAL A 1 161 ? -9.983 1.645 17.649 1.00 97.56 161 VAL A CA 1
ATOM 1254 C C . VAL A 1 161 ? -9.823 1.852 16.147 1.00 97.56 161 VAL A C 1
ATOM 1256 O O . VAL A 1 161 ? -9.355 2.900 15.702 1.00 97.56 161 VAL A O 1
ATOM 1259 N N . LEU A 1 162 ? -10.214 0.847 15.372 1.00 96.81 162 LEU A N 1
ATOM 1260 C CA . LEU A 1 162 ? -10.044 0.759 13.924 1.00 96.81 162 LEU A CA 1
ATOM 1261 C C . LEU A 1 162 ? -11.407 0.531 13.251 1.00 96.81 162 LEU A C 1
ATOM 1263 O O . LEU A 1 162 ? -12.290 -0.082 13.860 1.00 96.81 162 LEU A O 1
ATOM 1267 N N . PRO A 1 163 ? -11.594 0.951 11.990 1.00 96.19 163 PRO A N 1
ATOM 1268 C CA . PRO A 1 163 ? -12.759 0.548 11.207 1.00 96.19 163 PRO A CA 1
ATOM 1269 C C . PRO A 1 163 ? -12.873 -0.981 11.120 1.00 96.19 163 PRO A C 1
ATOM 1271 O O . PRO A 1 163 ? -11.870 -1.671 10.917 1.00 96.19 163 PRO A O 1
ATOM 1274 N N . PHE A 1 164 ? -14.082 -1.530 11.261 1.00 96.56 164 PHE A N 1
ATOM 1275 C CA . PHE A 1 164 ? -14.295 -2.968 11.100 1.00 96.56 164 PHE A CA 1
ATOM 1276 C C . PHE A 1 164 ? -14.374 -3.360 9.616 1.00 96.56 164 PHE A C 1
ATOM 1278 O O . PHE A 1 164 ? -15.223 -2.877 8.870 1.00 96.56 164 PHE A O 1
ATOM 1285 N N . CYS A 1 165 ? -13.497 -4.271 9.192 1.00 95.50 165 CYS A N 1
ATOM 1286 C CA . CYS A 1 165 ? -13.506 -4.854 7.850 1.00 95.50 165 CYS A CA 1
ATOM 1287 C C . CYS A 1 165 ? -14.136 -6.251 7.913 1.00 95.50 165 CYS A C 1
ATOM 1289 O O . CYS A 1 165 ? -13.637 -7.123 8.625 1.00 95.50 165 CYS A O 1
ATOM 1291 N N . ASN A 1 166 ? -15.250 -6.454 7.209 1.00 93.50 166 ASN A N 1
ATOM 1292 C CA . ASN A 1 166 ? -16.071 -7.664 7.308 1.00 93.50 166 ASN A CA 1
ATOM 1293 C C . ASN A 1 166 ? -15.790 -8.701 6.206 1.00 93.50 166 ASN A C 1
ATOM 1295 O O . ASN A 1 166 ? -16.296 -9.816 6.300 1.00 93.50 166 ASN A O 1
ATOM 1299 N N . GLY A 1 167 ? -14.995 -8.352 5.191 1.00 93.06 167 GLY A N 1
ATOM 1300 C CA . GLY A 1 167 ? -14.657 -9.207 4.049 1.00 93.06 167 GLY A CA 1
ATOM 1301 C C . GLY A 1 167 ? -13.447 -10.117 4.267 1.00 93.06 167 GLY A C 1
ATOM 1302 O O . GLY A 1 167 ? -13.128 -10.910 3.390 1.00 93.06 167 GLY A O 1
ATOM 1303 N N . GLY A 1 168 ? -12.786 -10.036 5.426 1.00 93.56 168 GLY A N 1
ATOM 1304 C CA . GLY A 1 168 ? -11.597 -10.840 5.719 1.00 93.56 168 GLY A CA 1
ATOM 1305 C C . GLY A 1 168 ? -10.349 -10.358 4.976 1.00 93.56 168 GLY A C 1
ATOM 1306 O O . GLY A 1 168 ? -10.268 -9.199 4.572 1.00 93.56 168 GLY A O 1
ATOM 1307 N N . GLU A 1 169 ? -9.359 -11.239 4.861 1.00 93.12 169 GLU A N 1
ATOM 1308 C CA . GLU A 1 169 ? -8.074 -10.977 4.202 1.00 93.12 169 GLU A CA 1
ATOM 1309 C C . GLU A 1 169 ? -8.168 -11.307 2.709 1.00 93.12 169 GLU A C 1
ATOM 1311 O O . GLU A 1 169 ? -8.773 -12.311 2.330 1.00 93.12 169 GLU A O 1
ATOM 1316 N N . LEU A 1 170 ? -7.525 -10.504 1.857 1.00 94.88 170 LEU A N 1
ATOM 1317 C CA . LEU A 1 170 ? -7.462 -10.767 0.415 1.00 94.88 170 LEU A CA 1
ATOM 1318 C C . LEU A 1 170 ? -6.796 -12.120 0.118 1.00 94.88 170 LEU A C 1
ATOM 1320 O O . LEU A 1 170 ? -7.198 -12.816 -0.814 1.00 94.88 170 LEU A O 1
ATOM 1324 N N . PHE A 1 171 ? -5.835 -12.530 0.952 1.00 90.81 171 PHE A N 1
ATOM 1325 C CA . PHE A 1 171 ? -5.221 -13.856 0.879 1.00 90.81 171 PHE A CA 1
ATOM 1326 C C . PHE A 1 171 ? -6.252 -14.988 0.952 1.00 90.81 171 PHE A C 1
ATOM 1328 O O . PHE A 1 171 ? -6.164 -15.929 0.171 1.00 90.81 171 PHE A O 1
ATOM 1335 N N . SER A 1 172 ? -7.265 -14.881 1.820 1.00 86.12 172 SER A N 1
ATOM 1336 C CA . SER A 1 172 ? -8.291 -15.920 1.963 1.00 86.12 172 SER A CA 1
ATOM 1337 C C . SER A 1 172 ? -9.114 -16.117 0.688 1.00 86.12 172 SER A C 1
ATOM 1339 O O . SER A 1 172 ? -9.588 -17.227 0.445 1.00 86.12 172 SER A O 1
ATOM 1341 N N . ILE A 1 173 ? -9.266 -15.080 -0.146 1.00 88.94 173 ILE A N 1
ATOM 1342 C CA . ILE A 1 173 ? -9.927 -15.217 -1.452 1.00 88.94 173 ILE A CA 1
ATOM 1343 C C . ILE A 1 173 ? -9.088 -16.102 -2.375 1.00 88.94 173 ILE A C 1
ATOM 1345 O O . ILE A 1 173 ? -9.622 -17.050 -2.943 1.00 88.94 173 ILE A O 1
ATOM 1349 N N . VAL A 1 174 ? -7.780 -15.845 -2.478 1.00 80.69 174 VAL A N 1
ATOM 1350 C CA . VAL A 1 174 ? -6.880 -16.655 -3.318 1.00 80.69 174 VAL A CA 1
ATOM 1351 C C . VAL A 1 174 ? -6.719 -18.071 -2.758 1.00 80.69 174 VAL A C 1
ATOM 1353 O O . VAL A 1 174 ? -6.740 -19.041 -3.506 1.00 80.69 174 VAL A O 1
ATOM 1356 N N . GLU A 1 175 ? -6.603 -18.216 -1.437 1.00 80.19 175 GLU A N 1
ATOM 1357 C CA . GLU A 1 175 ? -6.428 -19.515 -0.775 1.00 80.19 175 GLU A CA 1
ATOM 1358 C C . GLU A 1 175 ? -7.629 -20.447 -0.991 1.00 80.19 175 GLU A C 1
ATOM 1360 O O . GLU A 1 175 ? -7.455 -21.647 -1.199 1.00 80.19 175 GLU A O 1
ATOM 1365 N N . THR A 1 176 ? -8.851 -19.908 -0.955 1.00 81.38 176 THR A N 1
ATOM 1366 C CA . THR A 1 176 ? -10.077 -20.711 -1.098 1.00 81.38 176 THR A CA 1
ATOM 1367 C C . THR A 1 176 ? -10.565 -20.826 -2.540 1.00 81.38 176 THR A C 1
ATOM 1369 O O . THR A 1 176 ? -11.082 -21.876 -2.921 1.00 81.38 176 THR A O 1
ATOM 1372 N N . GLY A 1 177 ? -10.422 -19.762 -3.332 1.00 75.31 177 GLY A N 1
ATOM 1373 C CA . GLY A 1 177 ? -10.907 -19.677 -4.710 1.00 75.31 177 GLY A CA 1
ATOM 1374 C C . GLY A 1 177 ? -9.871 -20.040 -5.774 1.00 75.31 177 GLY A C 1
ATOM 1375 O O . GLY A 1 177 ? -10.249 -20.304 -6.913 1.00 75.31 177 GLY A O 1
ATOM 1376 N N . GLY A 1 178 ? -8.585 -20.088 -5.420 1.00 77.62 178 GLY A N 1
ATOM 1377 C CA . GLY A 1 178 ? -7.485 -20.219 -6.372 1.00 77.62 178 GLY A CA 1
ATOM 1378 C C . GLY A 1 178 ? -7.168 -18.899 -7.079 1.00 77.62 178 GLY A C 1
ATOM 1379 O O . GLY A 1 178 ? -7.391 -17.811 -6.547 1.00 77.62 178 GLY A O 1
ATOM 1380 N N . ALA A 1 179 ? -6.615 -18.997 -8.288 1.00 74.25 179 ALA A N 1
ATOM 1381 C CA . ALA A 1 179 ? -6.294 -17.835 -9.109 1.00 74.25 179 ALA A CA 1
ATOM 1382 C C . ALA A 1 179 ? -7.547 -16.998 -9.430 1.00 74.25 179 ALA A C 1
ATOM 1384 O O . ALA A 1 179 ? -8.581 -17.523 -9.843 1.00 74.25 179 ALA A O 1
ATOM 1385 N N . MET A 1 180 ? -7.430 -15.683 -9.282 1.00 83.44 180 MET A N 1
ATOM 1386 C CA . MET A 1 180 ? -8.443 -14.706 -9.663 1.00 83.44 180 MET A CA 1
ATOM 1387 C C . MET A 1 180 ? -8.400 -14.433 -11.167 1.00 83.44 180 MET A C 1
ATOM 1389 O O . MET A 1 180 ? -7.340 -14.433 -11.799 1.00 83.44 180 MET A O 1
ATOM 1393 N N . GLY A 1 181 ? -9.558 -14.090 -11.731 1.00 79.25 181 GLY A N 1
ATOM 1394 C CA . GLY A 1 181 ? -9.625 -13.544 -13.083 1.00 79.25 181 GLY A CA 1
ATOM 1395 C C . GLY A 1 181 ? -8.947 -12.173 -13.167 1.00 79.25 181 GLY A C 1
ATOM 1396 O O . GLY A 1 181 ? -8.988 -11.379 -12.228 1.00 79.25 181 GLY A O 1
ATOM 1397 N N . GLU A 1 182 ? -8.372 -11.844 -14.324 1.00 75.81 182 GLU A N 1
ATOM 1398 C CA . GLU A 1 182 ? -7.581 -10.618 -14.512 1.00 75.81 182 GLU A CA 1
ATOM 1399 C C . GLU A 1 182 ? -8.341 -9.334 -14.137 1.00 75.81 182 GLU A C 1
ATOM 1401 O O . GLU A 1 182 ? -7.775 -8.419 -13.544 1.00 75.81 182 GLU A O 1
ATOM 1406 N N . ASN A 1 183 ? -9.637 -9.256 -14.453 1.00 79.44 183 ASN A N 1
ATOM 1407 C CA . ASN A 1 183 ? -10.457 -8.090 -14.117 1.00 79.44 183 ASN A CA 1
ATOM 1408 C C . ASN A 1 183 ? -10.600 -7.892 -12.604 1.00 79.44 183 ASN A C 1
ATOM 1410 O O . ASN A 1 183 ? -10.556 -6.757 -12.134 1.00 79.44 183 ASN A O 1
ATOM 1414 N N . GLU A 1 184 ? -10.742 -8.985 -11.858 1.00 87.38 184 GLU A N 1
ATOM 1415 C CA . GLU A 1 184 ? -10.835 -8.969 -10.400 1.00 87.38 184 GLU A CA 1
ATOM 1416 C C . GLU A 1 184 ? -9.477 -8.641 -9.771 1.00 87.38 184 GLU A C 1
ATOM 1418 O O . GLU A 1 184 ? -9.381 -7.735 -8.943 1.00 87.38 184 GLU A O 1
ATOM 1423 N N . ALA A 1 185 ? -8.401 -9.283 -10.239 1.00 83.94 185 ALA A N 1
ATOM 1424 C CA . ALA A 1 185 ? -7.046 -8.977 -9.789 1.00 83.94 185 ALA A CA 1
ATOM 1425 C C . ALA A 1 185 ? -6.691 -7.502 -10.045 1.00 83.94 185 ALA A C 1
ATOM 1427 O O . ALA A 1 185 ? -6.186 -6.821 -9.155 1.00 83.94 185 ALA A O 1
ATOM 1428 N N . ARG A 1 186 ? -7.020 -6.964 -11.229 1.00 83.62 186 ARG A N 1
ATOM 1429 C CA . ARG A 1 186 ? -6.815 -5.547 -11.578 1.00 83.62 186 ARG A CA 1
ATOM 1430 C C . ARG A 1 186 ? -7.603 -4.617 -10.664 1.00 83.62 186 ARG A C 1
ATOM 1432 O O . ARG A 1 186 ? -7.083 -3.574 -10.274 1.00 83.62 186 ARG A O 1
ATOM 1439 N N . TYR A 1 187 ? -8.842 -4.982 -10.342 1.00 89.81 187 TYR A N 1
ATOM 1440 C CA . TYR A 1 187 ? -9.706 -4.197 -9.471 1.00 89.81 187 TYR A CA 1
ATOM 1441 C C . TYR A 1 187 ? -9.088 -4.016 -8.080 1.00 89.81 187 TYR A C 1
ATOM 1443 O O . TYR A 1 187 ? -8.912 -2.880 -7.635 1.00 89.81 187 TYR A O 1
ATOM 1451 N N . TRP A 1 188 ? -8.672 -5.109 -7.434 1.00 94.19 188 TRP A N 1
ATOM 1452 C CA . TRP A 1 188 ? -8.013 -5.046 -6.127 1.00 94.19 188 TRP A CA 1
ATOM 1453 C C . TRP A 1 188 ? -6.633 -4.392 -6.205 1.00 94.19 188 TRP A C 1
ATOM 1455 O O . TRP A 1 188 ? -6.295 -3.538 -5.383 1.00 94.19 188 TRP A O 1
ATOM 1465 N N . PHE A 1 189 ? -5.851 -4.721 -7.234 1.00 95.12 189 PHE A N 1
ATOM 1466 C CA . PHE A 1 189 ? -4.502 -4.190 -7.405 1.00 95.12 189 PHE A CA 1
ATOM 1467 C C . PHE A 1 189 ? -4.479 -2.670 -7.599 1.00 95.12 189 PHE A C 1
ATOM 1469 O O . PHE A 1 189 ? -3.637 -1.993 -7.013 1.00 95.12 189 PHE A O 1
ATOM 1476 N N . ALA A 1 190 ? -5.431 -2.104 -8.347 1.00 88.88 190 ALA A N 1
ATOM 1477 C CA . ALA A 1 190 ? -5.540 -0.655 -8.524 1.00 88.88 190 ALA A CA 1
ATOM 1478 C C . ALA A 1 190 ? -5.756 0.082 -7.190 1.00 88.88 190 ALA A C 1
ATOM 1480 O O . ALA A 1 190 ? -5.179 1.148 -6.963 1.00 88.88 190 ALA A O 1
ATOM 1481 N N . GLN A 1 191 ? -6.550 -0.496 -6.288 1.00 97.00 191 GLN A N 1
ATOM 1482 C CA . GLN A 1 191 ? -6.784 0.064 -4.958 1.00 97.00 191 GLN A CA 1
ATOM 1483 C C . GLN A 1 191 ? -5.539 -0.043 -4.067 1.00 97.00 191 GLN A C 1
ATOM 1485 O O . GLN A 1 191 ? -5.173 0.932 -3.407 1.00 97.00 191 GLN A O 1
ATOM 1490 N N . ILE A 1 192 ? -4.843 -1.186 -4.104 1.00 97.25 192 ILE A N 1
ATOM 1491 C CA . ILE A 1 192 ? -3.564 -1.389 -3.403 1.00 97.25 192 ILE A CA 1
ATOM 1492 C C . ILE A 1 192 ? -2.533 -0.356 -3.870 1.00 97.25 192 ILE A C 1
ATOM 1494 O O . ILE A 1 192 ? -1.918 0.311 -3.039 1.00 97.25 192 ILE A O 1
ATOM 1498 N N . LEU A 1 193 ? -2.387 -0.151 -5.183 1.00 93.25 193 LEU A N 1
ATOM 1499 C CA . LEU A 1 193 ? -1.478 0.854 -5.742 1.00 93.25 193 LEU A CA 1
ATOM 1500 C C . LEU A 1 193 ? -1.846 2.278 -5.313 1.00 93.25 193 LEU A C 1
ATOM 1502 O O . LEU A 1 193 ? -0.963 3.064 -4.974 1.00 93.25 193 LEU A O 1
ATOM 1506 N N . ALA A 1 194 ? -3.135 2.616 -5.272 1.00 90.25 194 ALA A N 1
ATOM 1507 C CA . ALA A 1 194 ? -3.581 3.907 -4.757 1.00 90.25 194 ALA A CA 1
ATOM 1508 C C . ALA A 1 194 ? -3.267 4.066 -3.254 1.00 90.25 194 ALA A C 1
ATOM 1510 O O . ALA A 1 194 ? -2.856 5.142 -2.820 1.00 90.25 194 ALA A O 1
ATOM 1511 N N . GLY A 1 195 ? -3.389 2.998 -2.457 1.00 96.94 195 GLY A N 1
ATOM 1512 C CA . GLY A 1 195 ? -2.939 2.969 -1.062 1.00 96.94 195 GLY A CA 1
ATOM 1513 C C . GLY A 1 195 ? -1.426 3.171 -0.917 1.00 96.94 195 GLY A C 1
ATOM 1514 O O . GLY A 1 195 ? -0.997 3.997 -0.114 1.00 96.94 195 GLY A O 1
ATOM 1515 N N . LEU A 1 196 ? -0.617 2.489 -1.731 1.00 95.12 196 LEU A N 1
ATOM 1516 C CA . LEU A 1 196 ? 0.843 2.644 -1.750 1.00 95.12 196 LEU A CA 1
ATOM 1517 C C . LEU A 1 196 ? 1.276 4.046 -2.187 1.00 95.12 196 LEU A C 1
ATOM 1519 O O . LEU A 1 196 ? 2.173 4.622 -1.579 1.00 95.12 196 LEU A O 1
ATOM 1523 N N . SER A 1 197 ? 0.605 4.636 -3.178 1.00 91.69 197 SER A N 1
ATOM 1524 C CA . SER A 1 197 ? 0.846 6.023 -3.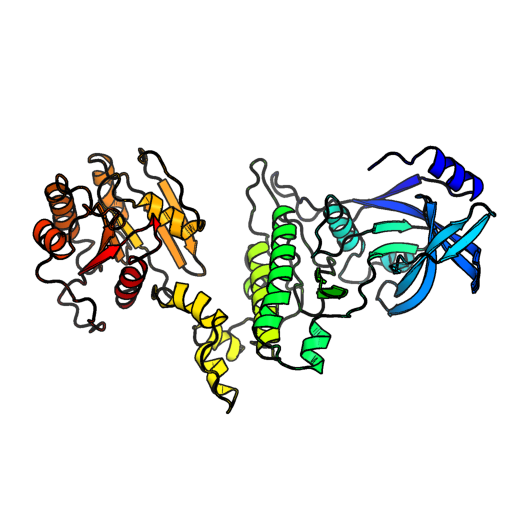592 1.00 91.69 197 SER A CA 1
ATOM 1525 C C . SER A 1 197 ? 0.566 7.011 -2.453 1.00 91.69 197 SER A C 1
ATOM 1527 O O . SER A 1 197 ? 1.333 7.954 -2.239 1.00 91.69 197 SER A O 1
ATOM 1529 N N . TYR A 1 198 ? -0.478 6.762 -1.654 1.00 96.44 198 TYR A N 1
ATOM 1530 C CA . TYR A 1 198 ? -0.716 7.528 -0.436 1.00 96.44 198 TYR A CA 1
ATOM 1531 C C . TYR A 1 198 ? 0.427 7.363 0.573 1.00 96.44 198 TYR A C 1
ATOM 1533 O O . TYR A 1 198 ? 0.980 8.375 1.000 1.00 96.44 198 TYR A O 1
ATOM 1541 N N . LEU A 1 199 ? 0.849 6.136 0.904 1.00 95.81 199 LEU A N 1
ATOM 1542 C CA . LEU A 1 199 ? 1.996 5.913 1.801 1.00 95.81 199 LEU A CA 1
ATOM 1543 C C . LEU A 1 199 ? 3.267 6.610 1.296 1.00 95.81 199 LEU A C 1
ATOM 1545 O O . LEU A 1 199 ? 3.973 7.251 2.077 1.00 95.81 199 LEU A O 1
ATOM 1549 N N . GLN A 1 200 ? 3.500 6.576 -0.016 1.00 90.12 200 GLN A N 1
ATOM 1550 C CA . GLN A 1 200 ? 4.610 7.260 -0.665 1.00 90.12 200 GLN A CA 1
ATOM 1551 C C . GLN A 1 200 ? 4.560 8.776 -0.449 1.00 90.12 200 GLN A C 1
ATOM 1553 O O . GLN A 1 200 ? 5.550 9.369 -0.025 1.00 90.12 200 GLN A O 1
ATOM 1558 N N . SER A 1 201 ? 3.396 9.403 -0.652 1.00 89.56 201 SER A N 1
ATOM 1559 C CA . SER A 1 201 ? 3.188 10.839 -0.381 1.00 89.56 201 SER A CA 1
ATOM 1560 C C . SER A 1 201 ? 3.360 11.224 1.095 1.00 89.56 201 SER A C 1
ATOM 1562 O O . SER A 1 201 ? 3.546 12.395 1.430 1.00 89.56 201 SER A O 1
ATOM 1564 N N . ARG A 1 202 ? 3.289 10.234 1.990 1.00 92.50 202 ARG A N 1
ATOM 1565 C CA . ARG A 1 202 ? 3.507 10.364 3.435 1.00 92.50 202 ARG A CA 1
ATOM 1566 C C . ARG A 1 202 ? 4.915 9.936 3.850 1.00 92.50 202 ARG A C 1
ATOM 1568 O O . ARG A 1 202 ? 5.222 9.977 5.038 1.00 92.50 202 ARG A O 1
ATOM 1575 N N . PHE A 1 203 ? 5.768 9.587 2.884 1.00 91.06 203 PHE A N 1
ATOM 1576 C CA . PHE A 1 203 ? 7.141 9.130 3.080 1.00 91.06 203 PHE A CA 1
ATOM 1577 C C . PHE A 1 203 ? 7.227 7.925 4.021 1.00 91.06 203 PHE A C 1
ATOM 1579 O O . PHE A 1 203 ? 8.056 7.890 4.927 1.00 91.06 203 PHE A O 1
ATOM 1586 N N . ILE A 1 204 ? 6.352 6.939 3.825 1.00 92.38 204 ILE A N 1
ATOM 1587 C CA . ILE A 1 204 ? 6.360 5.679 4.572 1.00 92.38 204 ILE A CA 1
ATOM 1588 C C . ILE A 1 204 ? 6.636 4.527 3.616 1.00 92.38 204 ILE A C 1
ATOM 1590 O O . ILE A 1 204 ? 6.005 4.423 2.567 1.00 92.38 204 ILE A O 1
ATOM 1594 N N . CYS A 1 205 ? 7.557 3.656 4.017 1.00 92.81 205 CYS A N 1
ATOM 1595 C CA . CYS A 1 205 ? 7.737 2.329 3.444 1.00 92.81 205 CYS A CA 1
ATOM 1596 C C . CYS A 1 205 ? 7.100 1.300 4.383 1.00 92.81 205 CYS A C 1
ATOM 1598 O O . CYS A 1 205 ? 7.406 1.286 5.578 1.00 92.81 205 CYS A O 1
ATOM 1600 N N . HIS A 1 206 ? 6.213 0.464 3.853 1.00 95.31 206 HIS A N 1
ATOM 1601 C CA . HIS A 1 206 ? 5.451 -0.527 4.608 1.00 95.31 206 HIS A CA 1
ATOM 1602 C C . HIS A 1 206 ? 6.296 -1.750 4.990 1.00 95.31 206 HIS A C 1
ATOM 1604 O O . HIS A 1 206 ? 6.222 -2.221 6.122 1.00 95.31 206 HIS A O 1
ATOM 1610 N N . ARG A 1 207 ? 7.118 -2.253 4.058 1.00 93.81 207 ARG A N 1
ATOM 1611 C CA . ARG A 1 207 ? 8.057 -3.389 4.203 1.00 93.81 207 ARG A CA 1
ATOM 1612 C C . ARG A 1 207 ? 7.463 -4.781 4.403 1.00 93.81 207 ARG A C 1
ATOM 1614 O O . ARG A 1 207 ? 8.196 -5.745 4.224 1.00 93.81 207 ARG A O 1
ATOM 1621 N N . ASP A 1 208 ? 6.175 -4.912 4.712 1.00 94.88 208 ASP A N 1
ATOM 1622 C CA . ASP A 1 208 ? 5.483 -6.218 4.738 1.00 94.88 208 ASP A CA 1
ATOM 1623 C C . ASP A 1 208 ? 4.225 -6.252 3.856 1.00 94.88 208 ASP A C 1
ATOM 1625 O O . ASP A 1 208 ? 3.169 -6.749 4.244 1.00 94.88 208 ASP A O 1
ATOM 1629 N N . MET A 1 209 ? 4.300 -5.662 2.660 1.00 97.88 209 MET A N 1
ATOM 1630 C CA . MET A 1 209 ? 3.203 -5.763 1.694 1.00 97.88 209 MET A CA 1
ATOM 1631 C C . MET A 1 209 ? 2.990 -7.225 1.286 1.00 97.88 209 MET A C 1
ATOM 1633 O O . MET A 1 209 ? 3.910 -7.895 0.823 1.00 97.88 209 MET A O 1
ATOM 1637 N N . SER A 1 210 ? 1.772 -7.718 1.498 1.00 96.69 210 SER A N 1
ATOM 1638 C CA . SER A 1 210 ? 1.360 -9.102 1.248 1.00 96.69 210 SER A CA 1
ATOM 1639 C C . SER A 1 210 ? -0.167 -9.177 1.175 1.00 96.69 210 SER A C 1
ATOM 1641 O O . SER A 1 210 ? -0.848 -8.252 1.625 1.00 96.69 210 SER A O 1
ATOM 1643 N N . LEU A 1 211 ? -0.728 -10.252 0.613 1.00 92.12 211 LEU A N 1
ATOM 1644 C CA . LEU A 1 211 ? -2.188 -10.417 0.515 1.00 92.12 211 LEU A CA 1
ATOM 1645 C C . LEU A 1 211 ? -2.855 -10.560 1.896 1.00 92.12 211 LEU A C 1
ATOM 1647 O O . LEU A 1 211 ? -4.019 -10.207 2.071 1.00 92.12 211 LEU A O 1
ATOM 1651 N N . GLU A 1 212 ? -2.107 -11.053 2.877 1.00 94.44 212 GLU A N 1
ATOM 1652 C CA . GLU A 1 212 ? -2.498 -11.196 4.280 1.00 94.44 212 GLU A CA 1
ATOM 1653 C C . GLU A 1 212 ? -2.649 -9.832 4.969 1.00 94.44 212 GLU A C 1
ATOM 1655 O O . GLU A 1 212 ? -3.480 -9.665 5.859 1.00 94.44 212 GLU A O 1
ATOM 1660 N N . ASN A 1 213 ? -1.885 -8.835 4.511 1.00 97.00 213 ASN A N 1
ATOM 1661 C CA . ASN A 1 213 ? -1.899 -7.471 5.041 1.00 97.00 213 ASN A CA 1
ATOM 1662 C C . ASN A 1 213 ? -2.803 -6.532 4.220 1.00 97.00 213 ASN A C 1
ATOM 1664 O O . ASN A 1 213 ? -2.623 -5.311 4.208 1.00 97.00 213 ASN A O 1
ATOM 1668 N N . VAL A 1 214 ? -3.815 -7.098 3.554 1.00 98.06 214 VAL A N 1
ATOM 1669 C CA . VAL A 1 214 ? -4.895 -6.361 2.892 1.00 98.06 214 VAL A CA 1
ATOM 1670 C C . VAL A 1 214 ? -6.237 -6.912 3.365 1.00 98.06 214 VAL A C 1
ATOM 1672 O O . VAL A 1 214 ? -6.582 -8.058 3.084 1.00 98.06 214 VAL A O 1
ATOM 1675 N N . LEU A 1 215 ? -7.013 -6.086 4.073 1.00 97.06 215 LEU A N 1
ATOM 1676 C CA . LEU A 1 215 ? -8.375 -6.425 4.494 1.00 97.06 215 LEU A CA 1
ATOM 1677 C C . LEU A 1 215 ? -9.416 -5.901 3.515 1.00 97.06 215 LEU A C 1
ATOM 1679 O O . LEU A 1 215 ? -9.238 -4.847 2.907 1.00 97.06 215 LEU A O 1
ATOM 1683 N N . LEU A 1 216 ? -10.540 -6.602 3.435 1.00 97.00 216 LEU A N 1
ATOM 1684 C CA . LEU A 1 216 ? -11.660 -6.262 2.570 1.00 97.00 216 LEU A CA 1
ATOM 1685 C C . LEU A 1 216 ? -12.867 -5.791 3.385 1.00 97.00 216 LEU A C 1
ATOM 1687 O O . LEU A 1 216 ? -13.186 -6.327 4.451 1.00 97.00 216 LEU A O 1
ATOM 1691 N N . HIS A 1 217 ? -13.562 -4.782 2.877 1.00 94.38 217 HIS A N 1
ATOM 1692 C CA . HIS A 1 217 ? -14.825 -4.288 3.413 1.00 94.38 217 HIS A CA 1
ATOM 1693 C C . HIS A 1 217 ? -15.745 -3.918 2.248 1.00 94.38 217 HIS A C 1
ATOM 1695 O O . HIS A 1 217 ? -15.604 -2.848 1.652 1.00 94.38 217 HIS A O 1
ATOM 1701 N N . GLY A 1 218 ? -16.664 -4.825 1.906 1.00 92.81 218 GLY A N 1
ATOM 1702 C CA . GLY A 1 218 ? -17.417 -4.737 0.654 1.00 92.81 218 GLY A CA 1
ATOM 1703 C C . GLY A 1 218 ? -16.468 -4.653 -0.545 1.00 92.81 218 GLY A C 1
ATOM 1704 O O . GLY A 1 218 ? -15.580 -5.485 -0.692 1.00 92.81 218 GLY A O 1
ATOM 1705 N N . ASP A 1 219 ? -16.622 -3.597 -1.335 1.00 93.69 219 ASP A N 1
ATOM 1706 C CA . ASP A 1 219 ? -15.868 -3.317 -2.563 1.00 93.69 219 ASP A CA 1
ATOM 1707 C C . ASP A 1 219 ? -14.540 -2.560 -2.321 1.00 93.69 219 ASP A C 1
ATOM 1709 O O . ASP A 1 219 ? -13.917 -2.027 -3.238 1.00 93.69 219 ASP A O 1
ATOM 1713 N N . ILE A 1 220 ? -14.089 -2.461 -1.068 1.00 96.69 220 ILE A N 1
ATOM 1714 C CA . ILE A 1 220 ? -12.902 -1.683 -0.695 1.00 96.69 220 ILE A CA 1
ATOM 1715 C C . ILE A 1 220 ? -11.852 -2.591 -0.062 1.00 96.69 220 ILE A C 1
ATOM 1717 O O . ILE A 1 220 ? -12.126 -3.291 0.912 1.00 96.69 220 ILE A O 1
ATOM 1721 N N . SER A 1 221 ? -10.626 -2.502 -0.569 1.00 97.44 221 SER A N 1
ATOM 1722 C CA . SER A 1 221 ? -9.422 -3.074 0.030 1.00 97.44 221 SER A CA 1
ATOM 1723 C C . SER A 1 221 ? -8.693 -2.040 0.885 1.00 97.44 221 SER A C 1
ATOM 1725 O O . SER A 1 221 ? -8.650 -0.854 0.560 1.00 97.44 221 SER A O 1
ATOM 1727 N N . LYS A 1 222 ? -8.129 -2.468 2.012 1.00 98.19 222 LYS A N 1
ATOM 1728 C CA . LYS A 1 222 ? -7.388 -1.609 2.936 1.00 98.19 222 LYS A CA 1
ATOM 1729 C C . LYS A 1 222 ? -6.071 -2.260 3.313 1.00 98.19 222 LYS A C 1
ATOM 1731 O O . LYS A 1 222 ? -6.072 -3.358 3.862 1.00 98.19 222 LYS A O 1
ATOM 1736 N N . ILE A 1 223 ? -4.972 -1.552 3.074 1.00 98.56 223 ILE A N 1
ATOM 1737 C CA . ILE A 1 223 ? -3.643 -1.923 3.571 1.00 98.56 223 ILE A CA 1
ATOM 1738 C C . ILE A 1 223 ? -3.648 -1.817 5.100 1.00 98.56 223 ILE A C 1
ATOM 1740 O O . ILE A 1 223 ? -4.121 -0.815 5.654 1.00 98.56 223 ILE A O 1
ATOM 1744 N N . ILE A 1 224 ? -3.144 -2.853 5.766 1.00 95.44 224 ILE A N 1
ATOM 1745 C CA . ILE A 1 224 ? -3.070 -2.971 7.225 1.00 95.44 224 ILE A CA 1
ATOM 1746 C C . ILE A 1 224 ? -1.655 -3.346 7.680 1.00 95.44 224 ILE A C 1
ATOM 1748 O O . ILE A 1 224 ? -0.837 -3.744 6.869 1.00 95.44 224 ILE A O 1
ATOM 1752 N N . ASP A 1 225 ? -1.436 -3.308 8.997 1.00 90.38 225 ASP A N 1
ATOM 1753 C CA . ASP A 1 225 ? -0.233 -3.799 9.687 1.00 90.38 225 ASP A CA 1
ATOM 1754 C C . ASP A 1 225 ? 1.073 -3.035 9.396 1.00 90.38 225 ASP A C 1
ATOM 1756 O O . ASP A 1 225 ? 1.966 -3.463 8.672 1.00 90.38 225 ASP A O 1
ATOM 1760 N N . PHE A 1 226 ? 1.211 -1.889 10.063 1.00 91.94 226 PHE A N 1
ATOM 1761 C CA . PHE A 1 226 ? 2.387 -1.022 9.981 1.00 91.94 226 PHE A CA 1
ATOM 1762 C C . PHE A 1 226 ? 3.483 -1.387 10.998 1.00 91.94 226 PHE A C 1
ATOM 1764 O O . PHE A 1 226 ? 4.337 -0.550 11.297 1.00 91.94 226 PHE A O 1
ATOM 1771 N N . GLY A 1 227 ? 3.476 -2.602 11.561 1.00 85.94 227 GLY A N 1
ATOM 1772 C CA . GLY A 1 227 ? 4.442 -3.022 12.587 1.00 85.94 227 GLY A CA 1
ATOM 1773 C C . GLY A 1 227 ? 5.903 -2.995 12.122 1.00 85.94 227 GLY A C 1
ATOM 1774 O O . GLY A 1 227 ? 6.803 -2.732 12.920 1.00 85.94 227 GLY A O 1
ATOM 1775 N N . LEU A 1 228 ? 6.131 -3.197 10.820 1.00 87.88 228 LEU A N 1
ATOM 1776 C CA . LEU A 1 228 ? 7.453 -3.181 10.179 1.00 87.88 228 LEU A CA 1
ATOM 1777 C C . LEU A 1 228 ? 7.729 -1.901 9.373 1.00 87.88 228 LEU A C 1
ATOM 1779 O O . LEU A 1 228 ? 8.797 -1.771 8.762 1.00 87.88 228 LEU A O 1
ATOM 1783 N N . ALA A 1 229 ? 6.788 -0.954 9.387 1.00 90.88 229 ALA A N 1
ATOM 1784 C CA . ALA A 1 229 ? 6.880 0.259 8.598 1.00 90.88 229 ALA A CA 1
ATOM 1785 C C . ALA A 1 229 ? 8.007 1.178 9.090 1.00 90.88 229 ALA A C 1
ATOM 1787 O O . ALA A 1 229 ? 8.322 1.270 10.278 1.00 90.88 229 ALA A O 1
ATOM 1788 N N . ILE A 1 230 ? 8.606 1.899 8.149 1.00 88.69 230 ILE A N 1
ATOM 1789 C CA . ILE A 1 230 ? 9.692 2.847 8.391 1.00 88.69 230 ILE A CA 1
ATOM 1790 C C . ILE A 1 230 ? 9.413 4.153 7.653 1.00 88.69 230 ILE A C 1
ATOM 1792 O O . ILE A 1 230 ? 8.947 4.161 6.513 1.00 88.69 230 ILE A O 1
ATOM 1796 N N . GLY A 1 231 ? 9.721 5.268 8.312 1.00 89.25 231 GLY A N 1
ATOM 1797 C CA . GLY A 1 231 ? 9.693 6.577 7.681 1.00 89.25 231 GLY A CA 1
ATOM 1798 C C . GLY A 1 231 ? 10.904 6.748 6.775 1.00 89.25 231 GLY A C 1
ATOM 1799 O O . GLY A 1 231 ? 12.041 6.524 7.189 1.00 89.25 231 GLY A O 1
ATOM 1800 N N . ILE A 1 232 ? 10.654 7.149 5.537 1.00 86.94 232 ILE A N 1
ATOM 1801 C CA . ILE A 1 232 ? 11.697 7.477 4.579 1.00 86.94 232 ILE A CA 1
ATOM 1802 C C . ILE A 1 232 ? 12.193 8.895 4.888 1.00 86.94 232 ILE A C 1
ATOM 1804 O O . ILE A 1 232 ? 11.381 9.824 4.941 1.00 86.94 232 ILE A O 1
ATOM 1808 N N . PRO A 1 233 ? 13.506 9.071 5.113 1.00 83.31 233 PRO A N 1
ATOM 1809 C CA . PRO A 1 233 ? 14.086 10.377 5.368 1.00 83.31 233 PRO A CA 1
ATOM 1810 C C . PRO A 1 233 ? 13.901 11.303 4.165 1.00 83.31 233 PRO A C 1
ATOM 1812 O O . PRO A 1 233 ? 14.117 10.905 3.015 1.00 83.31 233 PRO A O 1
ATOM 1815 N N . VAL A 1 234 ? 13.536 12.550 4.460 1.00 80.88 234 VAL A N 1
ATOM 1816 C CA . VAL A 1 234 ? 13.395 13.626 3.475 1.00 80.88 234 VAL A CA 1
ATOM 1817 C C . VAL A 1 234 ? 14.205 14.844 3.875 1.00 80.88 234 VAL A C 1
ATOM 1819 O O . VAL A 1 234 ? 14.289 15.168 5.062 1.00 80.88 234 VAL A O 1
ATOM 1822 N N . ASP A 1 235 ? 14.785 15.521 2.888 1.00 78.75 235 ASP A N 1
ATOM 1823 C CA . ASP A 1 235 ? 15.460 16.799 3.109 1.00 78.75 235 ASP A CA 1
ATOM 1824 C C . ASP A 1 235 ? 14.477 17.984 3.097 1.00 78.75 235 ASP A C 1
ATOM 1826 O O . ASP A 1 235 ? 13.265 17.842 2.893 1.00 78.75 235 ASP A O 1
ATOM 1830 N N . ALA A 1 236 ? 15.016 19.188 3.300 1.00 75.12 236 ALA A N 1
ATOM 1831 C CA . ALA A 1 236 ? 14.251 20.433 3.275 1.00 75.12 236 ALA A CA 1
ATOM 1832 C C . ALA A 1 236 ? 13.571 20.725 1.919 1.00 75.12 236 ALA A C 1
ATOM 1834 O O . ALA A 1 236 ? 12.643 21.532 1.871 1.00 75.12 236 ALA A O 1
ATOM 1835 N N . HIS A 1 237 ? 14.007 20.075 0.836 1.00 72.62 237 HIS A N 1
ATOM 1836 C CA . HIS A 1 237 ? 13.483 20.244 -0.520 1.00 72.62 237 HIS A CA 1
ATOM 1837 C C . HIS A 1 237 ? 12.487 19.140 -0.910 1.00 72.62 237 HIS A C 1
ATOM 1839 O O . HIS A 1 237 ? 11.911 19.196 -1.995 1.00 72.62 237 HIS A O 1
ATOM 1845 N N . GLY A 1 238 ? 12.250 18.156 -0.034 1.00 70.38 238 GLY A N 1
ATOM 1846 C CA . GLY A 1 238 ? 11.349 17.030 -0.282 1.00 70.38 238 GLY A CA 1
ATOM 1847 C C . GLY A 1 238 ? 11.977 15.878 -1.070 1.00 70.38 238 GLY A C 1
ATOM 1848 O O . GLY A 1 238 ? 11.248 14.998 -1.527 1.00 70.38 238 GLY A O 1
ATOM 1849 N N . MET A 1 239 ? 13.303 15.857 -1.223 1.00 72.69 239 MET A N 1
ATOM 1850 C CA . MET A 1 239 ? 14.023 14.751 -1.851 1.00 72.69 239 MET A CA 1
ATOM 1851 C C . MET A 1 239 ? 14.125 13.569 -0.886 1.00 72.69 239 MET A C 1
ATOM 1853 O O . MET A 1 239 ? 14.459 13.733 0.287 1.00 72.69 239 MET A O 1
ATOM 1857 N N . THR A 1 240 ? 13.835 12.368 -1.390 1.00 77.12 240 THR A N 1
ATOM 1858 C CA . THR A 1 240 ? 13.907 11.117 -0.622 1.00 77.12 240 THR A CA 1
ATOM 1859 C C . THR A 1 240 ? 15.242 10.415 -0.818 1.00 77.12 240 THR A C 1
ATOM 1861 O O . THR A 1 240 ? 15.792 10.439 -1.920 1.00 77.12 240 THR A O 1
ATOM 1864 N N . TYR A 1 241 ? 15.703 9.696 0.202 1.00 73.12 241 TYR A N 1
ATOM 1865 C CA . TYR A 1 241 ? 16.979 8.981 0.168 1.00 73.12 241 TYR A CA 1
ATOM 1866 C C . TYR A 1 241 ? 16.795 7.478 0.351 1.00 73.12 241 TYR A C 1
ATOM 1868 O O . TYR A 1 241 ? 15.839 7.021 0.982 1.00 73.12 241 TYR A O 1
ATOM 1876 N N . SER A 1 242 ? 17.738 6.704 -0.191 1.00 81.69 242 SER A N 1
ATOM 1877 C CA . SER A 1 242 ? 17.810 5.270 0.074 1.00 81.69 242 SER A CA 1
ATOM 1878 C C . SER A 1 242 ? 18.016 5.019 1.564 1.00 81.69 242 SER A C 1
ATOM 1880 O O . SER A 1 242 ? 18.838 5.663 2.218 1.00 81.69 242 SER A O 1
ATOM 1882 N N . LEU A 1 243 ? 17.279 4.051 2.090 1.00 81.62 243 LEU A N 1
ATOM 1883 C CA . LEU A 1 243 ? 17.394 3.603 3.465 1.00 81.62 243 LEU A CA 1
ATOM 1884 C C . LEU A 1 243 ? 18.618 2.690 3.599 1.00 81.62 243 LEU A C 1
ATOM 1886 O O . LEU A 1 243 ? 18.855 1.873 2.706 1.00 81.62 243 LEU A O 1
ATOM 1890 N N . PRO A 1 244 ? 19.396 2.781 4.690 1.00 82.25 244 PRO A N 1
ATOM 1891 C CA . PRO A 1 244 ? 20.453 1.812 4.956 1.00 82.25 244 PRO A CA 1
ATOM 1892 C C . PRO A 1 244 ? 19.851 0.416 5.200 1.00 82.25 244 PRO A C 1
ATOM 1894 O O . PRO A 1 244 ? 18.650 0.307 5.466 1.00 82.25 244 PRO A O 1
ATOM 1897 N N . PRO A 1 245 ? 20.667 -0.653 5.172 1.00 85.38 245 PRO A N 1
ATOM 1898 C CA . PRO A 1 245 ? 20.228 -1.988 5.567 1.00 85.38 245 PRO A CA 1
ATOM 1899 C C . PRO A 1 245 ? 19.476 -1.964 6.907 1.00 85.38 245 PRO A C 1
ATOM 1901 O O . PRO A 1 245 ? 20.037 -1.614 7.946 1.00 85.38 245 PRO A O 1
ATOM 1904 N N . ALA A 1 246 ? 18.188 -2.308 6.873 1.00 85.88 246 ALA A N 1
ATOM 1905 C CA . ALA A 1 246 ? 17.264 -2.169 8.001 1.00 85.88 246 ALA A CA 1
ATOM 1906 C C . ALA A 1 246 ? 16.675 -3.517 8.456 1.00 85.88 246 ALA A C 1
ATOM 1908 O O . ALA A 1 246 ? 15.619 -3.555 9.092 1.00 85.88 246 ALA A O 1
ATOM 1909 N N .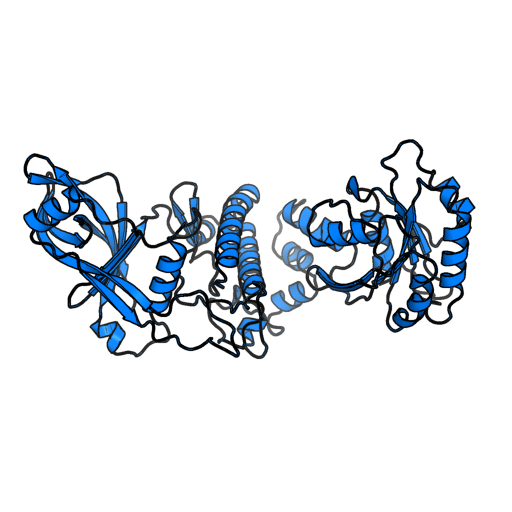 GLY A 1 247 ? 17.342 -4.621 8.119 1.00 85.62 247 GLY A N 1
ATOM 1910 C CA . GLY A 1 247 ? 16.932 -5.992 8.420 1.00 85.62 247 GLY A CA 1
ATOM 1911 C C . GLY A 1 247 ? 16.168 -6.654 7.271 1.00 85.62 247 GLY A C 1
ATOM 1912 O O . GLY A 1 247 ? 15.397 -6.001 6.568 1.00 85.62 247 GLY A O 1
ATOM 1913 N N . ALA A 1 248 ? 16.349 -7.968 7.128 1.00 87.75 248 ALA A N 1
ATOM 1914 C CA . ALA A 1 248 ? 15.498 -8.808 6.292 1.00 87.75 248 ALA A CA 1
ATOM 1915 C C . ALA A 1 248 ? 14.190 -9.079 7.052 1.00 87.75 248 ALA A C 1
ATOM 1917 O O . ALA A 1 248 ? 14.124 -9.986 7.882 1.00 87.75 248 ALA A O 1
ATOM 1918 N N . VAL A 1 249 ? 13.187 -8.227 6.836 1.00 88.38 249 VAL A N 1
ATOM 1919 C CA . VAL A 1 249 ? 11.878 -8.291 7.508 1.00 88.38 249 VAL A CA 1
ATOM 1920 C C . VAL A 1 249 ? 10.765 -8.451 6.485 1.00 88.38 249 VAL A C 1
ATOM 1922 O O . VAL A 1 249 ? 10.923 -8.046 5.334 1.00 88.38 249 VAL A O 1
ATOM 1925 N N . GLY A 1 250 ? 9.644 -9.001 6.940 1.00 87.75 250 GLY A N 1
ATOM 1926 C CA . GLY A 1 250 ? 8.508 -9.356 6.104 1.00 87.75 250 GLY A CA 1
ATOM 1927 C C . GLY A 1 250 ? 8.573 -10.800 5.609 1.00 87.75 250 GLY A C 1
ATOM 1928 O O . GLY A 1 250 ? 9.472 -11.575 5.953 1.00 87.75 250 GLY A O 1
ATOM 1929 N N . LYS A 1 251 ? 7.579 -11.185 4.814 1.00 86.75 251 LYS A N 1
ATOM 1930 C CA . LYS A 1 251 ? 7.424 -12.560 4.316 1.00 86.75 251 LYS A CA 1
ATOM 1931 C C . LYS A 1 251 ? 8.390 -12.854 3.157 1.00 86.75 251 LYS A C 1
ATOM 1933 O O . LYS A 1 251 ? 8.441 -12.116 2.178 1.00 86.75 251 LYS A O 1
ATOM 1938 N N . ILE A 1 252 ? 9.131 -13.964 3.250 1.00 85.94 252 ILE A N 1
ATOM 1939 C CA . ILE A 1 252 ? 10.310 -14.269 2.407 1.00 85.94 252 ILE A CA 1
ATOM 1940 C C . ILE A 1 252 ? 10.055 -14.110 0.902 1.00 85.94 252 ILE A C 1
ATOM 1942 O O . ILE A 1 252 ? 10.826 -13.433 0.232 1.00 85.94 252 ILE A O 1
ATOM 1946 N N . PHE A 1 253 ? 8.996 -14.713 0.360 1.00 84.88 253 PHE A N 1
ATOM 1947 C CA . PHE A 1 253 ? 8.751 -14.696 -1.086 1.00 84.88 253 PHE A CA 1
ATOM 1948 C C . PHE A 1 253 ? 8.133 -13.387 -1.598 1.00 84.88 253 PHE A C 1
ATOM 1950 O O . PHE A 1 253 ? 8.192 -13.124 -2.794 1.00 84.88 253 PHE A O 1
ATOM 1957 N N . TYR A 1 254 ? 7.579 -12.546 -0.719 1.00 88.50 254 TYR A N 1
ATOM 1958 C CA . TYR A 1 254 ? 7.200 -11.173 -1.071 1.00 88.50 254 TYR A CA 1
ATOM 1959 C C . TYR A 1 254 ? 8.405 -10.229 -1.030 1.00 88.50 254 TYR A C 1
ATOM 1961 O O . TYR A 1 254 ? 8.413 -9.208 -1.710 1.00 88.50 254 TYR A O 1
ATOM 1969 N N . MET A 1 255 ? 9.430 -10.573 -0.247 1.00 88.50 255 MET A N 1
ATOM 1970 C CA . MET A 1 255 ? 10.568 -9.707 0.024 1.00 88.50 255 MET A CA 1
ATOM 1971 C C . MET A 1 255 ? 11.391 -9.419 -1.247 1.00 88.50 255 MET A C 1
ATOM 1973 O O . MET A 1 255 ? 11.731 -10.345 -1.989 1.00 88.50 255 MET A O 1
ATOM 1977 N N . PRO A 1 256 ? 11.775 -8.156 -1.495 1.00 87.00 256 PRO A N 1
ATOM 1978 C CA . PRO A 1 256 ? 12.709 -7.823 -2.562 1.00 87.00 256 PRO A CA 1
ATOM 1979 C C . PRO A 1 256 ? 14.131 -8.318 -2.254 1.00 87.00 256 PRO A C 1
ATOM 1981 O O . PRO A 1 256 ? 14.529 -8.376 -1.082 1.00 87.00 256 PRO A O 1
ATOM 1984 N N . PRO A 1 257 ? 14.933 -8.644 -3.285 1.00 86.12 257 PRO A N 1
ATOM 1985 C CA . PRO A 1 257 ? 16.262 -9.234 -3.118 1.00 86.12 257 PRO A CA 1
ATOM 1986 C C . PRO A 1 257 ? 17.222 -8.346 -2.312 1.00 86.12 257 PRO A C 1
ATOM 1988 O O . PRO A 1 257 ? 18.039 -8.855 -1.543 1.00 86.12 257 PRO A O 1
ATOM 1991 N N . GLU A 1 258 ? 17.133 -7.023 -2.443 1.00 84.12 258 GLU A N 1
ATOM 1992 C CA . GLU A 1 258 ? 17.944 -6.063 -1.689 1.00 84.12 258 GLU A CA 1
ATOM 1993 C C . GLU A 1 258 ? 17.606 -6.028 -0.189 1.00 84.12 258 GLU A C 1
ATOM 1995 O O . GLU A 1 258 ? 18.525 -5.931 0.628 1.00 84.12 258 GLU A O 1
ATOM 2000 N N . ILE A 1 259 ? 16.330 -6.195 0.190 1.00 88.50 259 ILE A N 1
ATOM 2001 C CA . ILE A 1 259 ? 15.916 -6.313 1.600 1.00 88.50 259 ILE A CA 1
ATOM 2002 C C . ILE A 1 259 ? 16.284 -7.693 2.143 1.00 88.50 259 ILE A C 1
ATOM 2004 O O . ILE A 1 259 ? 16.811 -7.788 3.248 1.00 88.50 259 ILE A O 1
ATOM 2008 N N . TYR A 1 260 ? 16.073 -8.755 1.363 1.00 89.81 260 TYR A N 1
ATOM 2009 C CA . TYR A 1 260 ? 16.393 -10.123 1.774 1.00 89.81 260 TYR A CA 1
ATOM 2010 C C . TYR A 1 260 ? 17.888 -10.325 2.030 1.00 89.81 260 TYR A C 1
ATOM 2012 O O . TYR A 1 260 ? 18.276 -10.923 3.033 1.00 89.81 260 TYR A O 1
ATOM 2020 N N . ARG A 1 261 ? 18.750 -9.768 1.170 1.00 87.81 261 ARG A N 1
ATOM 2021 C CA . ARG A 1 261 ? 20.206 -9.792 1.382 1.00 87.81 261 ARG A CA 1
ATOM 2022 C C . ARG A 1 261 ? 20.637 -8.860 2.508 1.00 87.81 261 ARG A C 1
ATOM 2024 O O . ARG A 1 261 ? 21.613 -9.168 3.186 1.00 87.81 261 ARG A O 1
ATOM 2031 N N . ASN A 1 262 ? 19.940 -7.735 2.692 1.00 90.00 262 ASN A N 1
ATOM 2032 C CA . ASN A 1 262 ? 20.195 -6.740 3.737 1.00 90.00 262 ASN A CA 1
ATOM 2033 C C . ASN A 1 262 ? 21.674 -6.298 3.819 1.00 90.00 262 ASN A C 1
ATOM 2035 O O . ASN A 1 262 ? 22.253 -6.196 4.899 1.00 90.00 262 ASN A O 1
ATOM 2039 N N . GLN A 1 263 ? 22.308 -6.085 2.664 1.00 81.44 263 GLN A N 1
ATOM 2040 C CA . GLN A 1 263 ? 23.736 -5.738 2.557 1.00 81.44 263 GLN A CA 1
ATOM 2041 C C . GLN A 1 263 ? 23.978 -4.335 2.000 1.00 81.44 263 GLN A C 1
ATOM 2043 O O . GLN A 1 263 ? 25.028 -3.749 2.251 1.00 81.44 263 GLN A O 1
ATOM 2048 N N . VAL A 1 264 ? 23.020 -3.798 1.245 1.00 81.88 264 VAL A N 1
ATOM 2049 C CA . VAL A 1 264 ? 23.134 -2.516 0.543 1.00 81.88 264 VAL A CA 1
ATOM 2050 C C . VAL A 1 264 ? 21.956 -1.609 0.896 1.00 81.88 264 VAL A C 1
ATOM 2052 O O . VAL A 1 264 ? 20.906 -2.114 1.300 1.00 81.88 264 VAL A O 1
ATOM 2055 N N . PRO A 1 265 ? 22.102 -0.280 0.755 1.00 81.38 265 PRO A N 1
ATOM 2056 C CA . PRO A 1 265 ? 20.967 0.623 0.849 1.00 81.38 265 PRO A CA 1
ATOM 2057 C C . PRO A 1 265 ? 19.880 0.275 -0.173 1.00 81.38 265 PRO A C 1
ATOM 2059 O O . PRO A 1 265 ? 20.186 -0.179 -1.277 1.00 81.38 265 PRO A O 1
ATOM 2062 N N . PHE A 1 266 ? 18.622 0.527 0.173 1.00 80.25 266 PHE A N 1
ATOM 2063 C CA . PHE A 1 266 ? 17.470 0.216 -0.673 1.00 80.25 266 PHE A CA 1
ATOM 2064 C C . PHE A 1 266 ? 16.523 1.409 -0.801 1.00 80.25 266 PHE A C 1
ATOM 2066 O O . PHE A 1 266 ? 16.427 2.254 0.090 1.00 80.25 266 PHE A O 1
ATOM 2073 N N . ASN A 1 267 ? 15.795 1.474 -1.915 1.00 84.81 267 ASN A N 1
ATOM 2074 C CA . ASN A 1 267 ? 14.704 2.428 -2.073 1.00 84.81 267 ASN A CA 1
ATOM 2075 C C . ASN A 1 267 ? 13.425 1.830 -1.469 1.00 84.81 267 ASN A C 1
ATOM 2077 O O . ASN A 1 267 ? 12.939 0.804 -1.943 1.00 84.81 267 ASN A O 1
ATOM 2081 N N . GLY A 1 268 ? 12.883 2.464 -0.426 1.00 83.25 268 GLY A N 1
ATOM 2082 C CA . GLY A 1 268 ? 11.707 1.943 0.276 1.00 83.25 268 GLY A CA 1
ATOM 2083 C C . GLY A 1 268 ? 10.448 1.865 -0.595 1.00 83.25 268 GLY A C 1
ATOM 2084 O O . GLY A 1 268 ? 9.694 0.903 -0.491 1.00 83.25 268 GLY A O 1
ATOM 2085 N N . PHE A 1 269 ? 10.243 2.816 -1.508 1.00 85.62 269 PHE A N 1
ATOM 2086 C CA . PHE A 1 269 ? 9.084 2.781 -2.404 1.00 85.62 269 PHE A CA 1
ATOM 2087 C C . PHE A 1 269 ? 9.198 1.647 -3.420 1.00 85.62 269 PHE A C 1
ATOM 2089 O O . PHE A 1 269 ? 8.251 0.883 -3.594 1.00 85.62 269 PHE A O 1
ATOM 2096 N N . SER A 1 270 ? 10.366 1.485 -4.048 1.00 84.94 270 SER A N 1
ATOM 2097 C CA . SER A 1 270 ? 10.605 0.378 -4.981 1.00 84.94 270 SER A CA 1
ATOM 2098 C C . SER A 1 270 ? 10.441 -0.983 -4.305 1.00 84.94 270 SER A C 1
ATOM 2100 O O . SER A 1 270 ? 9.928 -1.911 -4.927 1.00 84.94 270 SER A O 1
ATOM 2102 N N . ALA A 1 271 ? 10.818 -1.089 -3.028 1.00 84.88 271 ALA A N 1
ATOM 2103 C CA . ALA A 1 271 ? 10.644 -2.308 -2.254 1.00 84.88 271 ALA A CA 1
ATOM 2104 C C . ALA A 1 271 ? 9.165 -2.688 -2.062 1.00 84.88 271 ALA A C 1
ATOM 2106 O O . ALA A 1 271 ? 8.805 -3.843 -2.277 1.00 84.88 271 ALA A O 1
ATOM 2107 N N . ASP A 1 272 ? 8.293 -1.734 -1.720 1.00 93.44 272 ASP A N 1
ATOM 2108 C CA . ASP A 1 272 ? 6.855 -2.014 -1.586 1.00 93.44 272 ASP A CA 1
ATOM 2109 C C . ASP A 1 272 ? 6.201 -2.337 -2.941 1.00 93.44 272 ASP A C 1
ATOM 2111 O O . ASP A 1 272 ? 5.327 -3.203 -3.014 1.00 93.44 272 ASP A O 1
ATOM 2115 N N . ILE A 1 273 ? 6.652 -1.698 -4.030 1.00 92.31 273 ILE A N 1
ATOM 2116 C CA . ILE A 1 273 ? 6.185 -2.000 -5.393 1.00 92.31 273 ILE A CA 1
ATOM 2117 C C . ILE A 1 273 ? 6.603 -3.406 -5.837 1.00 92.31 273 ILE A C 1
ATOM 2119 O O . ILE A 1 273 ? 5.805 -4.101 -6.468 1.00 92.31 273 ILE A O 1
ATOM 2123 N N . TRP A 1 274 ? 7.810 -3.862 -5.485 1.00 92.75 274 TRP A N 1
ATOM 2124 C CA . TRP A 1 274 ? 8.232 -5.245 -5.730 1.00 92.75 274 TRP A CA 1
ATOM 2125 C C . TRP A 1 274 ? 7.277 -6.238 -5.064 1.00 92.75 274 TRP A C 1
ATOM 2127 O O . TRP A 1 274 ? 6.729 -7.120 -5.731 1.00 92.75 274 TRP A O 1
ATOM 2137 N N . SER A 1 275 ? 7.027 -6.057 -3.767 1.00 94.44 275 SER A N 1
ATOM 2138 C CA . SER A 1 275 ? 6.114 -6.904 -2.998 1.00 94.44 275 SER A CA 1
ATOM 2139 C C . SER A 1 275 ? 4.696 -6.883 -3.579 1.00 94.44 275 SER A C 1
ATOM 2141 O O . SER A 1 275 ? 4.059 -7.930 -3.693 1.00 94.44 275 SER A O 1
ATOM 2143 N N . ALA A 1 276 ? 4.218 -5.721 -4.037 1.00 95.25 276 ALA A N 1
ATOM 2144 C CA . ALA A 1 276 ? 2.939 -5.596 -4.735 1.00 95.25 276 ALA A CA 1
ATOM 2145 C C . ALA A 1 276 ? 2.919 -6.370 -6.070 1.00 95.25 276 ALA A C 1
ATOM 2147 O O . ALA A 1 276 ? 1.922 -7.009 -6.400 1.00 95.25 276 ALA A O 1
ATOM 2148 N N . GLY A 1 277 ? 4.024 -6.388 -6.820 1.00 88.88 277 GLY A N 1
ATOM 2149 C CA . GLY A 1 277 ? 4.166 -7.222 -8.017 1.00 88.88 277 GLY A CA 1
ATOM 2150 C C . GLY A 1 277 ? 4.050 -8.720 -7.712 1.00 88.88 277 GLY A C 1
ATOM 2151 O O . GLY A 1 277 ? 3.365 -9.445 -8.434 1.00 88.88 277 GLY A O 1
ATOM 2152 N N . VAL A 1 278 ? 4.641 -9.176 -6.602 1.00 87.25 278 VAL A N 1
ATOM 2153 C CA . VAL A 1 278 ? 4.476 -10.557 -6.114 1.00 87.25 278 VAL A CA 1
ATOM 2154 C C . VAL A 1 278 ? 3.019 -10.836 -5.730 1.00 87.25 278 VAL A C 1
ATOM 2156 O O . VAL A 1 278 ? 2.490 -11.885 -6.093 1.00 87.25 278 VAL A O 1
ATOM 2159 N N . MET A 1 279 ? 2.339 -9.895 -5.063 1.00 94.12 279 MET A N 1
ATOM 2160 C CA . MET A 1 279 ? 0.905 -10.011 -4.762 1.00 94.12 279 MET A CA 1
ATOM 2161 C C . MET A 1 279 ? 0.075 -10.182 -6.039 1.00 94.12 279 MET A C 1
ATOM 2163 O O . MET A 1 279 ? -0.770 -11.069 -6.088 1.00 94.12 279 MET A O 1
ATOM 2167 N N . LEU A 1 280 ? 0.329 -9.379 -7.080 1.00 93.00 280 LEU A N 1
ATOM 2168 C CA . LEU A 1 280 ? -0.363 -9.505 -8.367 1.00 93.00 280 LEU A CA 1
ATOM 2169 C C . LEU A 1 280 ? -0.123 -10.869 -9.009 1.00 93.00 280 LEU A C 1
ATOM 2171 O O . LEU A 1 280 ? -1.080 -11.494 -9.461 1.00 93.00 280 LEU A O 1
ATOM 2175 N N . PHE A 1 281 ? 1.122 -11.347 -9.003 1.00 83.81 281 PHE A N 1
ATOM 2176 C CA . PHE A 1 281 ? 1.455 -12.675 -9.509 1.00 83.81 281 PHE A CA 1
ATOM 2177 C C . PHE A 1 281 ? 0.659 -13.765 -8.781 1.00 83.81 281 PHE A C 1
ATOM 2179 O O . PHE A 1 281 ? 0.047 -14.614 -9.426 1.00 83.81 281 PHE A O 1
ATOM 2186 N N . ILE A 1 282 ? 0.613 -13.721 -7.447 1.00 81.88 282 ILE A N 1
ATOM 2187 C CA . ILE A 1 282 ? -0.146 -14.691 -6.647 1.00 81.88 282 ILE A CA 1
ATOM 2188 C C . ILE A 1 282 ? -1.645 -14.575 -6.930 1.00 81.88 282 ILE A C 1
ATOM 2190 O O . ILE A 1 282 ? -2.301 -15.599 -7.082 1.00 81.88 282 ILE A O 1
ATOM 2194 N N . MET A 1 283 ? -2.191 -13.362 -7.069 1.00 83.31 283 MET A N 1
ATOM 2195 C CA . MET A 1 283 ? -3.605 -13.177 -7.410 1.00 83.31 283 MET A CA 1
ATOM 2196 C C . MET A 1 283 ? -3.962 -13.853 -8.735 1.00 83.31 283 MET A C 1
ATOM 2198 O O . MET A 1 283 ? -4.981 -14.525 -8.792 1.00 83.31 283 MET A O 1
ATOM 2202 N N . VAL A 1 284 ? -3.140 -13.724 -9.782 1.00 82.94 284 VAL A N 1
ATOM 2203 C CA . VAL A 1 284 ? -3.475 -14.259 -11.120 1.00 82.94 284 VAL A CA 1
ATOM 2204 C C . VAL A 1 284 ? -3.038 -15.705 -11.357 1.00 82.94 284 VAL A C 1
ATOM 2206 O O . VAL A 1 284 ? -3.493 -16.319 -12.317 1.00 82.94 284 VAL A O 1
ATOM 2209 N N . THR A 1 285 ? -2.158 -16.260 -10.521 1.00 74.25 285 THR A N 1
ATOM 2210 C CA . THR A 1 285 ? -1.658 -17.642 -10.681 1.00 74.25 285 THR A CA 1
ATOM 2211 C C . THR A 1 285 ? -2.057 -18.579 -9.544 1.00 74.25 285 THR A C 1
ATOM 2213 O O . THR A 1 285 ? -1.962 -19.794 -9.687 1.00 74.25 285 THR A O 1
ATOM 2216 N N . GLY A 1 286 ? -2.485 -18.036 -8.403 1.00 74.88 286 GLY A N 1
ATOM 2217 C CA . GLY A 1 286 ? -2.761 -18.788 -7.180 1.00 74.88 286 GLY A CA 1
ATOM 2218 C C . GLY A 1 286 ? -1.512 -19.288 -6.444 1.00 74.88 286 GLY A C 1
ATOM 2219 O O . GLY A 1 286 ? -1.643 -19.905 -5.389 1.00 74.88 286 GLY A O 1
ATOM 2220 N N . VAL A 1 287 ? -0.302 -19.042 -6.961 1.00 74.75 287 VAL A N 1
ATOM 2221 C CA . VAL A 1 287 ? 0.955 -19.555 -6.392 1.00 74.75 287 VAL A CA 1
ATOM 2222 C C . VAL A 1 287 ? 2.041 -18.476 -6.344 1.00 74.75 287 VAL A C 1
ATOM 2224 O O . VAL A 1 287 ? 2.055 -17.570 -7.175 1.00 74.75 287 VAL A O 1
ATOM 2227 N N . PRO A 1 288 ? 2.985 -18.533 -5.388 1.00 77.50 288 PRO A N 1
ATOM 2228 C CA . PRO A 1 288 ? 4.092 -17.586 -5.351 1.00 77.50 288 PRO A CA 1
ATOM 2229 C C . PRO A 1 288 ? 5.062 -17.800 -6.529 1.00 77.50 288 PRO A C 1
ATOM 2231 O O . PRO A 1 288 ? 5.318 -18.946 -6.920 1.00 77.50 288 PRO A O 1
ATOM 2234 N N . PRO A 1 289 ? 5.656 -16.718 -7.069 1.00 75.19 289 PRO A N 1
ATOM 2235 C CA . PRO A 1 289 ? 6.563 -16.792 -8.217 1.00 75.19 289 PRO A CA 1
ATOM 2236 C C . PRO A 1 289 ? 7.875 -17.520 -7.895 1.00 75.19 289 PRO A C 1
ATOM 2238 O O . PRO A 1 289 ? 8.485 -18.109 -8.779 1.00 75.19 289 PRO A O 1
ATOM 2241 N N . PHE A 1 290 ? 8.307 -17.495 -6.637 1.00 81.81 290 PHE A N 1
ATOM 2242 C CA . PHE A 1 290 ? 9.502 -18.155 -6.107 1.00 81.81 290 PHE A CA 1
ATOM 2243 C C . PHE A 1 290 ? 9.333 -18.365 -4.597 1.00 81.81 290 PHE A C 1
ATOM 2245 O O . PHE A 1 290 ? 8.456 -17.770 -3.978 1.00 81.81 290 PHE A O 1
ATOM 2252 N N . GLU A 1 291 ? 10.162 -19.207 -3.990 1.00 76.69 291 GLU A N 1
ATOM 2253 C CA . GLU A 1 291 ? 10.252 -19.365 -2.534 1.00 76.69 291 GLU A CA 1
ATOM 2254 C C . GLU A 1 291 ? 11.219 -18.363 -1.908 1.00 76.69 291 GLU A C 1
ATOM 2256 O O . GLU A 1 291 ? 11.006 -17.946 -0.768 1.00 76.69 291 GLU A O 1
ATOM 2261 N N . ARG A 1 292 ? 12.289 -17.993 -2.626 1.00 80.62 292 ARG A N 1
ATOM 2262 C CA . ARG A 1 292 ? 13.315 -17.057 -2.141 1.00 80.62 292 ARG A CA 1
ATOM 2263 C C . ARG A 1 292 ? 13.770 -16.091 -3.234 1.00 80.62 292 ARG A C 1
ATOM 2265 O O . ARG A 1 292 ? 13.956 -16.518 -4.371 1.00 80.62 292 ARG A O 1
ATOM 2272 N N . PRO A 1 293 ? 14.002 -14.809 -2.904 1.00 80.94 293 PRO A N 1
ATOM 2273 C CA . PRO A 1 293 ? 14.431 -13.800 -3.866 1.00 80.94 293 PRO A CA 1
ATOM 2274 C C . PRO A 1 293 ? 15.963 -13.814 -4.061 1.00 80.94 293 PRO A C 1
ATOM 2276 O O . PRO A 1 293 ? 16.639 -12.796 -3.895 1.00 80.94 293 PRO A O 1
ATOM 2279 N N . ASP A 1 294 ? 16.547 -14.978 -4.351 1.00 81.31 294 ASP A N 1
ATOM 2280 C CA . ASP A 1 294 ? 17.983 -15.132 -4.605 1.00 81.31 294 ASP A CA 1
ATOM 2281 C C . ASP A 1 294 ? 18.283 -16.196 -5.675 1.00 81.31 294 ASP A C 1
ATOM 2283 O O . ASP A 1 294 ? 17.419 -16.971 -6.082 1.00 81.31 294 ASP A O 1
ATOM 2287 N N . ASP A 1 295 ? 19.530 -16.236 -6.153 1.00 80.38 295 ASP A N 1
ATOM 2288 C CA . ASP A 1 295 ? 19.932 -17.129 -7.247 1.00 80.38 295 ASP A CA 1
ATOM 2289 C C . ASP A 1 295 ? 19.949 -18.617 -6.859 1.00 80.38 295 ASP A C 1
ATOM 2291 O O . ASP A 1 295 ? 20.150 -19.469 -7.736 1.00 80.38 295 ASP A O 1
ATOM 2295 N N . ALA A 1 296 ? 19.756 -18.955 -5.577 1.00 82.25 296 ALA A N 1
ATOM 2296 C CA . ALA A 1 296 ? 19.602 -20.339 -5.145 1.00 82.25 296 ALA A CA 1
ATOM 2297 C C . ALA A 1 296 ? 18.224 -20.896 -5.533 1.00 82.25 296 ALA A C 1
ATOM 2299 O O . ALA A 1 296 ? 18.110 -22.108 -5.724 1.00 82.25 296 ALA A O 1
ATOM 2300 N N . ASP A 1 297 ? 17.213 -20.040 -5.717 1.00 74.19 297 ASP A N 1
ATOM 2301 C CA . ASP A 1 297 ? 15.899 -20.432 -6.224 1.00 74.19 297 ASP A CA 1
ATOM 2302 C C . ASP A 1 297 ? 15.889 -20.464 -7.772 1.00 74.19 297 ASP A C 1
ATOM 2304 O O . ASP A 1 297 ? 16.107 -19.439 -8.431 1.00 74.19 297 ASP A O 1
ATOM 2308 N N . PRO A 1 298 ? 15.627 -21.629 -8.400 1.00 76.75 298 PRO A N 1
ATOM 2309 C CA . PRO A 1 298 ? 15.580 -21.743 -9.855 1.00 76.75 298 PRO A CA 1
ATOM 2310 C C . PRO A 1 298 ? 14.517 -20.857 -10.514 1.00 76.75 298 PRO A C 1
ATOM 2312 O O . PRO A 1 298 ? 14.771 -20.323 -11.596 1.00 76.75 298 PRO A O 1
ATOM 2315 N N . ARG A 1 299 ? 13.351 -20.673 -9.876 1.00 71.88 299 ARG A N 1
ATOM 2316 C CA . ARG A 1 299 ? 12.272 -19.823 -10.401 1.00 71.88 299 ARG A CA 1
ATOM 2317 C C . ARG A 1 299 ? 12.682 -18.362 -10.348 1.00 71.88 299 ARG A C 1
ATOM 2319 O O . ARG A 1 299 ? 12.567 -17.666 -11.353 1.00 71.88 299 ARG A O 1
ATOM 2326 N N . PHE A 1 300 ? 13.270 -17.917 -9.235 1.00 79.06 300 PHE A N 1
ATOM 2327 C CA . PHE A 1 300 ? 13.807 -16.558 -9.147 1.00 79.06 300 PHE A CA 1
ATOM 2328 C C . PHE A 1 300 ? 14.865 -16.305 -10.224 1.00 79.06 300 PHE A C 1
ATOM 2330 O O . PHE A 1 300 ? 14.815 -15.276 -10.895 1.00 79.06 300 PHE A O 1
ATOM 2337 N N . ARG A 1 301 ? 15.770 -17.262 -10.468 1.00 81.19 301 ARG A N 1
ATOM 2338 C CA . ARG A 1 301 ? 16.782 -17.154 -11.532 1.00 81.19 301 ARG A CA 1
ATOM 2339 C C . ARG A 1 301 ? 16.158 -17.005 -12.920 1.00 81.19 301 ARG A C 1
ATOM 2341 O O . ARG A 1 301 ? 16.640 -16.199 -13.714 1.00 81.19 301 ARG A O 1
ATOM 2348 N N . MET A 1 302 ? 15.097 -17.756 -13.222 1.00 69.50 302 MET A N 1
ATOM 2349 C CA . MET A 1 302 ? 14.368 -17.627 -14.491 1.00 69.50 302 MET A CA 1
ATOM 2350 C C . MET A 1 302 ? 13.745 -16.238 -14.637 1.00 69.50 302 MET A C 1
ATOM 2352 O O . MET A 1 302 ? 13.951 -15.587 -15.659 1.00 69.50 302 MET A O 1
ATOM 2356 N N . ILE A 1 303 ? 13.059 -15.749 -13.602 1.00 70.81 303 ILE A N 1
ATOM 2357 C CA . ILE A 1 303 ? 12.433 -14.418 -13.606 1.00 70.81 303 ILE A CA 1
ATOM 2358 C C . ILE A 1 303 ? 13.489 -13.314 -13.715 1.00 70.81 303 ILE A C 1
ATOM 2360 O O . ILE A 1 303 ? 13.351 -12.400 -14.526 1.00 70.81 303 ILE A O 1
ATOM 2364 N N . ALA A 1 304 ? 14.578 -13.407 -12.951 1.00 68.62 304 ALA A N 1
ATOM 2365 C CA . ALA A 1 304 ? 15.682 -12.452 -12.988 1.00 68.62 304 ALA A CA 1
ATOM 2366 C C . ALA A 1 304 ? 16.357 -12.392 -14.370 1.00 68.62 304 ALA A C 1
ATOM 2368 O O . ALA A 1 304 ? 16.819 -11.320 -14.770 1.00 68.62 304 ALA A O 1
ATOM 2369 N N . ALA A 1 305 ? 16.361 -13.513 -15.097 1.00 68.19 305 ALA A N 1
ATOM 2370 C CA . ALA A 1 305 ? 16.845 -13.638 -16.469 1.00 68.19 305 ALA A CA 1
ATOM 2371 C C . ALA A 1 305 ? 15.796 -13.294 -17.549 1.00 68.19 305 ALA A C 1
ATOM 2373 O O . ALA A 1 305 ? 16.091 -13.458 -18.730 1.00 68.19 305 ALA A O 1
ATOM 2374 N N . GLY A 1 306 ? 14.588 -12.852 -17.174 1.00 64.06 306 GLY A N 1
ATOM 2375 C CA . GLY A 1 306 ? 13.542 -12.452 -18.127 1.00 64.06 306 GLY A CA 1
ATOM 2376 C C . GLY A 1 306 ? 12.659 -13.564 -18.657 1.00 64.06 306 GLY A C 1
ATOM 2377 O O . GLY A 1 306 ? 11.827 -13.329 -19.526 1.00 64.06 306 GLY A O 1
ATOM 2378 N N . ARG A 1 307 ? 12.820 -14.782 -18.145 1.00 68.00 307 ARG A N 1
ATOM 2379 C CA . ARG A 1 307 ? 12.167 -15.998 -18.648 1.00 68.00 307 ARG A CA 1
ATOM 2380 C C . ARG A 1 307 ? 10.865 -16.286 -17.903 1.00 68.00 307 ARG A C 1
ATOM 2382 O O . ARG A 1 307 ? 10.568 -17.430 -17.571 1.00 68.00 307 ARG A O 1
ATOM 2389 N N . LEU A 1 308 ? 10.112 -15.231 -17.587 1.00 65.94 308 LEU A N 1
ATOM 2390 C CA . LEU A 1 308 ? 8.849 -15.348 -16.860 1.00 65.94 308 LEU A CA 1
ATOM 2391 C C . LEU A 1 308 ? 7.779 -16.057 -17.700 1.00 65.94 308 LEU A C 1
ATOM 2393 O O . LEU A 1 308 ? 7.064 -16.895 -17.164 1.00 65.94 308 LEU A O 1
ATOM 2397 N N . SER A 1 309 ? 7.708 -15.772 -19.004 1.00 64.06 309 SER A N 1
ATOM 2398 C CA . SER A 1 309 ? 6.798 -16.457 -19.935 1.00 64.06 309 SER A CA 1
ATOM 2399 C C . SER A 1 309 ? 7.029 -17.967 -19.934 1.00 64.06 309 SER A C 1
ATOM 2401 O O . SER A 1 309 ? 6.106 -18.728 -19.689 1.00 64.06 309 SER A O 1
ATOM 2403 N N . GLU A 1 310 ? 8.284 -18.400 -20.051 1.00 68.62 310 GLU A N 1
ATOM 2404 C CA . GLU A 1 310 ? 8.647 -19.822 -20.013 1.00 68.62 310 GLU A CA 1
ATOM 2405 C C . GLU A 1 310 ? 8.274 -20.502 -18.679 1.00 68.62 310 GLU A C 1
ATOM 2407 O O . GLU A 1 310 ? 7.937 -21.689 -18.631 1.00 68.62 310 GLU A O 1
ATOM 2412 N N . MET A 1 311 ? 8.328 -19.755 -17.572 1.00 62.09 311 MET A N 1
ATOM 2413 C CA . MET A 1 311 ? 7.907 -20.238 -16.254 1.00 62.09 311 MET A CA 1
ATOM 2414 C C . MET A 1 311 ? 6.383 -20.411 -16.154 1.00 62.09 311 MET A C 1
ATOM 2416 O O . MET A 1 311 ? 5.912 -21.283 -15.424 1.00 62.09 311 MET A O 1
ATOM 2420 N N . LEU A 1 312 ? 5.614 -19.591 -16.871 1.00 61.66 312 LEU A N 1
ATOM 2421 C CA . LEU A 1 312 ? 4.155 -19.687 -16.930 1.00 61.66 312 LEU A CA 1
ATOM 2422 C C . LEU A 1 312 ? 3.714 -20.794 -17.899 1.00 61.66 312 LEU A C 1
ATOM 2424 O O . LEU A 1 312 ? 2.847 -21.593 -17.551 1.00 61.66 312 LEU A O 1
ATOM 2428 N N . ASP A 1 313 ? 4.393 -20.925 -19.041 1.00 57.75 313 ASP A N 1
ATOM 2429 C CA . ASP A 1 313 ? 4.117 -21.945 -20.062 1.00 57.75 313 ASP A CA 1
ATOM 2430 C C . ASP A 1 313 ? 4.391 -23.375 -19.570 1.00 57.75 313 ASP A C 1
ATOM 2432 O O . ASP A 1 313 ? 3.742 -24.330 -19.992 1.00 57.75 313 ASP A O 1
ATOM 2436 N N . SER A 1 314 ? 5.348 -23.550 -18.654 1.00 48.66 314 SER A N 1
ATOM 2437 C CA . SER A 1 314 ? 5.692 -24.868 -18.101 1.00 48.66 314 SER A CA 1
ATOM 2438 C C . SER A 1 314 ? 4.701 -25.394 -17.051 1.00 48.66 314 SER A C 1
ATOM 2440 O O . SER A 1 314 ? 4.792 -26.566 -16.682 1.00 48.66 314 SER A O 1
ATOM 2442 N N . ASN A 1 315 ? 3.749 -24.570 -16.588 1.00 46.88 315 ASN A N 1
ATOM 2443 C CA . ASN A 1 315 ? 2.901 -24.863 -15.428 1.00 46.88 315 ASN A CA 1
ATOM 2444 C C . ASN A 1 315 ? 1.403 -25.108 -15.708 1.00 46.88 315 ASN A C 1
ATOM 2446 O O . ASN A 1 315 ? 0.662 -25.289 -14.745 1.00 46.88 315 ASN A O 1
ATOM 2450 N N . SER A 1 316 ? 0.906 -25.191 -16.952 1.00 41.12 316 SER A N 1
ATOM 2451 C CA . SER A 1 316 ? -0.413 -25.824 -17.193 1.00 41.12 316 SER A CA 1
ATOM 2452 C C . SER A 1 316 ? -0.737 -26.184 -18.646 1.00 41.12 316 SER A C 1
ATOM 2454 O O . SER A 1 316 ? -0.358 -25.523 -19.604 1.00 41.12 316 SER A O 1
ATOM 2456 N N . HIS A 1 317 ? -1.508 -27.270 -18.758 1.00 36.44 317 HIS A N 1
ATOM 2457 C CA . HIS A 1 317 ? -2.138 -27.833 -19.952 1.00 36.44 317 HIS A CA 1
ATOM 2458 C C . HIS A 1 317 ? -3.437 -27.106 -20.374 1.00 36.44 317 HIS A C 1
ATOM 2460 O O . HIS A 1 317 ? -4.241 -27.679 -21.106 1.00 36.44 317 HIS A O 1
ATOM 2466 N N . GLU A 1 318 ? -3.655 -25.857 -19.962 1.00 37.00 318 GLU A N 1
ATOM 2467 C CA . GLU A 1 318 ? -4.781 -25.040 -20.428 1.00 37.00 318 GLU A CA 1
ATOM 2468 C C . GLU A 1 318 ? -4.266 -23.722 -21.007 1.00 37.00 318 GLU A C 1
ATOM 2470 O O . GLU A 1 318 ? -3.367 -23.084 -20.471 1.00 37.00 318 GLU A O 1
ATOM 2475 N N . GLN A 1 319 ? -4.795 -23.383 -22.180 1.00 37.31 319 GLN A N 1
ATOM 2476 C CA . GLN A 1 319 ? -4.310 -22.343 -23.080 1.00 37.31 319 GLN A CA 1
ATOM 2477 C C . GLN A 1 319 ? -4.325 -20.952 -22.423 1.00 37.31 319 GLN A C 1
ATOM 2479 O O . GLN A 1 319 ? -5.371 -20.311 -22.340 1.00 37.31 319 GLN A O 1
ATOM 2484 N N . PHE A 1 320 ? -3.150 -20.451 -22.031 1.00 40.56 320 PHE A N 1
ATOM 2485 C CA . PHE A 1 320 ? -2.909 -19.034 -21.742 1.00 40.56 320 PHE A CA 1
ATOM 2486 C C . PHE A 1 320 ? -2.827 -18.227 -23.047 1.00 40.56 320 PHE A C 1
ATOM 2488 O O . PHE A 1 320 ? -1.769 -17.732 -23.431 1.00 40.56 320 PHE A O 1
ATOM 2495 N N . GLU A 1 321 ? -3.941 -18.095 -23.768 1.00 37.62 321 GLU A N 1
ATOM 2496 C CA . GLU A 1 321 ? -4.020 -17.105 -24.843 1.00 37.62 321 GLU A CA 1
ATOM 2497 C C . GLU A 1 321 ? -4.227 -15.701 -24.253 1.00 37.62 321 GLU A C 1
ATOM 2499 O O . GLU A 1 321 ? -5.297 -15.359 -23.757 1.00 37.62 321 GLU A O 1
ATOM 2504 N N . THR A 1 322 ? -3.180 -14.879 -24.386 1.00 42.06 322 THR A N 1
ATOM 2505 C CA . THR A 1 322 ? -3.183 -13.400 -24.385 1.00 42.06 322 THR A CA 1
ATOM 2506 C C . THR A 1 322 ? -3.736 -12.699 -23.134 1.00 42.06 322 THR A C 1
ATOM 2508 O O . THR A 1 322 ? -4.894 -12.292 -23.073 1.00 42.06 322 THR A O 1
ATOM 2511 N N . MET A 1 323 ? -2.859 -12.453 -22.151 1.00 43.09 323 MET A N 1
ATOM 2512 C CA . MET A 1 323 ? -3.131 -11.533 -21.037 1.00 43.09 323 MET A CA 1
ATOM 2513 C C . MET A 1 323 ? -2.748 -10.093 -21.398 1.00 43.09 323 MET A C 1
ATOM 2515 O O . MET A 1 323 ? -1.572 -9.803 -21.606 1.00 43.09 323 MET A O 1
ATOM 2519 N N . PHE A 1 324 ? -3.713 -9.169 -21.358 1.00 42.34 324 PHE A N 1
ATOM 2520 C CA . PHE A 1 324 ? -3.516 -7.733 -21.610 1.00 42.34 324 PHE A CA 1
ATOM 2521 C C . PHE A 1 324 ? -2.599 -7.058 -20.576 1.00 42.34 324 PHE A C 1
ATOM 2523 O O . PHE A 1 324 ? -1.934 -6.086 -20.904 1.00 42.34 324 PHE A O 1
ATOM 2530 N N . VAL A 1 325 ? -2.514 -7.551 -19.337 1.00 39.22 325 VAL A N 1
ATOM 2531 C CA . VAL A 1 325 ? -1.595 -7.007 -18.312 1.00 39.22 325 VAL A CA 1
ATOM 2532 C C . VAL A 1 325 ? -0.131 -7.387 -18.574 1.00 39.22 325 VAL A C 1
ATOM 2534 O O . VAL A 1 325 ? 0.758 -6.559 -18.362 1.00 39.22 325 VAL A O 1
ATOM 2537 N N . PHE A 1 326 ? 0.125 -8.589 -19.102 1.00 40.06 326 PHE A N 1
ATOM 2538 C CA . PHE A 1 326 ? 1.453 -8.974 -19.585 1.00 40.06 326 PHE A CA 1
ATOM 2539 C C . PHE A 1 326 ? 1.752 -8.300 -20.923 1.00 40.06 326 PHE A C 1
ATOM 2541 O O . PHE A 1 326 ? 2.811 -7.705 -21.056 1.00 40.06 326 PHE A O 1
ATOM 2548 N N . ASP A 1 327 ? 0.799 -8.264 -21.852 1.00 42.44 327 ASP A N 1
ATOM 2549 C CA . ASP A 1 327 ? 0.939 -7.554 -23.121 1.00 42.44 327 ASP A CA 1
ATOM 2550 C C . ASP A 1 327 ? 1.114 -6.045 -22.933 1.00 42.44 327 ASP A C 1
ATOM 2552 O O . ASP A 1 327 ? 1.920 -5.448 -23.613 1.00 42.44 327 ASP A O 1
ATOM 2556 N N . TRP A 1 328 ? 0.439 -5.363 -22.019 1.00 45.75 328 TRP A N 1
ATOM 2557 C CA . TRP A 1 328 ? 0.609 -3.914 -21.878 1.00 45.75 328 TRP A CA 1
ATOM 2558 C C . TRP A 1 328 ? 1.968 -3.563 -21.256 1.00 45.75 328 TRP A C 1
ATOM 2560 O O . TRP A 1 328 ? 2.654 -2.663 -21.734 1.00 45.75 328 TRP A O 1
ATOM 2570 N N . PHE A 1 329 ? 2.409 -4.304 -20.235 1.00 36.44 329 PHE A N 1
ATOM 2571 C CA . PHE A 1 329 ? 3.671 -4.023 -19.542 1.00 36.44 329 PHE A CA 1
ATOM 2572 C C . PHE A 1 329 ? 4.901 -4.574 -20.299 1.00 36.44 329 PHE A C 1
ATOM 2574 O O . PHE A 1 329 ? 5.911 -3.877 -20.425 1.00 36.44 329 PHE A O 1
ATOM 2581 N N . TYR A 1 330 ? 4.803 -5.772 -20.897 1.00 42.75 330 TYR A N 1
ATOM 2582 C CA . TYR A 1 330 ? 5.834 -6.352 -21.772 1.00 42.75 330 TYR A CA 1
ATOM 2583 C C . TYR A 1 330 ? 5.772 -5.843 -23.222 1.00 42.75 330 TYR A C 1
ATOM 2585 O O . TYR A 1 330 ? 6.828 -5.778 -23.835 1.00 42.75 330 TYR A O 1
ATOM 2593 N N . ASN A 1 331 ? 4.646 -5.385 -23.786 1.00 42.09 331 ASN A N 1
ATOM 2594 C CA . ASN A 1 331 ? 4.668 -4.656 -25.074 1.00 42.09 331 ASN A CA 1
ATOM 2595 C C . ASN A 1 331 ? 5.071 -3.189 -24.911 1.00 42.09 331 ASN A C 1
ATOM 2597 O O . ASN A 1 331 ? 5.339 -2.544 -25.909 1.00 42.09 331 ASN A O 1
ATOM 2601 N N . VAL A 1 332 ? 5.176 -2.630 -23.704 1.00 39.69 332 VAL A N 1
ATOM 2602 C CA . VAL A 1 332 ? 5.832 -1.321 -23.527 1.00 39.69 332 VAL A CA 1
ATOM 2603 C C . VAL A 1 332 ? 7.345 -1.479 -23.405 1.00 39.69 332 VAL A C 1
ATOM 2605 O O . VAL A 1 332 ? 8.082 -0.701 -23.996 1.00 39.69 332 VAL A O 1
ATOM 2608 N N . LEU A 1 333 ? 7.841 -2.499 -22.701 1.00 36.12 333 LEU A N 1
ATOM 2609 C CA . LEU A 1 333 ? 9.284 -2.658 -22.466 1.00 36.12 333 LEU A CA 1
ATOM 2610 C C . LEU A 1 333 ? 9.972 -3.643 -23.436 1.00 36.12 333 LEU A C 1
ATOM 2612 O O . LEU A 1 333 ? 11.145 -3.475 -23.769 1.00 36.12 333 LEU A O 1
ATOM 2616 N N . GLY A 1 334 ? 9.244 -4.642 -23.931 1.00 40.62 334 GLY A N 1
ATOM 2617 C CA . GLY A 1 334 ? 9.671 -5.624 -24.933 1.00 40.62 334 GLY A CA 1
ATOM 2618 C C . GLY A 1 334 ? 9.516 -5.139 -26.377 1.00 40.62 334 GLY A C 1
ATOM 2619 O O . GLY A 1 334 ? 10.392 -5.412 -27.191 1.00 40.62 334 GLY A O 1
ATOM 2620 N N . TYR A 1 335 ? 8.509 -4.316 -26.692 1.00 39.12 335 TYR A N 1
ATOM 2621 C CA . TYR A 1 335 ? 8.446 -3.614 -27.985 1.00 39.12 335 TYR A CA 1
ATOM 2622 C C . TYR A 1 335 ? 9.555 -2.570 -28.129 1.00 39.12 335 TYR A C 1
ATOM 2624 O O . TYR A 1 335 ? 9.898 -2.232 -29.243 1.00 39.12 335 TYR A O 1
ATOM 2632 N N . LEU A 1 336 ? 10.171 -2.095 -27.043 1.00 36.59 336 LEU A N 1
ATOM 2633 C CA . LEU A 1 336 ? 11.381 -1.267 -27.098 1.00 36.59 336 LEU A CA 1
ATOM 2634 C C . LEU A 1 336 ? 12.674 -2.106 -27.059 1.00 36.59 336 LEU A C 1
ATOM 2636 O O . LEU A 1 336 ? 13.739 -1.513 -27.065 1.00 36.59 336 LEU A O 1
ATOM 2640 N N . GLY A 1 337 ? 12.592 -3.444 -26.958 1.00 40.53 337 GLY A N 1
ATOM 2641 C CA . GLY A 1 337 ? 13.691 -4.429 -26.895 1.00 40.53 337 GLY A CA 1
ATOM 2642 C C . GLY A 1 337 ? 14.719 -4.279 -25.756 1.00 40.53 337 GLY A C 1
ATOM 2643 O O . GLY A 1 337 ? 15.765 -4.924 -25.764 1.00 40.53 337 GLY A O 1
ATOM 2644 N N . LEU A 1 338 ? 14.436 -3.466 -24.740 1.00 46.12 338 LEU A N 1
ATOM 2645 C CA . LEU A 1 338 ? 15.408 -3.069 -23.709 1.00 46.12 338 LEU A CA 1
ATOM 2646 C C . LEU A 1 338 ? 15.341 -3.908 -22.422 1.00 46.12 338 LEU A C 1
ATOM 2648 O O . LEU A 1 338 ? 15.971 -3.560 -21.425 1.00 46.12 338 LEU A O 1
ATOM 2652 N N . TYR A 1 339 ? 14.603 -5.022 -22.417 1.00 41.69 339 TYR A N 1
ATOM 2653 C CA . TYR A 1 339 ? 14.190 -5.688 -21.174 1.00 41.69 339 TYR A CA 1
ATOM 2654 C C . TYR A 1 339 ? 15.338 -6.268 -20.317 1.00 41.69 339 TYR A C 1
ATOM 2656 O O . TYR A 1 339 ? 15.125 -6.549 -19.144 1.00 41.69 339 TYR A O 1
ATOM 2664 N N . HIS A 1 340 ? 16.571 -6.387 -20.835 1.00 40.09 340 HIS A N 1
ATOM 2665 C CA . HIS A 1 340 ? 17.710 -6.946 -20.081 1.00 40.09 340 HIS A CA 1
ATOM 2666 C C . HIS A 1 340 ? 19.086 -6.321 -20.367 1.00 40.09 340 HIS A C 1
ATOM 2668 O O . HIS A 1 340 ? 20.107 -6.950 -20.082 1.00 40.09 340 HIS A O 1
ATOM 2674 N N . LYS A 1 341 ? 19.162 -5.106 -20.924 1.00 45.22 341 LYS A N 1
ATOM 2675 C CA . LYS A 1 341 ? 20.443 -4.544 -21.389 1.00 45.22 341 LYS A CA 1
ATOM 2676 C C . LYS A 1 341 ? 20.773 -3.222 -20.706 1.00 45.22 341 LYS A C 1
ATOM 2678 O O . LYS A 1 341 ? 19.998 -2.276 -20.764 1.00 45.22 341 LYS A O 1
ATOM 2683 N N . ASN A 1 342 ? 21.938 -3.158 -20.060 1.00 48.56 342 ASN A N 1
ATOM 2684 C CA . ASN A 1 342 ? 22.523 -1.893 -19.620 1.00 48.56 342 ASN A CA 1
ATOM 2685 C C . ASN A 1 342 ? 23.129 -1.219 -20.854 1.00 48.56 342 ASN A C 1
ATOM 2687 O O . ASN A 1 342 ? 24.185 -1.654 -21.299 1.00 48.56 342 ASN A O 1
ATOM 2691 N N . ALA A 1 343 ? 22.447 -0.217 -21.412 1.00 56.06 343 ALA A N 1
ATOM 2692 C CA . ALA A 1 343 ? 22.886 0.483 -22.616 1.00 56.06 343 ALA A CA 1
ATOM 2693 C C . ALA A 1 343 ? 22.853 2.007 -22.422 1.00 56.06 343 ALA A C 1
ATOM 2695 O O . ALA A 1 343 ? 21.839 2.578 -22.012 1.00 56.06 343 ALA A O 1
ATOM 2696 N N . LYS A 1 344 ? 23.957 2.681 -22.739 1.00 63.06 344 LYS A N 1
ATOM 2697 C CA . LYS A 1 344 ? 24.089 4.137 -22.774 1.00 63.06 344 LYS A CA 1
ATOM 2698 C C . LYS A 1 344 ? 23.645 4.642 -24.148 1.00 63.06 344 LYS A C 1
ATOM 2700 O O . LYS A 1 344 ? 24.358 4.472 -25.133 1.00 63.06 344 LYS A O 1
ATOM 2705 N N . ILE A 1 345 ? 22.477 5.284 -24.208 1.00 72.94 345 ILE A N 1
ATOM 2706 C CA . ILE A 1 345 ? 21.892 5.814 -25.450 1.00 72.94 345 ILE A CA 1
ATOM 2707 C C . ILE A 1 345 ? 21.996 7.341 -25.479 1.00 72.94 345 ILE A C 1
ATOM 2709 O O . ILE A 1 345 ? 21.585 8.013 -24.532 1.00 72.94 345 ILE A O 1
ATOM 2713 N N . LEU A 1 346 ? 22.503 7.897 -26.580 1.00 73.81 346 LEU A N 1
ATOM 2714 C CA . LEU A 1 346 ? 22.657 9.341 -26.761 1.00 73.81 346 LEU A CA 1
ATOM 2715 C C . LEU A 1 346 ? 21.549 9.909 -27.661 1.00 73.81 346 LEU A C 1
ATOM 2717 O O . LEU A 1 346 ? 21.392 9.469 -28.798 1.00 73.81 346 LEU A O 1
ATOM 2721 N N . PHE A 1 347 ? 20.804 10.908 -27.178 1.00 76.38 347 PHE A N 1
ATOM 2722 C CA . PHE A 1 347 ? 19.776 11.607 -27.959 1.00 76.38 347 PHE A CA 1
ATOM 2723 C C . PHE A 1 347 ? 20.351 12.878 -28.586 1.00 76.38 347 PHE A C 1
ATOM 2725 O O . PHE A 1 347 ? 20.676 13.833 -27.885 1.00 76.38 347 PHE A O 1
ATOM 2732 N N . LEU A 1 348 ? 20.450 12.907 -29.912 1.00 82.56 348 LEU A N 1
ATOM 2733 C CA . LEU A 1 348 ? 21.044 13.998 -30.685 1.00 82.56 348 LEU A CA 1
ATOM 2734 C C . LEU A 1 348 ? 20.062 14.551 -31.723 1.00 82.56 348 LEU A C 1
ATOM 2736 O O . LEU A 1 348 ? 18.998 13.987 -31.966 1.00 82.56 348 LEU A O 1
ATOM 2740 N N . GLY A 1 349 ? 20.391 15.701 -32.307 1.00 84.19 349 GLY A N 1
ATOM 2741 C CA . GLY A 1 349 ? 19.555 16.382 -33.300 1.00 84.19 349 GLY A CA 1
ATOM 2742 C C . GLY A 1 349 ? 19.532 17.894 -33.108 1.00 84.19 349 GLY A C 1
ATOM 2743 O O . GLY A 1 349 ? 19.991 18.412 -32.084 1.00 84.19 349 GLY A O 1
ATOM 2744 N N . LEU A 1 350 ? 18.966 18.618 -34.073 1.00 83.19 350 LEU A N 1
ATOM 2745 C CA . LEU A 1 350 ? 18.876 20.080 -34.010 1.00 83.19 350 LEU A CA 1
ATOM 2746 C C . LEU A 1 350 ? 17.953 20.552 -32.876 1.00 83.19 350 LEU A C 1
ATOM 2748 O O . LEU A 1 350 ? 17.169 19.790 -32.293 1.00 83.19 350 LEU A O 1
ATOM 2752 N N . ASP A 1 351 ? 18.058 21.826 -32.518 1.00 77.44 351 ASP A N 1
ATOM 2753 C CA . ASP A 1 351 ? 17.151 22.455 -31.564 1.00 77.44 351 ASP A CA 1
ATOM 2754 C C . ASP A 1 351 ? 15.710 22.432 -32.098 1.00 77.44 351 ASP A C 1
ATOM 2756 O O . ASP A 1 351 ? 15.458 22.441 -33.305 1.00 77.44 351 ASP A O 1
ATOM 2760 N N . ASN A 1 352 ? 14.744 22.339 -31.180 1.00 75.12 352 ASN A N 1
ATOM 2761 C CA . ASN A 1 352 ? 13.313 22.240 -31.490 1.00 75.12 352 ASN A CA 1
ATOM 2762 C C . ASN A 1 352 ? 12.870 20.958 -32.243 1.00 75.12 352 ASN A C 1
ATOM 2764 O O . ASN A 1 352 ? 11.688 20.815 -32.554 1.00 75.12 352 ASN A O 1
ATOM 2768 N N . ALA A 1 353 ? 13.756 19.977 -32.463 1.00 82.31 353 ALA A N 1
ATOM 2769 C CA . ALA A 1 353 ? 13.391 18.689 -33.074 1.00 82.31 353 ALA A CA 1
ATOM 2770 C C . ALA A 1 353 ? 12.470 17.808 -32.201 1.00 82.31 353 ALA A C 1
ATOM 2772 O O . ALA A 1 353 ? 11.821 16.889 -32.697 1.00 82.31 353 ALA A O 1
ATOM 2773 N N . GLY A 1 354 ? 12.360 18.113 -30.903 1.00 74.94 354 GLY A N 1
ATOM 2774 C CA . GLY A 1 354 ? 11.511 17.390 -29.946 1.00 74.94 354 GLY A CA 1
ATOM 2775 C C . GLY A 1 354 ? 12.247 16.367 -29.075 1.00 74.94 354 GLY A C 1
ATOM 2776 O O . GLY A 1 354 ? 11.597 15.500 -28.502 1.00 74.94 354 GLY A O 1
ATOM 2777 N N . LYS A 1 355 ? 13.579 16.482 -28.948 1.00 77.31 355 LYS A N 1
ATOM 2778 C CA . LYS A 1 355 ? 14.427 15.632 -28.087 1.00 77.31 355 LYS A CA 1
ATOM 2779 C C . LYS A 1 355 ? 13.981 15.661 -26.620 1.00 77.31 355 LYS A C 1
ATOM 2781 O O . LYS A 1 355 ? 13.587 14.636 -26.080 1.00 77.31 355 LYS A O 1
ATOM 2786 N N . THR A 1 356 ? 13.950 16.846 -26.011 1.00 67.75 356 THR A N 1
ATOM 2787 C CA . THR A 1 356 ? 13.549 17.060 -24.610 1.00 67.75 356 THR A CA 1
ATOM 2788 C C . THR A 1 356 ? 12.098 16.633 -24.363 1.00 67.75 356 THR A C 1
ATOM 2790 O O . THR A 1 356 ? 11.793 16.007 -23.355 1.00 67.75 356 THR A O 1
ATOM 2793 N N . THR A 1 357 ? 11.194 16.880 -25.322 1.00 66.25 357 THR A N 1
ATOM 2794 C CA . THR A 1 357 ? 9.795 16.422 -25.246 1.00 66.25 357 THR A CA 1
ATOM 2795 C C . THR A 1 357 ? 9.684 14.898 -25.263 1.00 66.25 357 THR A C 1
ATOM 2797 O O . THR A 1 357 ? 8.879 14.352 -24.517 1.00 66.25 357 THR A O 1
ATOM 2800 N N . LEU A 1 358 ? 10.487 14.209 -26.084 1.00 66.81 358 LEU A N 1
ATOM 2801 C CA . LEU A 1 358 ? 10.543 12.745 -26.113 1.00 66.81 358 LEU A CA 1
ATOM 2802 C C . LEU A 1 358 ? 11.092 12.188 -24.793 1.00 66.81 358 LEU A C 1
ATOM 2804 O O . LEU A 1 358 ? 10.518 11.246 -24.260 1.00 66.81 358 LEU A O 1
ATOM 2808 N N . LEU A 1 359 ? 12.133 12.806 -24.229 1.00 62.72 359 LEU A N 1
ATOM 2809 C CA . LEU A 1 359 ? 12.703 12.412 -22.936 1.00 62.72 359 LEU A CA 1
ATOM 2810 C C . LEU A 1 359 ? 11.702 12.556 -21.781 1.00 62.72 359 LEU A C 1
ATOM 2812 O O . LEU A 1 359 ? 11.509 11.610 -21.024 1.00 62.72 359 LEU A O 1
ATOM 2816 N N . HIS A 1 360 ? 10.999 13.688 -21.681 1.00 57.69 360 HIS A N 1
ATOM 2817 C CA . HIS A 1 360 ? 9.957 13.872 -20.661 1.00 57.69 360 HIS A CA 1
ATOM 2818 C C . HIS A 1 360 ? 8.772 12.925 -20.847 1.00 57.69 360 HIS A C 1
ATOM 2820 O O . HIS A 1 360 ? 8.241 12.399 -19.871 1.00 57.69 360 HIS A O 1
ATOM 2826 N N . MET A 1 361 ? 8.379 12.666 -22.095 1.00 60.09 361 MET A N 1
ATOM 2827 C CA . MET A 1 361 ? 7.338 11.688 -22.404 1.00 60.09 361 MET A CA 1
ATOM 2828 C C . MET A 1 361 ? 7.700 10.278 -21.932 1.00 60.09 361 MET A C 1
ATOM 2830 O O . MET A 1 361 ? 6.831 9.567 -21.438 1.00 60.09 361 MET A O 1
ATOM 2834 N N . LEU A 1 362 ? 8.971 9.891 -22.044 1.00 53.94 362 LEU A N 1
ATOM 2835 C CA . LEU A 1 362 ? 9.476 8.614 -21.534 1.00 53.94 362 LEU A CA 1
ATOM 2836 C C . LEU A 1 362 ? 9.597 8.577 -19.998 1.00 53.94 362 LEU A C 1
ATOM 2838 O O . LEU A 1 362 ? 9.700 7.491 -19.434 1.00 53.94 362 LEU A O 1
ATOM 2842 N N . LYS A 1 363 ? 9.580 9.736 -19.327 1.00 47.12 363 LYS A N 1
ATOM 2843 C CA . LYS A 1 363 ? 9.797 9.881 -17.880 1.00 47.12 363 LYS A CA 1
ATOM 2844 C C . LYS A 1 363 ? 8.503 9.966 -17.069 1.00 47.12 363 LYS A C 1
ATOM 2846 O O . LYS A 1 363 ? 8.341 9.230 -16.104 1.00 47.12 363 LYS A O 1
ATOM 2851 N N . ASP A 1 364 ? 7.593 10.858 -17.462 1.00 39.91 364 ASP A N 1
ATOM 2852 C CA . ASP A 1 364 ? 6.504 11.337 -16.592 1.00 39.91 364 ASP A CA 1
ATOM 2853 C C . ASP A 1 364 ? 5.093 11.095 -17.167 1.00 39.91 364 ASP A C 1
ATOM 2855 O O . ASP A 1 364 ? 4.099 11.531 -16.585 1.00 39.91 364 ASP A O 1
ATOM 2859 N N . ASP A 1 365 ? 4.988 10.451 -18.336 1.00 34.88 365 ASP A N 1
ATOM 2860 C CA . ASP A 1 365 ? 3.739 10.206 -19.080 1.00 34.88 365 ASP A CA 1
ATOM 2861 C C . ASP A 1 365 ? 2.885 11.475 -19.347 1.00 34.88 365 ASP A C 1
ATOM 2863 O O . ASP A 1 365 ? 1.670 11.410 -19.555 1.00 34.88 365 ASP A O 1
ATOM 2867 N N . ARG A 1 366 ? 3.506 12.666 -19.375 1.00 27.77 366 ARG A N 1
ATOM 2868 C CA . ARG A 1 366 ? 2.853 13.968 -19.630 1.00 27.77 366 ARG A CA 1
ATOM 2869 C C . ARG A 1 366 ? 3.540 14.738 -20.759 1.00 27.77 366 ARG A C 1
ATOM 2871 O O . ARG A 1 366 ? 4.762 14.790 -20.838 1.00 27.77 366 ARG A O 1
ATOM 2878 N N . VAL A 1 367 ? 2.750 15.410 -21.603 1.00 29.36 367 VAL A N 1
ATOM 2879 C CA . VAL A 1 367 ? 3.267 16.330 -22.633 1.00 29.36 367 VAL A CA 1
ATOM 2880 C C . VAL A 1 367 ? 3.364 17.737 -22.040 1.00 29.36 367 VAL A C 1
ATOM 2882 O O . VAL A 1 367 ? 2.341 18.370 -21.785 1.00 29.36 367 VAL A O 1
ATOM 2885 N N . ALA A 1 368 ? 4.585 18.237 -21.841 1.00 28.22 368 ALA A N 1
ATOM 2886 C CA . ALA A 1 368 ? 4.852 19.622 -21.451 1.00 28.22 368 ALA A CA 1
ATOM 2887 C C . ALA A 1 368 ? 5.594 20.373 -22.574 1.00 28.22 368 ALA A C 1
ATOM 2889 O O . ALA A 1 368 ? 6.495 19.833 -23.220 1.00 28.22 368 ALA A O 1
ATOM 2890 N N . VAL A 1 369 ? 5.194 21.623 -22.831 1.00 29.41 369 VAL A N 1
ATOM 2891 C CA . VAL A 1 369 ? 5.834 22.511 -23.815 1.00 29.41 369 VAL A CA 1
ATOM 2892 C C . VAL A 1 369 ? 6.949 23.283 -23.108 1.00 29.41 369 VAL A C 1
ATOM 2894 O O . VAL A 1 369 ? 6.665 24.089 -22.226 1.00 29.41 369 VAL A O 1
ATOM 2897 N N . HIS A 1 370 ? 8.205 23.047 -23.492 1.00 33.47 370 HIS A N 1
ATOM 2898 C CA . HIS A 1 370 ? 9.375 23.687 -22.881 1.00 33.47 370 HIS A CA 1
ATOM 2899 C C . HIS A 1 370 ? 10.042 24.703 -23.816 1.00 33.47 370 HIS A C 1
ATOM 2901 O O . HIS A 1 370 ? 10.015 24.561 -25.039 1.00 33.47 370 HIS A O 1
ATOM 2907 N N . GLN A 1 371 ? 10.653 25.730 -23.220 1.00 27.17 371 GLN A N 1
ATOM 2908 C CA . GLN A 1 371 ? 11.551 26.651 -23.922 1.00 27.17 371 GLN A CA 1
ATOM 2909 C C . GLN A 1 371 ? 12.887 25.954 -24.268 1.00 27.17 371 GLN A C 1
ATOM 2911 O O . GLN A 1 371 ? 13.269 25.023 -23.559 1.00 27.17 371 GLN A O 1
ATOM 2916 N N . PRO A 1 372 ? 13.600 26.376 -25.335 1.00 31.38 372 PRO A N 1
ATOM 2917 C CA . PRO A 1 372 ? 14.822 25.716 -25.810 1.00 31.38 372 PRO A CA 1
ATOM 2918 C C . PRO A 1 372 ? 15.919 25.605 -24.736 1.00 31.38 372 PRO A C 1
ATOM 2920 O O . PRO A 1 372 ? 16.254 26.592 -24.082 1.00 31.38 372 PRO A O 1
ATOM 2923 N N . THR A 1 373 ? 16.502 24.412 -24.580 1.00 38.28 373 THR A N 1
ATOM 2924 C CA . THR A 1 373 ? 17.549 24.113 -23.591 1.00 38.28 373 THR A CA 1
ATOM 2925 C C . THR A 1 373 ? 18.854 24.867 -23.914 1.00 38.28 373 THR A C 1
ATOM 2927 O O . THR A 1 373 ? 19.529 24.566 -24.899 1.00 38.28 373 THR A O 1
ATOM 2930 N N . LEU A 1 374 ? 19.211 25.864 -23.091 1.00 33.38 374 LEU A N 1
ATOM 2931 C CA . LEU A 1 374 ? 20.402 26.725 -23.250 1.00 33.38 374 LEU A CA 1
ATOM 2932 C C . LEU A 1 374 ? 21.687 26.160 -22.602 1.00 33.38 374 LEU A C 1
ATOM 2934 O O . LEU A 1 374 ? 22.780 26.624 -22.926 1.00 33.38 374 LEU A O 1
ATOM 2938 N N . HIS A 1 375 ? 21.582 25.153 -21.726 1.00 33.69 375 HIS A N 1
ATOM 2939 C CA . HIS A 1 375 ? 22.709 24.535 -21.008 1.00 33.69 375 HIS A CA 1
ATOM 2940 C C . HIS A 1 375 ? 22.591 22.998 -20.997 1.00 33.69 375 HIS A C 1
ATOM 2942 O O . HIS A 1 375 ? 21.466 22.507 -21.005 1.00 33.69 375 HIS A O 1
ATOM 2948 N N . PRO A 1 376 ? 23.704 22.228 -20.983 1.00 34.56 376 PRO A N 1
ATOM 2949 C CA . PRO A 1 376 ? 23.649 20.764 -20.957 1.00 34.56 376 PRO A CA 1
ATOM 2950 C C . PRO A 1 376 ? 22.917 20.287 -19.698 1.00 34.56 376 PRO A C 1
ATOM 2952 O O . PRO A 1 376 ? 23.411 20.498 -18.591 1.00 34.56 376 PRO A O 1
ATOM 2955 N N . ASN A 1 377 ? 21.754 19.654 -19.859 1.00 40.09 377 ASN A N 1
ATOM 2956 C CA . ASN A 1 377 ? 21.054 19.020 -18.746 1.00 40.09 377 ASN A CA 1
ATOM 2957 C C . ASN A 1 377 ? 21.483 17.553 -18.661 1.00 40.09 377 ASN A C 1
ATOM 2959 O O . ASN A 1 377 ? 21.340 16.779 -19.611 1.00 40.09 377 ASN A O 1
ATOM 2963 N N . PHE A 1 378 ? 22.057 17.202 -17.512 1.00 38.50 378 PHE A N 1
ATOM 2964 C CA . PHE A 1 378 ? 22.380 15.837 -17.129 1.00 38.50 378 PHE A CA 1
ATOM 2965 C C . PHE A 1 378 ? 21.147 15.233 -16.461 1.00 38.50 378 PHE A C 1
ATOM 2967 O O . PHE A 1 378 ? 20.774 15.666 -15.371 1.00 38.50 378 PHE A O 1
ATOM 2974 N N . GLU A 1 379 ? 20.517 14.248 -17.098 1.00 38.94 379 GLU A N 1
ATOM 2975 C CA . GLU A 1 379 ? 19.440 13.483 -16.471 1.00 38.94 379 GLU A CA 1
ATOM 2976 C C . GLU A 1 379 ? 19.725 11.981 -16.594 1.00 38.94 379 GLU A C 1
ATOM 2978 O O . GLU A 1 379 ? 19.815 11.428 -17.694 1.00 38.94 379 GLU A O 1
ATOM 2983 N N . GLU A 1 380 ? 19.887 11.321 -15.442 1.00 37.25 380 GLU A N 1
ATOM 2984 C CA . GLU A 1 380 ? 19.831 9.862 -15.346 1.00 37.25 380 GLU A CA 1
ATOM 2985 C C . GLU A 1 380 ? 18.363 9.441 -15.280 1.00 37.25 380 GLU A C 1
ATOM 2987 O O . GLU A 1 380 ? 17.633 9.786 -14.349 1.00 37.25 380 GLU A O 1
ATOM 2992 N N . LEU A 1 381 ? 17.928 8.701 -16.293 1.00 37.88 381 LEU A N 1
ATOM 2993 C CA . LEU A 1 381 ? 16.586 8.155 -16.400 1.00 37.88 381 LEU A CA 1
ATOM 2994 C C . LEU A 1 381 ? 16.669 6.664 -16.071 1.00 37.88 381 LEU A C 1
ATOM 2996 O O . LEU A 1 381 ? 17.318 5.891 -16.775 1.00 37.88 381 LEU A O 1
ATOM 3000 N N . ILE A 1 382 ? 16.039 6.258 -14.971 1.00 33.31 382 ILE A N 1
ATOM 3001 C CA . ILE A 1 382 ? 15.950 4.849 -14.582 1.00 33.31 382 ILE A CA 1
ATOM 3002 C C . ILE A 1 382 ? 14.563 4.354 -14.984 1.00 33.31 382 ILE A C 1
ATOM 3004 O O . ILE A 1 382 ? 13.578 4.652 -14.312 1.00 33.31 382 ILE A O 1
ATOM 3008 N N . ILE A 1 383 ? 14.481 3.622 -16.098 1.00 34.81 383 ILE A N 1
ATOM 3009 C CA . ILE A 1 383 ? 13.236 2.993 -16.566 1.00 34.81 383 ILE A CA 1
ATOM 3010 C C . ILE A 1 383 ? 13.332 1.493 -16.268 1.00 34.81 383 ILE A C 1
ATOM 3012 O O . ILE A 1 383 ? 13.976 0.734 -16.991 1.00 34.81 383 ILE A O 1
ATOM 3016 N N . GLY A 1 384 ? 12.734 1.044 -15.166 1.00 39.19 384 GLY A N 1
ATOM 3017 C CA . GLY A 1 384 ? 12.890 -0.343 -14.711 1.00 39.19 384 GLY A CA 1
ATOM 3018 C C . GLY A 1 384 ? 14.342 -0.650 -14.310 1.00 39.19 384 GLY A C 1
ATOM 3019 O O . GLY A 1 384 ? 14.874 -0.011 -13.408 1.00 39.19 384 GLY A O 1
ATOM 3020 N N . LYS A 1 385 ? 14.996 -1.623 -14.967 1.00 28.53 385 LYS A N 1
ATOM 3021 C CA . LYS A 1 385 ? 16.431 -1.950 -14.769 1.00 28.53 385 LYS A CA 1
ATOM 3022 C C . LYS A 1 385 ? 17.372 -1.257 -15.768 1.00 28.53 385 LYS A C 1
ATOM 3024 O O . LYS A 1 385 ? 18.558 -1.565 -15.803 1.00 28.53 385 LYS A O 1
ATOM 3029 N N . LEU A 1 386 ? 16.859 -0.339 -16.582 1.00 31.58 386 LEU A N 1
ATOM 3030 C CA . LEU A 1 386 ? 17.627 0.400 -17.576 1.00 31.58 386 LEU A CA 1
ATOM 3031 C C . LEU A 1 386 ? 18.180 1.692 -16.959 1.00 31.58 386 LEU A C 1
ATOM 3033 O O . LEU A 1 386 ? 17.404 2.537 -16.520 1.00 31.58 386 LEU A O 1
ATOM 3037 N N . CYS A 1 387 ? 19.503 1.866 -16.954 1.00 36.88 387 CYS A N 1
ATOM 3038 C CA . CYS A 1 387 ? 20.145 3.139 -16.613 1.00 36.88 387 CYS A CA 1
ATOM 3039 C C . CYS A 1 387 ? 20.385 3.940 -17.902 1.00 36.88 387 CYS A C 1
ATOM 3041 O O . CYS A 1 387 ? 21.445 3.844 -18.522 1.00 36.88 387 CYS A O 1
ATOM 3043 N N . LEU A 1 388 ? 19.381 4.704 -18.340 1.00 40.38 388 LEU A N 1
ATOM 3044 C CA . LEU A 1 388 ? 19.523 5.625 -19.464 1.00 40.38 388 LEU A CA 1
ATOM 3045 C C . LEU A 1 388 ? 20.268 6.870 -18.988 1.00 40.38 388 LEU A C 1
ATOM 3047 O O . LEU A 1 388 ? 19.720 7.719 -18.288 1.00 40.38 388 LEU A O 1
ATOM 3051 N N . ARG A 1 389 ? 21.526 7.008 -19.397 1.00 40.66 389 ARG A N 1
ATOM 3052 C CA . ARG A 1 389 ? 22.266 8.266 -19.246 1.00 40.66 389 ARG A CA 1
ATOM 3053 C C . ARG A 1 389 ? 22.011 9.134 -20.464 1.00 40.66 389 ARG A C 1
ATOM 3055 O O . ARG A 1 389 ? 22.704 9.006 -21.471 1.00 40.66 389 ARG A O 1
ATOM 3062 N N . THR A 1 390 ? 20.997 9.984 -20.375 1.00 39.81 390 THR A N 1
ATOM 3063 C CA . THR A 1 390 ? 20.614 10.876 -21.468 1.00 39.81 390 THR A CA 1
ATOM 3064 C C . THR A 1 390 ? 21.284 12.229 -21.287 1.00 39.81 390 THR A C 1
ATOM 3066 O O . THR A 1 390 ? 21.162 12.859 -20.239 1.00 39.81 390 THR A O 1
ATOM 3069 N N . PHE A 1 391 ? 22.004 12.676 -22.311 1.00 47.28 391 PHE A N 1
ATOM 3070 C CA . PHE A 1 391 ? 22.540 14.030 -22.363 1.00 47.28 391 PHE A CA 1
ATOM 3071 C C . PHE A 1 391 ? 21.614 14.859 -23.249 1.00 47.28 391 PHE A C 1
ATOM 3073 O O . PHE A 1 391 ? 21.612 14.668 -24.466 1.00 47.28 391 PHE A O 1
ATOM 3080 N N . ASP A 1 392 ? 20.817 15.760 -22.661 1.00 47.94 392 ASP A N 1
ATOM 3081 C CA . ASP A 1 392 ? 20.108 16.775 -23.449 1.00 47.94 392 ASP A CA 1
ATOM 3082 C C . ASP A 1 392 ? 21.120 17.854 -23.829 1.00 47.94 392 ASP A C 1
ATOM 3084 O O . ASP A 1 392 ? 21.325 18.858 -23.138 1.00 47.94 392 ASP A O 1
ATOM 3088 N N . LEU A 1 393 ? 21.852 17.576 -24.904 1.00 53.53 393 LEU A N 1
ATOM 3089 C CA . LEU A 1 393 ? 22.802 18.515 -25.465 1.00 53.53 393 LEU A CA 1
ATOM 3090 C C . LEU A 1 393 ? 22.013 19.482 -26.340 1.00 53.53 393 LEU A C 1
ATOM 3092 O O . LEU A 1 393 ? 21.369 19.082 -27.317 1.00 53.53 393 LEU A O 1
ATOM 3096 N N . GLY A 1 394 ? 22.059 20.763 -25.963 1.00 52.09 394 GLY A N 1
ATOM 3097 C CA . GLY A 1 394 ? 21.424 21.846 -26.702 1.00 52.09 394 GLY A CA 1
ATOM 3098 C C . GLY A 1 394 ? 21.691 21.703 -28.200 1.00 52.09 394 GLY A C 1
ATOM 3099 O O . GLY A 1 394 ? 22.805 21.427 -28.639 1.00 52.09 394 GLY A O 1
ATOM 3100 N N . GLY A 1 395 ? 20.643 21.840 -29.006 1.00 50.78 395 GLY A N 1
ATOM 3101 C CA . GLY A 1 395 ? 20.748 21.619 -30.444 1.00 50.78 395 GLY A CA 1
ATOM 3102 C C . GLY A 1 395 ? 21.354 22.792 -31.213 1.00 50.78 395 GLY A C 1
ATOM 3103 O O . GLY A 1 395 ? 21.445 22.695 -32.428 1.00 50.78 395 GLY A O 1
ATOM 3104 N N . HIS A 1 396 ? 21.761 23.874 -30.542 1.00 58.59 396 HIS A N 1
ATOM 3105 C CA . HIS A 1 396 ? 22.399 25.045 -31.149 1.00 58.59 396 HIS A CA 1
ATOM 3106 C C . HIS A 1 396 ? 23.906 24.819 -31.366 1.00 58.59 396 HIS A C 1
ATOM 3108 O O . HIS A 1 396 ? 24.550 24.104 -30.601 1.00 58.59 396 HIS A O 1
ATOM 3114 N N . GLU A 1 397 ? 24.480 25.457 -32.389 1.00 56.94 397 GLU A N 1
ATOM 3115 C CA . GLU A 1 397 ? 25.849 25.238 -32.899 1.00 56.94 397 GLU A CA 1
ATOM 3116 C C . GLU A 1 397 ? 26.955 25.220 -31.818 1.00 56.94 397 GLU A C 1
ATOM 3118 O O . GLU A 1 397 ? 27.897 24.430 -31.885 1.00 56.94 397 GLU A O 1
ATOM 3123 N N . THR A 1 398 ? 26.832 26.038 -30.770 1.00 50.78 398 THR A N 1
ATOM 3124 C CA . THR A 1 398 ? 27.767 26.088 -29.633 1.00 50.78 398 THR A CA 1
ATOM 3125 C C . THR A 1 398 ? 27.709 24.861 -28.723 1.00 50.78 398 THR A C 1
ATOM 3127 O O . THR A 1 398 ? 28.748 24.444 -28.217 1.00 50.78 398 THR A O 1
ATOM 3130 N N . ALA A 1 399 ? 26.535 24.260 -28.528 1.00 57.94 399 ALA A N 1
ATOM 3131 C CA . ALA A 1 399 ? 26.351 23.079 -27.683 1.00 57.94 399 ALA A CA 1
ATOM 3132 C C . ALA A 1 399 ? 26.714 21.767 -28.409 1.00 57.94 399 ALA A C 1
ATOM 3134 O O . ALA A 1 399 ? 27.119 20.804 -27.758 1.00 57.94 399 ALA A O 1
ATOM 3135 N N . ARG A 1 400 ? 26.690 21.752 -29.753 1.00 67.19 400 ARG A N 1
ATOM 3136 C CA . ARG A 1 400 ? 27.127 20.600 -30.572 1.00 67.19 400 ARG A CA 1
ATOM 3137 C C . ARG A 1 400 ? 28.614 20.278 -30.418 1.00 67.19 400 ARG A C 1
ATOM 3139 O O . ARG A 1 400 ? 29.014 19.124 -30.515 1.00 67.19 400 ARG A O 1
ATOM 3146 N N . ARG A 1 401 ? 29.437 21.279 -30.083 1.00 65.38 401 ARG A N 1
ATOM 3147 C CA . ARG A 1 401 ? 30.883 21.104 -29.839 1.00 65.38 401 ARG A CA 1
ATOM 3148 C C . ARG A 1 401 ? 31.195 20.178 -28.661 1.00 65.38 401 ARG A C 1
ATOM 3150 O O . ARG A 1 401 ? 32.281 19.616 -28.627 1.00 65.38 401 ARG A O 1
ATOM 3157 N N . LEU A 1 402 ? 30.247 20.013 -27.736 1.00 61.78 402 LEU A N 1
ATOM 3158 C CA . LEU A 1 402 ? 30.381 19.154 -26.559 1.00 61.78 402 LEU A CA 1
ATOM 3159 C C . LEU A 1 402 ? 29.894 17.722 -26.814 1.00 61.78 402 LEU A C 1
ATOM 3161 O O . LEU A 1 402 ? 30.103 16.863 -25.970 1.00 61.78 402 LEU A O 1
ATOM 3165 N N . TRP A 1 403 ? 29.259 17.429 -27.960 1.00 72.00 403 TRP A N 1
ATOM 3166 C CA . TRP A 1 403 ? 28.745 16.084 -28.268 1.00 72.00 403 TRP A CA 1
ATOM 3167 C C . TRP A 1 403 ? 29.843 15.025 -28.191 1.00 72.00 403 TRP A C 1
ATOM 3169 O O . TRP A 1 403 ? 29.629 13.952 -27.626 1.00 72.00 403 TRP A O 1
ATOM 3179 N N . ARG A 1 404 ? 31.039 15.373 -28.682 1.00 72.38 404 ARG A N 1
ATOM 3180 C CA . ARG A 1 404 ? 32.196 14.479 -28.718 1.00 72.38 404 ARG A CA 1
ATOM 3181 C C . ARG A 1 404 ? 32.648 14.000 -27.340 1.00 72.38 404 ARG A C 1
ATOM 3183 O O . ARG A 1 404 ? 33.098 12.863 -27.220 1.00 72.38 404 ARG A O 1
ATOM 3190 N N . ASP A 1 405 ? 32.449 14.806 -26.301 1.00 66.12 405 ASP A N 1
ATOM 3191 C CA . ASP A 1 405 ? 32.848 14.469 -24.930 1.00 66.12 405 ASP A CA 1
ATOM 3192 C C . ASP A 1 405 ? 32.022 13.301 -24.352 1.00 66.12 405 ASP A C 1
ATOM 3194 O O . ASP A 1 405 ? 32.406 12.693 -23.351 1.00 66.12 405 ASP A O 1
ATOM 3198 N N . TYR A 1 406 ? 30.906 12.942 -25.001 1.00 65.12 406 TYR A N 1
ATOM 3199 C CA . TYR A 1 406 ? 29.966 11.927 -24.524 1.00 65.12 406 TYR A CA 1
ATOM 3200 C C . TYR A 1 406 ? 29.990 10.607 -25.300 1.00 65.12 406 TYR A C 1
ATOM 3202 O O . TYR A 1 406 ? 29.361 9.654 -24.835 1.00 65.12 406 TYR A O 1
ATOM 3210 N N . PHE A 1 407 ? 30.725 10.512 -26.417 1.00 73.38 407 PHE A N 1
ATOM 3211 C CA . PHE A 1 407 ? 30.747 9.323 -27.291 1.00 73.38 407 PHE A CA 1
ATOM 3212 C C . PHE A 1 407 ? 31.401 8.097 -26.650 1.00 73.38 407 PHE A C 1
ATOM 3214 O O . PHE A 1 407 ? 31.060 6.965 -26.989 1.00 73.38 407 PHE A O 1
ATOM 3221 N N . ALA A 1 408 ? 32.304 8.297 -25.685 1.00 61.78 408 ALA A N 1
ATOM 3222 C CA . ALA A 1 408 ? 32.910 7.190 -24.961 1.00 61.78 408 ALA A CA 1
ATOM 3223 C C . ALA A 1 408 ? 31.818 6.348 -24.283 1.00 61.78 408 ALA A C 1
ATOM 3225 O O . ALA A 1 408 ? 30.973 6.890 -23.559 1.00 61.78 408 ALA A O 1
ATOM 3226 N N . THR A 1 409 ? 31.867 5.024 -24.465 1.00 63.66 409 THR A N 1
ATOM 3227 C CA . THR A 1 409 ? 30.968 4.031 -23.836 1.00 63.66 409 THR A CA 1
ATOM 3228 C C . THR A 1 409 ? 29.491 4.120 -24.252 1.00 63.66 409 THR A C 1
ATOM 3230 O O . THR A 1 409 ? 28.638 3.692 -23.486 1.00 63.66 409 THR A O 1
ATOM 3233 N N . VAL A 1 410 ? 29.174 4.720 -25.410 1.00 75.06 410 VAL A N 1
ATOM 3234 C CA . VAL A 1 410 ? 27.801 4.780 -25.953 1.00 75.06 410 VAL A CA 1
ATOM 3235 C C . VAL A 1 410 ? 27.482 3.511 -26.738 1.00 75.06 410 VAL A C 1
ATOM 3237 O O . VAL A 1 410 ? 28.243 3.118 -27.617 1.00 75.06 410 VAL A O 1
ATOM 3240 N N . ASP A 1 411 ? 26.329 2.918 -26.444 1.00 75.19 411 ASP A N 1
ATOM 3241 C CA . ASP A 1 411 ? 25.854 1.684 -27.070 1.00 75.19 411 ASP A CA 1
ATOM 3242 C C . ASP A 1 411 ? 24.908 1.956 -28.254 1.00 75.19 411 ASP A C 1
ATOM 3244 O O . ASP A 1 411 ? 24.795 1.122 -29.145 1.00 75.19 411 ASP A O 1
ATOM 3248 N N . ALA A 1 412 ? 24.249 3.123 -28.306 1.00 83.38 412 ALA A N 1
ATOM 3249 C CA . ALA A 1 412 ? 23.416 3.549 -29.439 1.00 83.38 412 ALA A CA 1
ATOM 3250 C C . ALA A 1 412 ? 23.220 5.072 -29.521 1.00 83.38 412 ALA A C 1
ATOM 3252 O O . ALA A 1 412 ? 23.269 5.780 -28.512 1.00 83.38 412 ALA A O 1
ATOM 3253 N N . VAL A 1 413 ? 22.896 5.573 -30.717 1.00 87.25 413 VAL A N 1
ATOM 3254 C CA . VAL A 1 413 ? 22.505 6.975 -30.947 1.00 87.25 413 VAL A CA 1
ATOM 3255 C C . VAL A 1 413 ? 21.073 7.055 -31.478 1.00 87.25 413 VAL A C 1
ATOM 3257 O O . VAL A 1 413 ? 20.715 6.378 -32.439 1.00 87.25 413 VAL A O 1
ATOM 3260 N N . VAL A 1 414 ? 20.259 7.932 -30.886 1.00 88.56 414 VAL A N 1
ATOM 3261 C CA . VAL A 1 414 ? 18.937 8.322 -31.396 1.00 88.56 414 VAL A CA 1
ATOM 3262 C C . VAL A 1 414 ? 19.023 9.751 -31.927 1.00 88.56 414 VAL A C 1
ATOM 3264 O O . VAL A 1 414 ? 19.203 10.692 -31.157 1.00 88.56 414 VAL A O 1
ATOM 3267 N N . PHE A 1 415 ? 18.891 9.933 -33.239 1.00 92.31 415 PHE A N 1
ATOM 3268 C CA . PHE A 1 415 ? 18.966 11.235 -33.902 1.00 92.31 415 PHE A CA 1
ATOM 3269 C C . PHE A 1 415 ? 17.570 11.727 -34.303 1.00 92.31 415 PHE A C 1
ATOM 3271 O O . PHE A 1 415 ? 16.922 11.151 -35.175 1.00 92.31 415 PHE A O 1
ATOM 3278 N N . VAL A 1 416 ? 17.084 12.795 -33.669 1.00 91.69 416 VAL A N 1
ATOM 3279 C CA . VAL A 1 416 ? 15.730 13.330 -33.882 1.00 91.69 416 VAL A CA 1
ATOM 3280 C C . VAL A 1 416 ? 15.760 14.493 -34.872 1.00 91.69 416 VAL A C 1
ATOM 3282 O O . VAL A 1 416 ? 16.506 15.458 -34.688 1.00 91.69 416 VAL A O 1
ATOM 3285 N N . VAL A 1 417 ? 14.900 14.435 -35.888 1.00 94.06 417 VAL A N 1
ATOM 3286 C CA . VAL A 1 417 ? 14.757 15.449 -36.940 1.00 94.06 417 VAL A CA 1
ATOM 3287 C C . VAL A 1 417 ? 13.325 15.970 -36.965 1.00 94.06 417 VAL A C 1
ATOM 3289 O O . VAL A 1 417 ? 12.373 15.194 -36.919 1.00 94.06 417 VAL A O 1
ATOM 3292 N N . ASP A 1 418 ? 13.157 17.290 -37.035 1.00 92.62 418 ASP A N 1
ATOM 3293 C CA . ASP A 1 418 ? 11.840 17.910 -37.190 1.00 92.62 418 ASP A CA 1
ATOM 3294 C C . ASP A 1 418 ? 11.346 17.745 -38.634 1.00 92.62 418 ASP A C 1
ATOM 3296 O O . ASP A 1 418 ? 11.793 18.469 -39.519 1.00 92.62 418 ASP A O 1
ATOM 3300 N N . ALA A 1 419 ? 10.406 16.832 -38.891 1.00 94.38 419 ALA A N 1
ATOM 3301 C CA . ALA A 1 419 ? 9.869 16.617 -40.236 1.00 94.38 419 ALA A CA 1
ATOM 3302 C C . ALA A 1 419 ? 9.068 17.825 -40.762 1.00 94.38 419 ALA A C 1
ATOM 3304 O O . ALA A 1 419 ? 8.762 17.894 -41.952 1.00 94.38 419 ALA A O 1
ATOM 3305 N N . LEU A 1 420 ? 8.711 18.785 -39.908 1.00 91.94 420 LEU A N 1
ATOM 3306 C CA . LEU A 1 420 ? 8.006 20.001 -40.300 1.00 91.94 420 LEU A CA 1
ATOM 3307 C C . LEU A 1 420 ? 8.939 21.057 -40.911 1.00 91.94 420 LEU A C 1
ATOM 3309 O O . LEU A 1 420 ? 8.479 21.914 -41.671 1.00 91.94 420 LEU A O 1
ATOM 3313 N N . ASP A 1 421 ? 10.228 20.998 -40.579 1.00 90.81 421 ASP A N 1
ATOM 3314 C CA . ASP A 1 421 ? 11.205 22.062 -40.804 1.00 90.81 421 ASP A CA 1
ATOM 3315 C C . ASP A 1 421 ? 12.176 21.730 -41.948 1.00 90.81 421 ASP A C 1
ATOM 3317 O O . ASP A 1 421 ? 13.356 21.428 -41.759 1.00 90.81 421 ASP A O 1
ATOM 3321 N N . ARG A 1 422 ? 11.643 21.774 -43.174 1.00 93.06 422 ARG A N 1
ATOM 3322 C CA . ARG A 1 422 ? 12.379 21.432 -44.405 1.00 93.06 422 ARG A CA 1
ATOM 3323 C C . ARG A 1 422 ? 13.593 22.319 -44.662 1.00 93.06 422 ARG A C 1
ATOM 3325 O O . ARG A 1 422 ? 14.569 21.860 -45.250 1.00 93.06 422 ARG A O 1
ATOM 3332 N N . GLU A 1 423 ? 13.539 23.579 -44.233 1.00 91.75 423 GLU A N 1
ATOM 3333 C CA . GLU A 1 423 ? 14.631 24.539 -44.425 1.00 91.75 423 GLU A CA 1
ATOM 3334 C C . GLU A 1 423 ? 15.896 24.106 -43.674 1.00 91.75 423 GLU A C 1
ATOM 3336 O O . GLU A 1 423 ? 17.008 24.351 -44.142 1.00 91.75 423 GLU A O 1
ATOM 3341 N N . ARG A 1 424 ? 15.734 23.386 -42.555 1.00 90.81 424 ARG A N 1
ATOM 3342 C CA . ARG A 1 424 ? 16.839 22.865 -41.739 1.00 90.81 424 ARG A CA 1
ATOM 3343 C C . ARG A 1 424 ? 17.231 21.419 -42.043 1.00 90.81 424 ARG A C 1
ATOM 3345 O O . ARG A 1 424 ? 18.093 20.863 -41.357 1.00 90.81 424 ARG A O 1
ATOM 3352 N N . PHE A 1 425 ? 16.694 20.797 -43.095 1.00 94.62 425 PHE A N 1
ATOM 3353 C CA . PHE A 1 425 ? 17.162 19.471 -43.524 1.00 94.62 425 PHE A CA 1
ATOM 3354 C C . PHE A 1 425 ? 18.637 19.449 -43.947 1.00 94.62 425 PHE A C 1
ATOM 3356 O O . PHE A 1 425 ? 19.343 18.544 -43.500 1.00 94.62 425 PHE A O 1
ATOM 3363 N N . PRO A 1 426 ? 19.162 20.429 -44.715 1.00 93.50 426 PRO A N 1
ATOM 3364 C CA . PRO A 1 426 ? 20.588 20.460 -45.044 1.00 93.50 426 PRO A CA 1
ATOM 3365 C C . PRO A 1 426 ? 21.473 20.578 -43.799 1.00 93.50 426 PRO A C 1
ATOM 3367 O O . PRO A 1 426 ? 22.570 20.026 -43.753 1.00 93.50 426 PRO A O 1
ATOM 3370 N N . GLU A 1 427 ? 20.999 21.281 -42.769 1.00 88.88 427 GLU A N 1
ATOM 3371 C CA . GLU A 1 427 ? 21.698 21.383 -41.491 1.00 88.88 427 GLU A CA 1
ATOM 3372 C C . GLU A 1 427 ? 21.677 20.051 -40.736 1.00 88.88 427 GLU A C 1
ATOM 3374 O O . GLU A 1 427 ? 22.737 19.557 -40.361 1.00 88.88 427 GLU A O 1
ATOM 3379 N N . SER A 1 428 ? 20.504 19.423 -40.608 1.00 91.94 428 SER A N 1
ATOM 3380 C CA . SER A 1 428 ? 20.352 18.094 -39.998 1.00 91.94 428 SER A CA 1
ATOM 3381 C C . SER A 1 428 ? 21.230 17.052 -40.690 1.00 91.94 428 SER A C 1
ATOM 3383 O O . SER A 1 428 ? 21.853 16.234 -40.018 1.00 91.94 428 SER A O 1
ATOM 3385 N N . LYS A 1 429 ? 21.323 17.114 -42.026 1.00 94.00 429 LYS A N 1
ATOM 3386 C CA . LYS A 1 429 ? 22.187 16.241 -42.820 1.00 94.00 429 LYS A CA 1
ATOM 3387 C C . LYS A 1 429 ? 23.661 16.435 -42.485 1.00 94.00 429 LYS A C 1
ATOM 3389 O O . LYS A 1 429 ? 24.340 15.451 -42.229 1.00 94.00 429 LYS A O 1
ATOM 3394 N N . ARG A 1 430 ? 24.160 17.676 -42.474 1.00 91.25 430 ARG A N 1
ATOM 3395 C CA . ARG A 1 430 ? 25.575 17.946 -42.157 1.00 91.25 430 ARG A CA 1
ATOM 3396 C C . ARG A 1 430 ? 25.957 17.432 -40.773 1.00 91.25 430 ARG A C 1
ATOM 3398 O O . ARG A 1 430 ? 27.035 16.866 -40.619 1.00 91.25 430 ARG A O 1
ATOM 3405 N N . GLU A 1 431 ? 25.081 17.606 -39.787 1.00 89.69 431 GLU A N 1
ATOM 3406 C CA . GLU A 1 431 ? 25.317 17.102 -38.429 1.00 89.69 431 GLU A CA 1
ATOM 3407 C C . GLU A 1 431 ? 25.299 15.574 -38.378 1.00 89.69 431 GLU A C 1
ATOM 3409 O O . GLU A 1 431 ? 26.185 14.976 -37.774 1.00 89.69 431 GLU A O 1
ATOM 3414 N N . LEU A 1 432 ? 24.342 14.931 -39.054 1.00 92.50 432 LEU A N 1
ATOM 3415 C CA . LEU A 1 432 ? 24.305 13.474 -39.152 1.00 92.50 432 LEU A CA 1
ATOM 3416 C C . LEU A 1 432 ? 25.554 12.932 -39.863 1.00 92.50 432 LEU A C 1
ATOM 3418 O O . LEU A 1 432 ? 26.196 12.036 -39.332 1.00 92.50 432 LEU A O 1
ATOM 3422 N N . ASP A 1 433 ? 25.956 13.508 -40.999 1.00 92.56 433 ASP A N 1
ATOM 3423 C CA . ASP A 1 433 ? 27.171 13.115 -41.731 1.00 92.56 433 ASP A CA 1
ATOM 3424 C C . ASP A 1 433 ? 28.431 13.291 -40.861 1.00 92.56 433 ASP A C 1
ATOM 3426 O O . ASP A 1 433 ? 29.314 12.434 -40.858 1.00 92.56 433 ASP A O 1
ATOM 3430 N N . THR A 1 434 ? 28.494 14.369 -40.071 1.00 89.69 434 THR A N 1
ATOM 3431 C CA . THR A 1 434 ? 29.586 14.609 -39.113 1.00 89.69 434 THR A CA 1
ATOM 3432 C C . THR A 1 434 ? 29.604 13.539 -38.024 1.00 89.69 434 THR A C 1
ATOM 3434 O O . THR A 1 434 ? 30.657 12.970 -37.746 1.00 89.69 434 THR A O 1
ATOM 3437 N N . LEU A 1 435 ? 28.440 13.211 -37.447 1.00 88.94 435 LEU A N 1
ATOM 3438 C CA . LEU A 1 435 ? 28.304 12.137 -36.461 1.00 88.94 435 LEU A CA 1
ATOM 3439 C C . LEU A 1 435 ? 28.724 10.781 -37.026 1.00 88.94 435 LEU A C 1
ATOM 3441 O O . LEU A 1 435 ? 29.360 9.984 -36.335 1.00 88.94 435 LEU A O 1
ATOM 3445 N N . LEU A 1 436 ? 28.382 10.522 -38.288 1.00 89.56 436 LEU A N 1
ATOM 3446 C CA . LEU A 1 436 ? 28.709 9.268 -38.944 1.00 89.56 436 LEU A CA 1
ATOM 3447 C C . LEU A 1 436 ? 30.216 9.112 -39.207 1.00 89.56 436 LEU A C 1
ATOM 3449 O O . LEU A 1 436 ? 30.699 7.978 -39.215 1.00 89.56 436 LEU A O 1
ATOM 3453 N N . GLY A 1 437 ? 30.944 10.222 -39.360 1.00 88.12 437 GLY A N 1
ATOM 3454 C CA . GLY A 1 437 ? 32.388 10.262 -39.598 1.00 88.12 437 GLY A CA 1
ATOM 3455 C C . GLY A 1 437 ? 33.283 10.186 -38.355 1.00 88.12 437 GLY A C 1
ATOM 3456 O O . GLY A 1 437 ? 34.500 10.167 -38.516 1.00 88.12 437 GLY A O 1
ATOM 3457 N N . TYR A 1 438 ? 32.731 10.154 -37.136 1.00 87.44 438 TYR A N 1
ATOM 3458 C CA . TYR A 1 438 ? 33.539 9.974 -35.924 1.00 87.44 438 TYR A CA 1
ATOM 3459 C C . TYR A 1 438 ? 33.969 8.517 -35.737 1.00 87.44 438 TYR A C 1
ATOM 3461 O O . TYR A 1 438 ? 33.126 7.615 -35.697 1.00 87.44 438 TYR A O 1
ATOM 3469 N N . ASP A 1 439 ? 35.272 8.308 -35.535 1.00 84.31 439 ASP A N 1
ATOM 3470 C CA . ASP A 1 439 ? 35.868 6.988 -35.304 1.00 84.31 439 ASP A CA 1
ATOM 3471 C C . ASP A 1 439 ? 35.236 6.290 -34.087 1.00 84.31 439 ASP A C 1
ATOM 3473 O O . ASP A 1 439 ? 34.977 5.083 -34.118 1.00 84.31 439 ASP A O 1
ATOM 3477 N N . GLU A 1 440 ? 34.911 7.055 -33.040 1.00 84.19 440 GLU A N 1
ATOM 3478 C CA . GLU A 1 440 ? 34.326 6.571 -31.786 1.00 84.19 440 GLU A CA 1
ATOM 3479 C C . GLU A 1 440 ? 32.918 5.964 -31.963 1.00 84.19 440 GLU A C 1
ATOM 3481 O O . GLU A 1 440 ? 32.485 5.179 -31.122 1.00 84.19 440 GLU A O 1
ATOM 3486 N N . LEU A 1 441 ? 32.210 6.291 -33.053 1.00 86.62 441 LEU A N 1
ATOM 3487 C CA . LEU A 1 441 ? 30.844 5.830 -33.344 1.00 86.62 441 LEU A CA 1
ATOM 3488 C C . LEU A 1 441 ? 30.785 4.825 -34.507 1.00 86.62 441 LEU A C 1
ATOM 3490 O O . LEU A 1 441 ? 29.701 4.518 -35.005 1.00 86.62 441 LEU A O 1
ATOM 3494 N N . THR A 1 442 ? 31.933 4.293 -34.943 1.00 85.25 442 THR A N 1
ATOM 3495 C CA . THR A 1 442 ? 32.044 3.488 -36.172 1.00 85.25 442 THR A CA 1
ATOM 3496 C C . THR A 1 442 ? 31.096 2.286 -36.215 1.00 85.25 442 THR A C 1
ATOM 3498 O O . THR A 1 442 ? 30.475 2.032 -37.250 1.00 85.25 442 THR A O 1
ATOM 3501 N N . SER A 1 443 ? 30.951 1.576 -35.094 1.00 81.62 443 SER A N 1
ATOM 3502 C CA . SER A 1 443 ? 30.112 0.377 -34.946 1.00 81.62 443 SER A CA 1
ATOM 3503 C C . SER A 1 443 ? 28.800 0.624 -34.196 1.00 81.62 443 SER A C 1
ATOM 3505 O O . SER A 1 443 ? 28.045 -0.318 -33.967 1.00 81.62 443 SER A O 1
ATOM 3507 N N . VAL A 1 444 ? 28.528 1.867 -33.791 1.00 87.75 444 VAL A N 1
ATOM 3508 C CA . VAL A 1 444 ? 27.364 2.206 -32.964 1.00 87.75 444 VAL A CA 1
ATOM 3509 C C . VAL A 1 444 ? 26.112 2.282 -33.847 1.00 87.75 444 VAL A C 1
ATOM 3511 O O . VAL A 1 444 ? 26.157 2.949 -34.881 1.00 87.75 444 VAL A O 1
ATOM 3514 N N . PRO A 1 445 ? 24.993 1.632 -33.482 1.00 89.69 445 PRO A N 1
ATOM 3515 C CA . PRO A 1 445 ? 23.742 1.717 -34.226 1.00 89.69 445 PRO A CA 1
ATOM 3516 C C . PRO A 1 445 ? 23.076 3.100 -34.096 1.00 89.69 445 PRO A C 1
ATOM 3518 O O . PRO A 1 445 ? 23.078 3.714 -33.025 1.00 89.69 445 PRO A O 1
ATOM 3521 N N . PHE A 1 446 ? 22.473 3.579 -35.190 1.00 93.19 446 PHE A N 1
ATOM 3522 C CA . PHE A 1 446 ? 21.780 4.870 -35.282 1.00 93.19 446 PHE A CA 1
ATOM 3523 C C . PHE A 1 446 ? 20.289 4.692 -35.588 1.00 93.19 446 PHE A C 1
ATOM 3525 O O . PHE A 1 446 ? 19.906 4.265 -36.676 1.00 93.19 446 PHE A O 1
ATOM 3532 N N . LEU A 1 447 ? 19.426 5.108 -34.665 1.00 91.81 447 LEU A N 1
ATOM 3533 C CA . LEU A 1 447 ? 17.998 5.279 -34.925 1.00 91.81 447 LEU A CA 1
ATOM 3534 C C . LEU A 1 447 ? 17.715 6.737 -35.291 1.00 91.81 447 LEU A C 1
ATOM 3536 O O . LEU A 1 447 ? 17.901 7.630 -34.468 1.00 91.81 447 LEU A O 1
ATOM 3540 N N . VAL A 1 448 ? 17.213 6.990 -36.496 1.00 95.56 448 VAL A N 1
ATOM 3541 C CA . VAL A 1 448 ? 16.774 8.323 -36.923 1.00 95.56 448 VAL A CA 1
ATOM 3542 C C . VAL A 1 448 ? 15.259 8.438 -36.746 1.00 95.56 448 VAL A C 1
ATOM 3544 O O . VAL A 1 448 ? 14.505 7.602 -37.242 1.00 95.56 448 VAL A O 1
ATOM 3547 N N . LEU A 1 449 ? 14.793 9.477 -36.051 1.00 93.62 449 LEU A N 1
ATOM 3548 C CA . LEU A 1 449 ? 13.370 9.741 -35.810 1.00 93.62 449 LEU A CA 1
ATOM 3549 C C . LEU A 1 449 ? 12.918 11.021 -36.521 1.00 93.62 449 LEU A C 1
ATOM 3551 O O . LEU A 1 449 ? 13.303 12.120 -36.124 1.00 93.62 449 LEU A O 1
ATOM 3555 N N . GLY A 1 450 ? 12.063 10.893 -37.536 1.00 95.81 450 GLY A N 1
ATOM 3556 C CA . GLY A 1 450 ? 11.381 12.016 -38.187 1.00 95.81 450 GLY A CA 1
ATOM 3557 C C . GLY A 1 450 ? 10.129 12.420 -37.409 1.00 95.81 450 GLY A C 1
ATOM 3558 O O . GLY A 1 450 ? 9.067 11.833 -37.604 1.00 95.81 450 GLY A O 1
ATOM 3559 N N . ASN A 1 451 ? 10.252 13.395 -36.513 1.00 93.38 451 ASN A N 1
ATOM 3560 C CA . ASN A 1 451 ? 9.214 13.792 -35.560 1.00 93.38 451 ASN A CA 1
ATOM 3561 C C . ASN A 1 451 ? 8.242 14.852 -36.126 1.00 93.38 451 ASN A C 1
ATOM 3563 O O . ASN A 1 451 ? 8.555 15.540 -37.094 1.00 93.38 451 ASN A O 1
ATOM 3567 N N . LYS A 1 452 ? 7.094 15.045 -35.458 1.00 90.31 452 LYS A N 1
ATOM 3568 C CA . LYS A 1 452 ? 6.020 16.024 -35.750 1.00 90.31 452 LYS A CA 1
ATOM 3569 C C . LYS A 1 452 ? 5.141 15.704 -36.964 1.00 90.31 452 LYS A C 1
ATOM 3571 O O . LYS A 1 452 ? 4.558 16.600 -37.578 1.00 90.31 452 LYS A O 1
ATOM 3576 N N . ILE A 1 453 ? 4.981 14.419 -37.286 1.00 89.81 453 ILE A N 1
ATOM 3577 C CA . ILE A 1 453 ? 4.094 13.975 -38.382 1.00 89.81 453 ILE A CA 1
ATOM 3578 C C . ILE A 1 453 ? 2.601 14.202 -38.115 1.00 89.81 453 ILE A C 1
ATOM 3580 O O . ILE A 1 453 ? 1.773 14.010 -39.000 1.00 89.81 453 ILE A O 1
ATOM 3584 N N . ASP A 1 454 ? 2.232 14.610 -36.902 1.00 84.81 454 ASP A N 1
ATOM 3585 C CA . ASP A 1 454 ? 0.864 14.981 -36.543 1.00 84.81 454 ASP A CA 1
ATOM 3586 C C . ASP A 1 454 ? 0.359 16.243 -37.259 1.00 84.81 454 ASP A C 1
ATOM 3588 O O . ASP A 1 454 ? -0.849 16.503 -37.268 1.00 84.81 454 ASP A O 1
ATOM 3592 N N . VAL A 1 455 ? 1.257 17.005 -37.885 1.00 85.56 455 VAL A N 1
ATOM 3593 C CA . VAL A 1 455 ? 0.930 18.190 -38.676 1.00 85.56 455 VAL A CA 1
ATOM 3594 C C . VAL A 1 455 ? 0.887 17.822 -40.161 1.00 85.56 455 VAL A C 1
ATOM 3596 O O . VAL A 1 455 ? 1.876 17.365 -40.721 1.00 85.56 455 VAL A O 1
ATOM 3599 N N . ALA A 1 456 ? -0.232 18.101 -40.840 1.00 79.19 456 ALA A N 1
ATOM 3600 C CA . ALA A 1 456 ? -0.494 17.656 -42.219 1.00 79.19 456 ALA A CA 1
ATOM 3601 C C . ALA A 1 456 ? 0.546 18.094 -43.274 1.00 79.19 456 ALA A C 1
ATOM 3603 O O . ALA A 1 456 ? 0.655 17.475 -44.327 1.00 79.19 456 ALA A O 1
ATOM 3604 N N . ARG A 1 457 ? 1.306 19.163 -43.003 1.00 90.06 457 ARG A N 1
ATOM 3605 C CA . ARG A 1 457 ? 2.384 19.657 -43.875 1.00 90.06 457 ARG A CA 1
ATOM 3606 C C . ARG A 1 457 ? 3.757 19.047 -43.563 1.00 90.06 457 ARG A C 1
ATOM 3608 O O . ARG A 1 457 ? 4.737 19.517 -44.133 1.00 90.06 457 ARG A O 1
ATOM 3615 N N . ALA A 1 458 ? 3.873 18.084 -42.650 1.00 90.62 458 ALA A N 1
ATOM 3616 C CA . ALA A 1 458 ? 5.140 17.410 -42.365 1.00 90.62 458 ALA A CA 1
ATOM 3617 C C . ALA A 1 458 ? 5.707 16.728 -43.625 1.00 90.62 458 ALA A C 1
ATOM 3619 O O . ALA A 1 458 ? 4.975 16.394 -44.559 1.00 90.62 458 ALA A O 1
ATOM 3620 N N . ALA A 1 459 ? 7.027 16.584 -43.689 1.00 93.19 459 ALA A N 1
ATOM 3621 C CA . ALA A 1 459 ? 7.705 15.866 -44.757 1.00 93.19 459 ALA A CA 1
ATOM 3622 C C . ALA A 1 459 ? 7.345 14.383 -44.751 1.00 93.19 459 ALA A C 1
ATOM 3624 O O . ALA A 1 459 ? 7.148 13.769 -43.700 1.00 93.19 459 ALA A O 1
ATOM 3625 N N . SER A 1 460 ? 7.266 13.816 -45.953 1.00 94.00 460 SER A N 1
ATOM 3626 C CA . SER A 1 460 ? 7.124 12.369 -46.115 1.00 94.00 460 SER A CA 1
ATOM 3627 C C . SER A 1 460 ? 8.422 11.652 -45.737 1.00 94.00 460 SER A C 1
ATOM 3629 O O . SER A 1 460 ? 9.500 12.249 -45.766 1.00 94.00 460 SER A O 1
ATOM 3631 N N . GLU A 1 461 ? 8.334 10.355 -45.433 1.00 93.31 461 GLU A N 1
ATOM 3632 C CA . GLU A 1 461 ? 9.519 9.535 -45.153 1.00 93.31 461 GLU A CA 1
ATOM 3633 C C . GLU A 1 461 ? 10.526 9.576 -46.318 1.00 93.31 461 GLU A C 1
ATOM 3635 O O . GLU A 1 461 ? 11.713 9.785 -46.095 1.00 93.31 461 GLU A O 1
ATOM 3640 N N . GLU A 1 462 ? 10.051 9.459 -47.562 1.00 92.19 462 GLU A N 1
ATOM 3641 C CA . GLU A 1 462 ? 10.877 9.497 -48.780 1.00 92.19 462 GLU A CA 1
ATOM 3642 C C . GLU A 1 462 ? 11.602 10.840 -48.960 1.00 92.19 462 GLU A C 1
ATOM 3644 O O . GLU A 1 462 ? 12.785 10.897 -49.301 1.00 92.19 462 GLU A O 1
ATOM 3649 N N . GLU A 1 463 ? 10.897 11.941 -48.693 1.00 93.50 463 GLU A N 1
ATOM 3650 C CA . GLU A 1 463 ? 11.470 13.285 -48.740 1.00 93.50 463 GLU A CA 1
ATOM 3651 C C . GLU A 1 463 ? 12.586 13.445 -47.698 1.00 93.50 463 GLU A C 1
ATOM 3653 O O . GLU A 1 463 ? 13.669 13.936 -48.025 1.00 93.50 463 GLU A O 1
ATOM 3658 N N . LEU A 1 464 ? 12.353 12.973 -46.469 1.00 93.06 464 LEU A N 1
ATOM 3659 C CA . LEU A 1 464 ? 13.329 13.048 -45.386 1.00 93.06 464 LEU A CA 1
ATOM 3660 C C . LEU A 1 464 ? 14.541 12.135 -45.640 1.00 93.06 464 LEU A C 1
ATOM 3662 O O . LEU A 1 464 ? 15.676 12.562 -45.426 1.00 93.06 464 LEU A O 1
ATOM 3666 N N . ARG A 1 465 ? 14.335 10.922 -46.178 1.00 94.00 465 ARG A N 1
ATOM 3667 C CA . ARG A 1 465 ? 15.423 10.018 -46.602 1.00 94.00 465 ARG A CA 1
ATOM 3668 C C . ARG A 1 465 ? 16.326 10.677 -47.630 1.00 94.00 465 ARG A C 1
ATOM 3670 O O . ARG A 1 465 ? 17.543 10.687 -47.454 1.00 94.00 465 ARG A O 1
ATOM 3677 N N . ARG A 1 466 ? 15.740 11.276 -48.671 1.00 93.31 466 ARG A N 1
ATOM 3678 C CA . ARG A 1 466 ? 16.492 11.984 -49.714 1.00 93.31 466 ARG A CA 1
ATOM 3679 C C . ARG A 1 466 ? 17.259 13.175 -49.155 1.00 93.31 466 ARG A C 1
ATOM 3681 O O . ARG A 1 466 ? 18.409 13.381 -49.524 1.00 93.31 466 ARG A O 1
ATOM 3688 N N . ALA A 1 467 ? 16.636 13.943 -48.268 1.00 93.31 467 ALA A N 1
ATOM 3689 C CA . ALA A 1 467 ? 17.249 15.137 -47.707 1.00 93.31 467 ALA A CA 1
ATOM 3690 C C . ALA A 1 467 ? 18.408 14.826 -46.747 1.00 93.31 467 ALA A C 1
ATOM 3692 O O . ALA A 1 467 ? 19.364 15.595 -46.696 1.00 93.31 467 ALA A O 1
ATOM 3693 N N . LEU A 1 468 ? 18.349 13.701 -46.025 1.00 93.50 468 LEU A N 1
ATOM 3694 C CA . LEU A 1 468 ? 19.415 13.237 -45.129 1.00 93.50 468 LEU A CA 1
ATOM 3695 C C . LEU A 1 468 ? 20.460 12.354 -45.837 1.00 93.50 468 LEU A C 1
ATOM 3697 O O . LEU A 1 468 ? 21.558 12.168 -45.317 1.00 93.50 468 LEU A O 1
ATOM 3701 N N . GLY A 1 469 ? 20.176 11.868 -47.048 1.00 91.44 469 GLY A N 1
ATOM 3702 C CA . GLY A 1 469 ? 21.048 10.954 -47.795 1.00 91.44 469 GLY A CA 1
ATOM 3703 C C . GLY A 1 469 ? 20.972 9.500 -47.314 1.00 91.44 469 GLY A C 1
ATOM 3704 O O . GLY A 1 469 ? 21.919 8.744 -47.504 1.00 91.44 469 GLY A O 1
ATOM 3705 N N . LEU A 1 470 ? 19.857 9.102 -46.696 1.00 88.50 470 LEU A N 1
ATOM 3706 C CA . LEU A 1 470 ? 19.607 7.756 -46.161 1.00 88.50 470 LEU A CA 1
ATOM 3707 C C . LEU A 1 470 ? 18.985 6.842 -47.232 1.00 88.50 470 LEU A C 1
ATOM 3709 O O . LEU A 1 470 ? 17.856 6.369 -47.084 1.00 88.50 470 LEU A O 1
ATOM 3713 N N . HIS A 1 471 ? 19.702 6.660 -48.344 1.00 81.06 471 HIS A N 1
ATOM 3714 C CA . HIS A 1 471 ? 19.245 5.866 -49.494 1.00 81.06 471 HIS A CA 1
ATOM 3715 C C . HIS A 1 471 ? 19.423 4.358 -49.291 1.00 81.06 471 HIS A C 1
ATOM 3717 O O . HIS A 1 471 ? 18.577 3.580 -49.720 1.00 81.06 471 HIS A O 1
ATOM 3723 N N . GLU A 1 472 ? 20.498 3.963 -48.610 1.00 79.25 472 GLU A N 1
ATOM 3724 C CA . GLU A 1 472 ? 20.814 2.576 -48.273 1.00 79.25 472 GLU A CA 1
ATOM 3725 C C . GLU A 1 472 ? 20.904 2.471 -46.747 1.00 79.25 472 GLU A C 1
ATOM 3727 O O . GLU A 1 472 ? 21.893 2.875 -46.136 1.00 79.25 472 GLU A O 1
ATOM 3732 N N . THR A 1 473 ? 19.821 2.011 -46.121 1.00 84.19 473 THR A N 1
ATOM 3733 C CA . THR A 1 473 ? 19.738 1.768 -44.674 1.00 84.19 473 THR A CA 1
ATOM 3734 C C . THR A 1 473 ? 19.757 0.274 -44.379 1.00 84.19 473 THR A C 1
ATOM 3736 O O . THR A 1 473 ? 19.608 -0.559 -45.272 1.00 84.19 473 THR A O 1
ATOM 3739 N N . TYR A 1 474 ? 19.929 -0.074 -43.106 1.00 79.75 474 TYR A N 1
ATOM 3740 C CA . TYR A 1 474 ? 20.009 -1.470 -42.669 1.00 79.75 474 TYR A CA 1
ATOM 3741 C C . TYR A 1 474 ? 18.678 -2.231 -42.859 1.00 79.75 474 TYR A C 1
ATOM 3743 O O . TYR A 1 474 ? 18.666 -3.456 -42.918 1.00 79.75 474 TYR A O 1
ATOM 3751 N N . GLY A 1 475 ? 17.556 -1.517 -43.003 1.00 81.50 475 GLY A N 1
ATOM 3752 C CA . GLY A 1 475 ? 16.232 -2.070 -43.269 1.00 81.50 475 GLY A CA 1
ATOM 3753 C C . GLY A 1 475 ? 15.409 -2.286 -41.995 1.00 81.50 475 GLY A C 1
ATOM 3754 O O . GLY A 1 475 ? 15.892 -2.812 -40.993 1.00 81.50 475 GLY A O 1
ATOM 3755 N N . LYS A 1 476 ? 14.111 -1.957 -42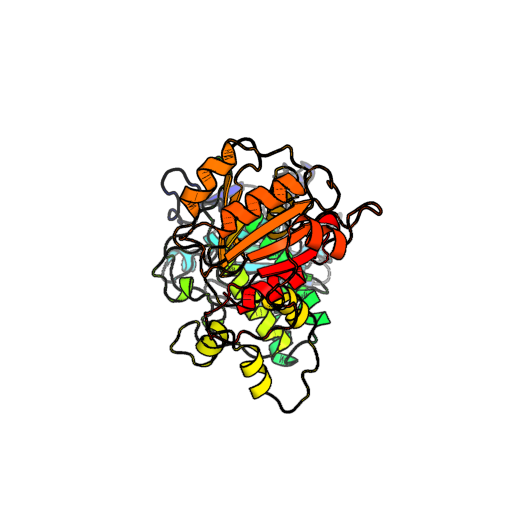.059 1.00 79.06 476 LYS A N 1
ATOM 3756 C CA . LYS A 1 476 ? 13.150 -2.095 -40.941 1.00 79.06 476 LYS A CA 1
ATOM 3757 C C . LYS A 1 476 ? 12.828 -3.549 -40.544 1.00 79.06 476 LYS A C 1
ATOM 3759 O O . LYS A 1 476 ? 12.260 -3.772 -39.482 1.00 79.06 476 LYS A O 1
ATOM 3764 N N . GLN A 1 477 ? 13.143 -4.526 -41.402 1.00 63.69 477 GLN A N 1
ATOM 3765 C CA . GLN A 1 477 ? 12.854 -5.960 -41.198 1.00 63.69 477 GLN A CA 1
ATOM 3766 C C . GLN A 1 477 ? 14.113 -6.822 -41.000 1.00 63.69 477 GLN A C 1
ATOM 3768 O O . GLN A 1 477 ? 14.005 -8.046 -40.891 1.00 63.69 477 GLN A O 1
ATOM 3773 N N . ALA A 1 478 ? 15.304 -6.219 -40.992 1.00 59.06 478 ALA A N 1
ATOM 3774 C CA . ALA A 1 478 ? 16.550 -6.960 -40.855 1.00 59.06 478 ALA A CA 1
ATOM 3775 C C . ALA A 1 478 ? 16.649 -7.592 -39.459 1.00 59.06 478 ALA A C 1
ATOM 3777 O O . ALA A 1 478 ? 16.468 -6.912 -38.455 1.00 59.06 478 ALA A O 1
ATOM 3778 N N . ARG A 1 479 ? 16.928 -8.899 -39.402 1.00 54.47 479 ARG A N 1
ATOM 3779 C CA . ARG A 1 479 ? 17.227 -9.624 -38.159 1.00 54.47 479 ARG A CA 1
ATOM 3780 C C . ARG A 1 479 ? 18.737 -9.610 -37.972 1.00 54.47 479 ARG A C 1
ATOM 3782 O O . ARG A 1 479 ? 19.434 -9.955 -38.918 1.00 54.47 479 ARG A O 1
ATOM 3789 N N . GLY A 1 480 ? 19.205 -9.197 -36.793 1.00 54.94 480 GLY A N 1
ATOM 3790 C CA . GLY A 1 480 ? 20.617 -8.944 -36.489 1.00 54.94 480 GLY A CA 1
ATOM 3791 C C . GLY A 1 480 ? 21.552 -10.097 -36.854 1.00 54.94 480 GLY A C 1
ATOM 3792 O O . GLY A 1 480 ? 21.802 -10.983 -36.037 1.00 54.94 480 GLY A O 1
ATOM 3793 N N . ASP A 1 481 ? 22.082 -10.060 -38.074 1.00 49.50 481 ASP A N 1
ATOM 3794 C CA . ASP A 1 481 ? 23.176 -10.918 -38.493 1.00 49.50 481 ASP A CA 1
ATOM 3795 C C . ASP A 1 481 ? 24.477 -10.235 -38.067 1.00 49.50 481 ASP A C 1
ATOM 3797 O O . ASP A 1 481 ? 24.738 -9.075 -38.394 1.00 49.50 481 ASP A O 1
ATOM 3801 N N . ARG A 1 482 ? 25.266 -10.927 -37.243 1.00 50.00 482 ARG A N 1
ATOM 3802 C CA . ARG A 1 482 ? 26.447 -10.374 -36.554 1.00 50.00 482 ARG A CA 1
ATOM 3803 C C . ARG A 1 482 ? 27.689 -10.320 -37.444 1.00 50.00 482 ARG A C 1
ATOM 3805 O O . ARG A 1 482 ? 28.802 -10.390 -36.926 1.00 50.00 482 ARG A O 1
ATOM 3812 N N . ASP A 1 483 ? 27.535 -10.207 -38.758 1.00 52.59 483 ASP A N 1
ATOM 3813 C CA . ASP A 1 483 ? 28.684 -10.016 -39.638 1.00 52.59 483 ASP A CA 1
ATOM 3814 C C . ASP A 1 483 ? 28.961 -8.509 -39.736 1.00 52.59 483 ASP A C 1
ATOM 3816 O O . ASP A 1 483 ? 28.397 -7.794 -40.563 1.00 52.59 483 ASP A O 1
ATOM 3820 N N . GLY A 1 484 ? 29.743 -8.007 -38.772 1.00 54.09 484 GLY A N 1
ATOM 3821 C CA . GLY A 1 484 ? 29.939 -6.593 -38.409 1.00 54.09 484 GLY A CA 1
ATOM 3822 C C . GLY A 1 484 ? 30.632 -5.700 -39.447 1.00 54.09 484 GLY A C 1
ATOM 3823 O O . GLY A 1 484 ? 31.511 -4.918 -39.096 1.00 54.09 484 GLY A O 1
ATOM 3824 N N . SER A 1 485 ? 30.255 -5.811 -40.718 1.00 59.25 485 SER A N 1
ATOM 3825 C CA . SER A 1 485 ? 30.811 -5.048 -41.838 1.00 59.25 485 SER A CA 1
ATOM 3826 C C . SER A 1 485 ? 30.063 -3.740 -42.131 1.00 59.25 485 SER A C 1
ATOM 3828 O O . SER A 1 485 ? 30.643 -2.843 -42.739 1.00 59.25 485 SER A O 1
ATOM 3830 N N . ILE A 1 486 ? 28.805 -3.595 -41.687 1.00 72.62 486 ILE A N 1
ATOM 3831 C CA . ILE A 1 486 ? 27.949 -2.432 -41.984 1.00 72.62 486 ILE A CA 1
ATOM 3832 C C . ILE A 1 486 ? 27.289 -1.915 -40.699 1.00 72.62 486 ILE A C 1
ATOM 3834 O O . ILE A 1 486 ? 26.680 -2.681 -39.952 1.00 72.62 486 ILE A O 1
ATOM 3838 N N . ARG A 1 487 ? 27.389 -0.600 -40.451 1.00 86.38 487 ARG A N 1
ATOM 3839 C CA . ARG A 1 487 ? 26.763 0.073 -39.301 1.00 86.38 487 ARG A CA 1
ATOM 3840 C C . ARG A 1 487 ? 25.231 0.032 -39.415 1.00 86.38 487 ARG A C 1
ATOM 3842 O O . ARG A 1 487 ? 24.706 0.484 -40.435 1.00 86.38 487 ARG A O 1
ATOM 3849 N N . PRO A 1 488 ? 24.497 -0.413 -38.380 1.00 89.50 488 PRO A N 1
ATOM 3850 C CA . PRO A 1 488 ? 23.043 -0.328 -38.385 1.00 89.50 488 PRO A CA 1
ATOM 3851 C C . PRO A 1 488 ? 22.573 1.128 -38.337 1.00 89.50 488 PRO A C 1
ATOM 3853 O O . PRO A 1 488 ? 22.895 1.865 -37.407 1.00 89.50 488 PRO A O 1
ATOM 3856 N N . ILE A 1 489 ? 21.794 1.549 -39.329 1.00 92.69 489 ILE A N 1
ATOM 3857 C CA . ILE A 1 489 ? 21.112 2.845 -39.347 1.00 92.69 489 ILE A CA 1
ATOM 3858 C C . ILE A 1 489 ? 19.736 2.700 -39.995 1.00 92.69 489 ILE A C 1
ATOM 3860 O O . ILE A 1 489 ? 19.634 2.053 -41.036 1.00 92.69 489 ILE A O 1
ATOM 3864 N N . GLU A 1 490 ? 18.688 3.283 -39.404 1.00 93.75 490 GLU A N 1
ATOM 3865 C CA . GLU A 1 490 ? 17.332 3.269 -39.976 1.00 93.75 490 GLU A CA 1
ATOM 3866 C C . GLU A 1 490 ? 16.482 4.481 -39.551 1.00 93.75 490 GLU A C 1
ATOM 3868 O O . GLU A 1 490 ? 16.694 5.061 -38.485 1.00 93.75 490 GLU A O 1
ATOM 3873 N N . LEU A 1 491 ? 15.516 4.866 -40.397 1.00 94.19 491 LEU A N 1
ATOM 3874 C CA . LEU A 1 491 ? 14.590 5.984 -40.199 1.00 94.19 491 LEU A CA 1
ATOM 3875 C C . LEU A 1 491 ? 13.171 5.509 -39.850 1.00 94.19 491 LEU A C 1
ATOM 3877 O O . LEU A 1 491 ? 12.547 4.753 -40.600 1.00 94.19 491 LEU A O 1
ATOM 3881 N N . TYR A 1 492 ? 12.613 6.069 -38.777 1.00 92.06 492 TYR A N 1
ATOM 3882 C CA . TYR A 1 492 ? 11.211 5.920 -38.387 1.00 92.06 492 TYR A CA 1
ATOM 3883 C C . TYR A 1 492 ? 10.526 7.282 -38.279 1.00 92.06 492 TYR A C 1
ATOM 3885 O O . TYR A 1 492 ? 11.064 8.228 -37.708 1.00 92.06 492 TYR A O 1
ATOM 3893 N N . MET A 1 493 ? 9.314 7.383 -38.822 1.00 93.25 493 MET A N 1
ATOM 3894 C CA . MET A 1 493 ? 8.490 8.586 -38.719 1.00 93.25 493 MET A CA 1
ATOM 3895 C C . MET A 1 493 ? 7.643 8.520 -37.448 1.00 93.25 493 MET A C 1
ATOM 3897 O O . MET A 1 493 ? 7.019 7.494 -37.176 1.00 93.25 493 MET A O 1
ATOM 3901 N N . CYS A 1 494 ? 7.594 9.598 -36.667 1.00 88.06 494 CYS A N 1
ATOM 3902 C CA . CYS A 1 494 ? 6.911 9.598 -35.378 1.00 88.06 494 CYS A CA 1
ATOM 3903 C C . CYS A 1 494 ? 6.202 10.918 -35.047 1.00 88.06 494 CYS A C 1
ATOM 3905 O O . CYS A 1 494 ? 6.489 11.987 -35.588 1.00 88.06 494 CYS A O 1
ATOM 3907 N N . SER A 1 495 ? 5.251 10.841 -34.117 1.00 84.19 495 SER A N 1
ATOM 3908 C CA . SER A 1 495 ? 4.743 12.006 -33.393 1.00 84.19 495 SER A CA 1
ATOM 3909 C C . SER A 1 495 ? 4.839 11.717 -31.907 1.00 84.19 495 SER A C 1
ATOM 3911 O O . SER A 1 495 ? 4.096 10.896 -31.363 1.00 84.19 495 SER A O 1
ATOM 3913 N N . VAL A 1 496 ? 5.765 12.414 -31.253 1.00 78.56 496 VAL A N 1
ATOM 3914 C CA . VAL A 1 496 ? 5.962 12.325 -29.802 1.00 78.56 496 VAL A CA 1
ATOM 3915 C C . VAL A 1 496 ? 4.697 12.759 -29.058 1.00 78.56 496 VAL A C 1
ATOM 3917 O O . VAL A 1 496 ? 4.269 12.092 -28.124 1.00 78.56 496 VAL A O 1
ATOM 3920 N N . VAL A 1 497 ? 4.041 13.828 -29.522 1.00 74.69 497 VAL A N 1
ATOM 3921 C CA . VAL A 1 497 ? 2.824 14.374 -28.895 1.00 74.69 497 VAL A CA 1
ATOM 3922 C C . VAL A 1 497 ? 1.643 13.407 -29.006 1.00 74.69 497 VAL A C 1
ATOM 3924 O O . VAL A 1 497 ? 0.874 13.273 -28.057 1.00 74.69 497 VAL A O 1
ATOM 3927 N N . ARG A 1 498 ? 1.502 12.707 -30.141 1.00 71.00 498 ARG A N 1
ATOM 3928 C CA . ARG A 1 498 ? 0.430 11.719 -30.360 1.00 71.00 498 ARG A CA 1
ATOM 3929 C C . ARG A 1 498 ? 0.789 10.294 -29.952 1.00 71.00 498 ARG A C 1
ATOM 3931 O O . ARG A 1 498 ? -0.015 9.397 -30.183 1.00 71.00 498 ARG A O 1
ATOM 3938 N N . ARG A 1 499 ? 1.958 10.079 -29.345 1.00 65.94 499 ARG A N 1
ATOM 3939 C CA . ARG A 1 499 ? 2.395 8.761 -28.858 1.00 65.94 499 ARG A CA 1
ATOM 3940 C C . ARG A 1 499 ? 2.495 7.694 -29.951 1.00 65.94 499 ARG A C 1
ATOM 3942 O O . ARG A 1 499 ? 2.094 6.556 -29.743 1.00 65.94 499 ARG A O 1
ATOM 3949 N N . MET A 1 500 ? 2.996 8.057 -31.132 1.00 75.06 500 MET A N 1
ATOM 3950 C CA . MET A 1 500 ? 2.996 7.156 -32.291 1.00 75.06 500 MET A CA 1
ATOM 3951 C C . MET A 1 500 ? 4.348 7.087 -33.007 1.00 75.06 500 MET A C 1
ATOM 3953 O O . MET A 1 500 ? 5.051 8.092 -33.131 1.00 75.06 500 MET A O 1
ATOM 3957 N N . GLY A 1 501 ? 4.683 5.899 -33.516 1.00 70.69 501 GLY A N 1
ATOM 3958 C CA . GLY A 1 501 ? 5.773 5.638 -34.468 1.00 70.69 501 GLY A CA 1
ATOM 3959 C C . GLY A 1 501 ? 7.195 5.586 -33.897 1.00 70.69 501 GLY A C 1
ATOM 3960 O O . GLY A 1 501 ? 8.039 4.883 -34.440 1.00 70.69 501 GLY A O 1
ATOM 3961 N N . TYR A 1 502 ? 7.493 6.272 -32.786 1.00 73.62 502 TYR A N 1
ATOM 3962 C CA . TYR A 1 502 ? 8.837 6.209 -32.183 1.00 73.62 502 TYR A CA 1
ATOM 3963 C C . TYR A 1 502 ? 9.117 4.853 -31.529 1.00 73.62 502 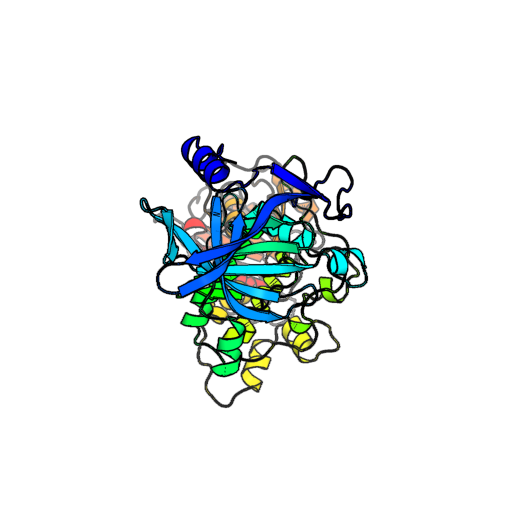TYR A C 1
ATOM 3965 O O . TYR A 1 502 ? 10.260 4.413 -31.490 1.00 73.62 502 TYR A O 1
ATOM 3973 N N . ALA A 1 503 ? 8.075 4.181 -31.046 1.00 61.88 503 ALA A N 1
ATOM 3974 C CA . ALA A 1 503 ? 8.206 2.927 -30.332 1.00 61.88 503 ALA A CA 1
ATOM 3975 C C . ALA A 1 503 ? 8.619 1.764 -31.277 1.00 61.88 503 ALA A C 1
ATOM 3977 O O . ALA A 1 503 ? 9.498 0.991 -30.905 1.00 61.88 503 ALA A O 1
ATOM 3978 N N . ASP A 1 504 ? 8.148 1.738 -32.537 1.00 70.88 504 ASP A N 1
ATOM 3979 C CA . ASP A 1 504 ? 8.668 0.836 -33.589 1.00 70.88 504 ASP A CA 1
ATOM 3980 C C . ASP A 1 504 ? 10.179 1.027 -33.822 1.00 70.88 504 ASP A C 1
ATOM 3982 O O . ASP A 1 504 ? 10.922 0.069 -34.030 1.00 70.88 504 ASP A O 1
ATOM 3986 N N . GLY A 1 505 ? 10.644 2.280 -33.783 1.00 74.88 505 GLY A N 1
ATOM 3987 C CA . GLY A 1 505 ? 12.052 2.615 -33.990 1.00 74.88 505 GLY A CA 1
ATOM 3988 C C . GLY A 1 505 ? 12.952 2.119 -32.862 1.00 74.88 505 GLY A C 1
ATOM 3989 O O . GLY A 1 505 ? 14.024 1.570 -33.111 1.00 74.88 505 GLY A O 1
ATOM 3990 N N . PHE A 1 506 ? 12.507 2.257 -31.615 1.00 72.19 506 PHE A N 1
ATOM 3991 C CA . PHE A 1 506 ? 13.216 1.686 -30.469 1.00 72.19 506 PHE A CA 1
ATOM 3992 C C . PHE A 1 506 ? 13.201 0.152 -30.489 1.00 72.19 506 PHE A C 1
ATOM 3994 O O . PHE A 1 506 ? 14.220 -0.451 -30.161 1.00 72.19 506 PHE A O 1
ATOM 4001 N N . SER A 1 507 ? 12.109 -0.469 -30.956 1.00 64.94 507 SER A N 1
ATOM 4002 C CA . SER A 1 507 ? 12.037 -1.918 -31.212 1.00 64.94 507 SER A CA 1
ATOM 4003 C C . SER A 1 507 ? 13.151 -2.403 -32.122 1.00 64.94 507 SER A C 1
ATOM 4005 O O . SER A 1 507 ? 13.809 -3.407 -31.860 1.00 64.94 507 SER A O 1
ATOM 4007 N N . TRP A 1 508 ? 13.371 -1.658 -33.202 1.00 77.25 508 TRP A N 1
ATOM 4008 C CA . TRP A 1 508 ? 14.426 -1.928 -34.160 1.00 77.25 508 TRP A CA 1
ATOM 4009 C C . TRP A 1 508 ? 15.812 -1.714 -33.545 1.00 77.25 508 TRP A C 1
ATOM 4011 O O . TRP A 1 508 ? 16.671 -2.587 -33.652 1.00 77.25 508 TRP A O 1
ATOM 4021 N N . LEU A 1 509 ? 16.020 -0.602 -32.835 1.00 75.56 509 LEU A N 1
ATOM 4022 C CA . LEU A 1 509 ? 17.318 -0.253 -32.249 1.00 75.56 509 LEU A CA 1
ATOM 4023 C C . LEU A 1 509 ? 17.811 -1.299 -31.244 1.00 75.56 509 LEU A C 1
ATOM 4025 O O . LEU A 1 509 ? 18.995 -1.631 -31.189 1.00 75.56 509 LEU A O 1
ATOM 4029 N N . ALA A 1 510 ? 16.894 -1.842 -30.458 1.00 67.44 510 ALA A N 1
ATOM 4030 C CA . ALA A 1 510 ? 17.217 -2.785 -29.407 1.00 67.44 510 ALA A CA 1
ATOM 4031 C C . ALA A 1 510 ? 17.555 -4.204 -29.891 1.00 67.44 510 ALA A C 1
ATOM 4033 O O . ALA A 1 510 ? 17.890 -5.067 -29.087 1.00 67.44 510 ALA A O 1
ATOM 4034 N N . GLN A 1 511 ? 17.504 -4.452 -31.200 1.00 69.19 511 GLN A N 1
ATOM 4035 C CA . GLN A 1 511 ? 18.061 -5.668 -31.794 1.00 69.19 511 GLN A CA 1
ATOM 4036 C C . GLN A 1 511 ? 19.598 -5.615 -31.878 1.00 69.19 511 GLN A C 1
ATOM 4038 O O . GLN A 1 511 ? 20.232 -6.659 -32.047 1.00 69.19 511 GLN A O 1
ATOM 4043 N N . PHE A 1 512 ? 20.184 -4.415 -31.771 1.00 74.12 512 PHE A N 1
ATOM 4044 C CA . PHE A 1 512 ? 21.621 -4.150 -31.925 1.00 74.12 512 PHE A CA 1
ATOM 4045 C C . PHE A 1 512 ? 22.333 -3.823 -30.612 1.00 74.12 512 PHE A C 1
ATOM 4047 O O . PHE A 1 512 ? 23.523 -4.102 -30.480 1.00 74.12 512 PHE A O 1
ATOM 4054 N N . LEU A 1 513 ? 21.599 -3.247 -29.660 1.00 66.50 513 LEU A N 1
ATOM 4055 C CA . LEU A 1 513 ? 21.926 -3.301 -28.234 1.00 66.50 513 LEU A CA 1
ATOM 4056 C C . LEU A 1 513 ? 21.783 -4.747 -27.821 1.00 66.50 513 LEU A C 1
ATOM 4058 O O . LEU A 1 513 ? 22.651 -5.343 -27.140 1.00 66.50 513 LEU A O 1
#

Secondary structure (DSSP, 8-state):
-PPPPHHHHHHHHHTT----EEEEE----TT-BTTBB-SS-SEEEEEEEEEEEEEETTTEEEEEEEETTS-EEEEEEEEEEETTEEEEEEEEEEE-TTS-EEEEEEEEEEEEEEHHHHHT--SS--HHHHHHHHHHTTTT--TTB---SEEEE-SSEEEEEEEPP-SEEHHHHHHHH-SPPHHHHHHHHHHHHHHHHHHHHTTEE-S---GGGEEEETTEEEE---TT-EEPPB-TT--B-PBP---S-S-TTTS-HHHHHT-S-B-HHHHHHHHHHHHHHHHHHSS-S-SSSSTTSHHHHHHHTT-HHHHHHTT-SS-----HHHHHHHHHHTTTT-TT----EEEE--TTSSHHHHHHHHHHS---------S-EEEEEEETTEEEEEEE--SSHHHHTTGGGG-TT--EEEEEEETT-GGGHHHHHHHHHHHHT-GGGTT--EEEEEE-TTSTTPPPHHHHHHHHT-SS---TT------TTS--EEEEE-BTTTTBSHHHHHHHHTTT-